Protein AF-A0AAW0NQ85-F1 (afdb_monomer_lite)

InterPro domains:
  IPR000830 Peripherin/rom-1 [PR00218] (19-41)
  IPR000830 Peripherin/rom-1 [PR00218] (60-79)
  IPR000830 Peripherin/rom-1 [PR00218] (102-122)
  IPR000830 Peripherin/rom-1 [PR00218] (156-184)
  IPR000830 Peripherin/rom-1 [PR00218] (196-222)
  IPR000830 Peripherin/rom-1 [PR00218] (265-286)
  IPR008952 Tetraspanin, EC2 domain superfamily [G3DSA:1.10.1450.10] (125-254)
  IPR008952 Tetraspanin, EC2 domain superfamily [SSF48652] (129-220)
  IPR018499 Tetraspanin/Peripherin [PF00335] (19-281)
  IPR018499 Tetraspanin/Peripherin [PTHR19282] (23-256)

Secondary structure (DSSP, 8-state):
--BT-EEE-HHHHHHHHHHHHHHHHHHHHHHHHHHHHHHHHHHHHHHTTTTS-HHHHHHHHHHHHHHHHHHHHHHHHHHHHHHHHTSHHHHHHHHHHHHHHHHHHHHHHHHHHHHHHHHHHHHHHHHHHHHHHHHHHHHHTT-TTT-HHHHHHHHHHHHHTT--SSSSGGGGGGS--S-GGG--TTSHHHHHHHHHSGGG----S---GGGB-TT-SS----S-TT-SSPPHHHHHHHHTT--SB--S-HHHHHHHHHHHHHHHHHHHHHHHHHHHHHHHHHHHHHHHHHHHHHHH--TTS-EEE-SBSS-HHHHHHHHHHHHHHHHHHHHGGG-TTGGGTTSS-----HHHHHHHHHHSHHHHHHHHHHHHHHHHHHHHHHHHHHHH------------------------

Structure (mmCIF, N/CA/C/O backbone):
data_AF-A0AAW0NQ85-F1
#
_entry.id   AF-A0AAW0NQ85-F1
#
loop_
_atom_site.group_PDB
_atom_site.id
_atom_site.type_symbol
_atom_site.label_atom_id
_atom_site.label_alt_id
_atom_site.label_comp_id
_atom_site.label_asym_id
_atom_site.label_entity_id
_atom_site.label_seq_id
_atom_site.pdbx_PDB_ins_code
_atom_site.Cartn_x
_atom_site.Cartn_y
_atom_site.Cartn_z
_atom_site.occupancy
_atom_site.B_iso_or_equiv
_atom_site.auth_seq_id
_atom_site.auth_comp_id
_atom_site.auth_asym_id
_atom_site.auth_atom_id
_atom_site.pdbx_PDB_model_num
ATOM 1 N N . MET A 1 1 ? -9.677 14.935 38.426 1.00 56.53 1 MET A N 1
ATOM 2 C CA . MET A 1 1 ? -11.048 15.016 37.858 1.00 56.53 1 MET A CA 1
ATOM 3 C C . MET A 1 1 ? -11.137 14.009 36.723 1.00 56.53 1 MET A C 1
ATOM 5 O O . MET A 1 1 ? -10.267 14.052 35.859 1.00 56.53 1 MET A O 1
ATOM 9 N N . ALA A 1 2 ? -12.127 13.112 36.733 1.00 67.06 2 ALA A N 1
ATOM 10 C CA . ALA A 1 2 ? -12.303 12.122 35.667 1.00 67.06 2 ALA A CA 1
ATOM 11 C C . ALA A 1 2 ? -12.693 12.806 34.346 1.00 67.06 2 ALA A C 1
ATOM 13 O O . ALA A 1 2 ? -13.510 13.731 34.338 1.00 67.06 2 ALA A O 1
ATOM 14 N N . VAL A 1 3 ? -12.100 12.372 33.231 1.00 76.25 3 VAL A N 1
ATOM 15 C CA . VAL A 1 3 ? -12.325 12.973 31.905 1.00 76.25 3 VAL A CA 1
ATOM 16 C C . VAL A 1 3 ? -13.392 12.187 31.148 1.00 76.25 3 VAL A C 1
ATOM 18 O O . VAL A 1 3 ? -13.325 10.959 31.054 1.00 76.25 3 VAL A O 1
ATOM 21 N N . GLY A 1 4 ? -14.361 12.911 30.579 1.00 76.62 4 GLY A N 1
ATOM 22 C CA . GLY A 1 4 ? -15.441 12.328 29.781 1.00 76.62 4 GLY A CA 1
ATOM 23 C C . GLY A 1 4 ? -16.462 11.552 30.615 1.00 76.62 4 GLY A C 1
ATOM 24 O O . GLY A 1 4 ? -16.903 10.496 30.176 1.00 76.62 4 GLY A O 1
ATOM 25 N N . ARG A 1 5 ? -16.793 12.039 31.818 1.00 83.38 5 ARG A N 1
ATOM 26 C CA . ARG A 1 5 ? -17.760 11.413 32.733 1.00 83.38 5 ARG A CA 1
ATOM 27 C C . ARG A 1 5 ? -19.176 11.458 32.150 1.00 83.38 5 ARG A C 1
ATOM 29 O O . ARG A 1 5 ? -19.651 12.524 31.770 1.00 83.38 5 ARG A O 1
ATOM 36 N N . LEU A 1 6 ? -19.843 10.311 32.120 1.00 88.06 6 LEU A N 1
ATOM 37 C CA . LEU A 1 6 ? -21.227 10.127 31.682 1.00 88.06 6 LEU A CA 1
ATOM 38 C C . LEU A 1 6 ? -21.948 9.240 32.701 1.00 88.06 6 LEU A C 1
ATOM 40 O O . LEU A 1 6 ? -21.346 8.321 33.249 1.00 88.06 6 LEU A O 1
ATOM 44 N N . VAL A 1 7 ? -23.226 9.500 32.961 1.00 87.75 7 VAL A N 1
ATOM 45 C CA . VAL A 1 7 ? -24.080 8.598 33.748 1.00 87.75 7 VAL A CA 1
ATOM 46 C C . VAL A 1 7 ? -24.882 7.771 32.757 1.00 87.75 7 VAL A C 1
ATOM 48 O O . VAL A 1 7 ? -25.531 8.337 31.881 1.00 87.75 7 VAL A O 1
ATOM 51 N N . LEU A 1 8 ? -24.792 6.446 32.853 1.00 86.56 8 LEU A N 1
ATOM 52 C CA . LEU A 1 8 ? -25.482 5.530 31.949 1.00 86.56 8 LEU A CA 1
ATOM 53 C C . LEU A 1 8 ? -26.594 4.801 32.696 1.00 86.56 8 LEU A C 1
ATOM 55 O O . LEU A 1 8 ? -26.342 4.202 33.746 1.00 86.56 8 LEU A O 1
ATOM 59 N N . THR A 1 9 ? -27.791 4.804 32.112 1.00 88.19 9 THR A N 1
ATOM 60 C CA . THR A 1 9 ? -28.914 3.986 32.581 1.00 88.19 9 THR A CA 1
ATOM 61 C C . THR A 1 9 ? -28.786 2.547 32.075 1.00 88.19 9 THR A C 1
ATOM 63 O O . THR A 1 9 ? -27.995 2.231 31.177 1.00 88.19 9 THR A O 1
ATOM 66 N N . ARG A 1 10 ? -29.609 1.631 32.601 1.00 85.25 10 ARG A N 1
ATOM 67 C CA . ARG A 1 10 ? -29.647 0.236 32.125 1.00 85.25 10 ARG A CA 1
ATOM 68 C C . ARG A 1 10 ? -29.970 0.125 30.630 1.00 85.25 10 ARG A C 1
ATOM 70 O O . ARG A 1 10 ? -29.348 -0.681 29.936 1.00 85.25 10 ARG A O 1
ATOM 77 N N . SER A 1 11 ? -30.923 0.911 30.130 1.00 87.31 11 SER A N 1
ATOM 78 C CA . SER A 1 11 ? -31.285 0.930 28.706 1.00 87.31 11 SER A CA 1
ATOM 79 C C . SER A 1 11 ? -30.149 1.450 27.830 1.00 87.31 11 SER A C 1
ATOM 81 O O . SER A 1 11 ? -29.924 0.901 26.747 1.00 87.31 11 SER A O 1
ATOM 83 N N . ASP A 1 12 ? -29.395 2.439 28.312 1.00 88.81 12 ASP A N 1
ATOM 84 C CA . ASP A 1 12 ? -28.277 3.021 27.566 1.00 88.81 12 ASP A CA 1
ATOM 85 C C . ASP A 1 12 ? -27.127 2.026 27.441 1.00 88.81 12 ASP A C 1
ATOM 87 O O . ASP A 1 12 ? -26.600 1.838 26.348 1.00 88.81 12 ASP A O 1
ATOM 91 N N . ARG A 1 13 ? -26.792 1.305 28.522 1.00 88.44 13 ARG A N 1
ATOM 92 C CA . ARG A 1 13 ? -25.758 0.252 28.507 1.00 88.44 13 ARG A CA 1
ATOM 93 C C . ARG A 1 13 ? -26.098 -0.870 27.526 1.00 88.44 13 ARG A C 1
ATOM 95 O O . ARG A 1 13 ? -25.243 -1.297 26.753 1.00 88.44 13 ARG A O 1
ATOM 102 N N . LEU A 1 14 ? -27.355 -1.321 27.515 1.00 88.75 14 LEU A N 1
ATOM 103 C CA . LEU A 1 14 ? -27.822 -2.356 26.584 1.00 88.75 14 LEU A CA 1
ATOM 104 C C . LEU A 1 14 ? -27.808 -1.874 25.128 1.00 88.75 14 LEU A C 1
ATOM 106 O O . LEU A 1 14 ? -27.481 -2.647 24.227 1.00 88.75 14 LEU A O 1
ATOM 110 N N . SER A 1 15 ? -28.168 -0.613 24.891 1.00 91.81 15 SER A N 1
ATOM 111 C CA . SER A 1 15 ? -28.138 -0.011 23.556 1.00 91.81 15 SER A CA 1
ATOM 112 C C . SER A 1 15 ? -26.701 0.169 23.069 1.00 91.81 15 SER A C 1
ATOM 114 O O . SER A 1 15 ? -26.383 -0.227 21.950 1.00 91.81 15 SER A O 1
ATOM 116 N N . LEU A 1 16 ? -25.811 0.659 23.937 1.00 91.50 16 LEU A N 1
ATOM 117 C CA . LEU A 1 16 ? -24.380 0.794 23.676 1.00 91.50 16 LEU A CA 1
ATOM 118 C C . LEU A 1 16 ? -23.743 -0.560 23.349 1.00 91.50 16 LEU A C 1
ATOM 120 O O . LEU A 1 16 ? -23.053 -0.671 22.342 1.00 91.50 16 LEU A O 1
ATOM 124 N N . ALA A 1 17 ? -24.020 -1.605 24.136 1.00 91.88 17 ALA A N 1
ATOM 125 C CA . ALA A 1 17 ? -23.512 -2.951 23.872 1.00 91.88 17 ALA A CA 1
ATOM 126 C C . ALA A 1 17 ? -23.960 -3.473 22.496 1.00 91.88 17 ALA A C 1
ATOM 128 O O . ALA A 1 17 ? -23.138 -3.981 21.737 1.00 91.88 17 ALA A O 1
ATOM 129 N N . ARG A 1 18 ? -25.238 -3.292 22.126 1.00 92.81 18 ARG A N 1
ATOM 130 C CA . ARG A 1 18 ? -25.747 -3.680 20.796 1.00 92.81 18 ARG A CA 1
ATOM 131 C C . ARG A 1 18 ? -25.065 -2.914 19.664 1.00 92.81 18 ARG A C 1
ATOM 133 O O . ARG A 1 18 ? -24.664 -3.530 18.680 1.00 92.81 18 ARG A O 1
ATOM 140 N N . VAL A 1 19 ? -24.906 -1.597 19.806 1.00 94.25 19 VAL A N 1
ATOM 141 C CA . VAL A 1 19 ? -24.200 -0.763 18.819 1.00 94.25 19 VAL A CA 1
ATOM 142 C C . VAL A 1 19 ? -22.742 -1.201 18.687 1.00 94.25 19 VAL A C 1
ATOM 144 O O . VAL A 1 19 ? -22.255 -1.359 17.571 1.00 94.25 19 VAL A O 1
ATOM 147 N N . LEU A 1 20 ? -22.058 -1.475 19.801 1.00 94.62 20 LEU A N 1
ATOM 148 C CA . LEU A 1 20 ? -20.672 -1.940 19.790 1.00 94.62 20 LEU A CA 1
ATOM 149 C C . LEU A 1 20 ? -20.519 -3.289 19.097 1.00 94.62 20 LEU A C 1
ATOM 151 O O . LEU A 1 20 ? -19.562 -3.465 18.351 1.00 94.62 20 LEU A O 1
ATOM 155 N N . VAL A 1 21 ? -21.454 -4.224 19.277 1.00 95.19 21 VAL A N 1
ATOM 156 C CA . VAL A 1 21 ? -21.436 -5.498 18.541 1.00 95.19 21 VAL A CA 1
ATOM 157 C C . VAL A 1 21 ? -21.499 -5.255 17.034 1.00 95.19 21 VAL A C 1
ATOM 159 O O . VAL A 1 21 ? -20.709 -5.839 16.296 1.00 95.19 21 VAL A O 1
ATOM 162 N N . VAL A 1 22 ? -22.389 -4.370 16.575 1.00 95.44 22 VAL A N 1
ATOM 163 C CA . VAL A 1 22 ? -22.488 -4.016 15.150 1.00 95.44 22 VAL A CA 1
ATOM 164 C C . VAL A 1 22 ? -21.194 -3.364 14.657 1.00 95.44 22 VAL A C 1
ATOM 166 O O . VAL A 1 22 ? -20.676 -3.767 13.619 1.00 95.44 22 VAL A O 1
ATOM 169 N N . LEU A 1 23 ? -20.636 -2.412 15.412 1.00 94.69 23 LEU A N 1
ATOM 170 C CA . LEU A 1 23 ? -19.379 -1.745 15.059 1.00 94.69 23 LEU A CA 1
ATOM 171 C C . LEU A 1 23 ? -18.205 -2.728 14.968 1.00 94.69 23 LEU A C 1
ATOM 173 O O . LEU A 1 23 ? -17.463 -2.676 13.994 1.00 94.69 23 LEU A O 1
ATOM 177 N N . ASN A 1 24 ? -18.081 -3.671 15.908 1.00 95.75 24 ASN A N 1
ATOM 178 C CA . ASN A 1 24 ? -17.055 -4.716 15.849 1.00 95.75 24 ASN A CA 1
ATOM 179 C C . ASN A 1 24 ? -17.209 -5.577 14.583 1.00 95.75 24 ASN A C 1
ATOM 181 O O . ASN A 1 24 ? -16.222 -5.861 13.915 1.00 95.75 24 ASN A O 1
ATOM 185 N N . TRP A 1 25 ? -18.429 -5.967 14.195 1.00 95.81 25 TRP A N 1
ATOM 186 C CA . TRP A 1 25 ? -18.641 -6.724 12.952 1.00 95.81 25 TRP A CA 1
ATOM 187 C C . TRP A 1 25 ? -18.271 -5.931 11.694 1.00 95.81 25 TRP A C 1
ATOM 189 O O . TRP A 1 25 ? -17.690 -6.497 10.766 1.00 95.81 25 TRP A O 1
ATOM 199 N N . VAL A 1 26 ? -18.561 -4.628 11.668 1.00 95.12 26 VAL A N 1
ATOM 200 C CA . VAL A 1 26 ? -18.112 -3.738 10.586 1.00 95.12 26 VAL A CA 1
ATOM 201 C C . VAL A 1 26 ? -16.581 -3.670 10.548 1.00 95.12 26 VAL A C 1
ATOM 203 O O . VAL A 1 26 ? -16.001 -3.812 9.472 1.00 95.12 26 VAL A O 1
ATOM 206 N N . SER A 1 27 ? -15.919 -3.549 11.702 1.00 94.88 27 SER A N 1
ATOM 207 C CA . SER A 1 27 ? -14.453 -3.584 11.803 1.00 94.88 27 SER A CA 1
ATOM 208 C C . SER A 1 27 ? -13.846 -4.925 11.372 1.00 94.88 27 SER A C 1
ATOM 210 O O . SER A 1 27 ? -12.786 -4.958 10.752 1.00 94.88 27 SER A O 1
ATOM 212 N N . VAL A 1 28 ? -14.516 -6.054 11.629 1.00 96.75 28 VAL A N 1
ATOM 213 C CA . VAL A 1 28 ? -14.085 -7.362 11.101 1.00 96.75 28 VAL A CA 1
ATOM 214 C C . VAL A 1 28 ? -14.130 -7.364 9.574 1.00 96.75 28 VAL A C 1
ATOM 216 O O . VAL A 1 28 ? -13.188 -7.831 8.936 1.00 96.75 28 VAL A O 1
ATOM 219 N N . ALA A 1 29 ? -15.193 -6.823 8.971 1.00 94.75 29 ALA A N 1
ATOM 220 C CA . ALA A 1 29 ? -15.307 -6.754 7.517 1.00 94.75 29 ALA A CA 1
ATOM 221 C C . ALA A 1 29 ? -14.197 -5.886 6.897 1.00 94.75 29 ALA A C 1
ATOM 223 O O . ALA A 1 29 ? -13.582 -6.291 5.909 1.00 94.75 29 ALA A O 1
ATOM 224 N N . THR A 1 30 ? -13.887 -4.729 7.489 1.00 93.06 30 THR A N 1
ATOM 225 C CA . THR A 1 30 ? -12.797 -3.864 7.005 1.00 93.06 30 THR A CA 1
ATOM 226 C C . THR A 1 30 ? -11.416 -4.493 7.224 1.00 93.06 30 THR A C 1
ATOM 228 O O . THR A 1 30 ? -10.568 -4.426 6.331 1.00 93.06 30 THR A O 1
ATOM 231 N N . GLY A 1 31 ? -11.199 -5.189 8.344 1.00 94.56 31 GLY A N 1
ATOM 232 C CA . GLY A 1 31 ? -9.989 -5.979 8.596 1.00 94.56 31 GLY A CA 1
ATOM 233 C C . GLY A 1 31 ? -9.789 -7.116 7.587 1.00 94.56 31 GLY A C 1
ATOM 234 O O . GLY A 1 31 ? -8.674 -7.325 7.105 1.00 94.56 31 GLY A O 1
ATOM 235 N N . ALA A 1 32 ? -10.864 -7.809 7.198 1.00 94.81 32 ALA A N 1
ATOM 236 C CA . ALA A 1 32 ? -10.815 -8.865 6.186 1.00 94.81 32 ALA A CA 1
ATOM 237 C C . ALA A 1 32 ? -10.436 -8.313 4.803 1.00 94.81 32 ALA A C 1
ATOM 239 O O . ALA A 1 32 ? -9.621 -8.915 4.103 1.00 94.81 32 ALA A O 1
ATOM 240 N N . VAL A 1 33 ? -10.955 -7.136 4.433 1.00 92.00 33 VAL A N 1
ATOM 241 C CA . VAL A 1 33 ? -10.556 -6.443 3.197 1.00 92.00 33 VAL A CA 1
ATOM 242 C C . VAL A 1 33 ? -9.061 -6.111 3.214 1.00 92.00 33 VAL A C 1
ATOM 244 O O . VAL A 1 33 ? -8.373 -6.406 2.237 1.00 92.00 33 VAL A O 1
ATOM 247 N N . LEU A 1 34 ? -8.528 -5.571 4.320 1.00 92.12 34 LEU A N 1
ATOM 248 C CA . LEU A 1 34 ? -7.087 -5.306 4.456 1.00 92.12 34 LEU A CA 1
ATOM 249 C C . LEU A 1 34 ? -6.247 -6.580 4.317 1.00 92.12 34 LEU A C 1
ATOM 251 O O . LEU A 1 34 ? -5.217 -6.563 3.643 1.00 92.12 34 LEU A O 1
ATOM 255 N N . LEU A 1 35 ? -6.700 -7.691 4.901 1.00 93.44 35 LEU A N 1
ATOM 256 C CA . LEU A 1 35 ? -6.029 -8.984 4.788 1.00 93.44 35 LEU A CA 1
ATOM 257 C C . LEU A 1 35 ? -5.994 -9.463 3.331 1.00 93.44 35 LEU A C 1
ATOM 259 O O . LEU A 1 35 ? -4.930 -9.836 2.838 1.00 93.44 35 LEU A O 1
ATOM 263 N N . CYS A 1 36 ? -7.122 -9.402 2.616 1.00 92.50 36 CYS A N 1
ATOM 264 C CA . CYS A 1 36 ? -7.191 -9.764 1.199 1.00 92.50 36 CYS A CA 1
ATOM 265 C C . CYS A 1 36 ? -6.271 -8.893 0.333 1.00 92.50 36 CYS A C 1
ATOM 267 O O . CYS A 1 36 ? -5.552 -9.422 -0.515 1.00 92.50 36 CYS A O 1
ATOM 269 N N . VAL A 1 37 ? -6.248 -7.576 0.570 1.00 90.56 37 VAL A N 1
ATOM 270 C CA . VAL A 1 37 ? -5.341 -6.649 -0.127 1.00 90.56 37 VAL A CA 1
ATOM 271 C C . VAL A 1 37 ? -3.881 -6.972 0.187 1.00 90.56 37 VAL A C 1
ATOM 273 O O . VAL A 1 37 ? -3.057 -6.997 -0.724 1.00 90.56 37 VAL A O 1
ATOM 276 N N . GLY A 1 38 ? -3.554 -7.279 1.445 1.00 91.31 38 GLY A N 1
ATOM 277 C CA . GLY A 1 38 ? -2.211 -7.692 1.853 1.00 91.31 38 GLY A CA 1
ATOM 278 C C . GLY A 1 38 ? -1.738 -8.952 1.127 1.00 91.31 38 GLY A C 1
ATOM 279 O O . GLY A 1 38 ? -0.628 -8.974 0.601 1.00 91.31 38 GLY A O 1
ATOM 280 N N . VAL A 1 39 ? -2.596 -9.973 1.022 1.00 91.56 39 VAL A N 1
ATOM 281 C CA . VAL A 1 39 ? -2.292 -11.216 0.288 1.00 91.56 39 VAL A CA 1
ATOM 282 C C . VAL A 1 39 ? -2.139 -10.960 -1.212 1.00 91.56 39 VAL A C 1
ATOM 284 O O . VAL A 1 39 ? -1.195 -11.461 -1.823 1.00 91.56 39 VAL A O 1
ATOM 287 N N . TYR A 1 40 ? -3.030 -10.161 -1.803 1.00 90.50 40 TYR A N 1
ATOM 288 C CA . TYR A 1 40 ? -2.944 -9.785 -3.214 1.00 90.50 40 TYR A CA 1
ATOM 289 C C . TYR A 1 40 ? -1.627 -9.063 -3.519 1.00 90.50 40 TYR A C 1
ATOM 291 O O . TYR A 1 40 ? -0.902 -9.457 -4.431 1.00 90.50 40 TYR A O 1
ATOM 299 N N . LEU A 1 41 ? -1.281 -8.050 -2.719 1.00 87.06 41 LEU A N 1
ATOM 300 C CA . LEU A 1 41 ? -0.040 -7.301 -2.890 1.00 87.06 41 LEU A CA 1
ATOM 301 C C . LEU A 1 41 ? 1.183 -8.172 -2.652 1.00 87.06 41 LEU A C 1
ATOM 303 O O . LEU A 1 41 ? 2.148 -8.039 -3.389 1.00 87.06 41 LEU A O 1
ATOM 307 N N . TRP A 1 42 ? 1.150 -9.084 -1.681 1.00 87.62 42 TRP A N 1
ATOM 308 C CA . TRP A 1 42 ? 2.241 -10.031 -1.467 1.00 87.62 42 TRP A CA 1
ATOM 309 C C . TRP A 1 42 ? 2.482 -10.913 -2.698 1.00 87.62 42 TRP A C 1
ATOM 311 O O . TRP A 1 42 ? 3.627 -11.089 -3.114 1.00 87.62 42 TRP A O 1
ATOM 321 N N . ALA A 1 43 ? 1.412 -11.428 -3.311 1.00 87.94 43 ALA A N 1
ATOM 322 C CA . ALA A 1 43 ? 1.504 -12.230 -4.526 1.00 87.94 43 ALA A CA 1
ATOM 323 C C . ALA A 1 43 ? 2.000 -11.411 -5.730 1.00 87.94 43 ALA A C 1
ATOM 325 O O . ALA A 1 43 ? 2.801 -11.914 -6.517 1.00 87.94 43 ALA A O 1
ATOM 326 N N . GLU A 1 44 ? 1.554 -10.160 -5.862 1.00 85.00 44 GLU A N 1
ATOM 327 C CA . GLU A 1 44 ? 1.937 -9.285 -6.970 1.00 85.00 44 GLU A CA 1
ATOM 328 C C . GLU A 1 44 ? 3.378 -8.785 -6.828 1.00 85.00 44 GLU A C 1
ATOM 330 O O . GLU A 1 44 ? 4.182 -8.964 -7.735 1.00 85.00 44 GLU A O 1
ATOM 335 N N . LEU A 1 45 ? 3.757 -8.242 -5.668 1.00 80.81 45 LEU A N 1
ATOM 336 C CA . LEU A 1 45 ? 5.104 -7.728 -5.404 1.00 80.81 45 LEU A CA 1
ATOM 337 C C . LEU A 1 45 ? 6.173 -8.813 -5.560 1.00 80.81 45 LEU A C 1
ATOM 339 O O . LEU A 1 45 ? 7.229 -8.532 -6.122 1.00 80.81 45 LEU A O 1
ATOM 343 N N . ARG A 1 46 ? 5.891 -10.066 -5.170 1.00 80.75 46 ARG A N 1
ATOM 344 C CA . ARG A 1 46 ? 6.809 -11.199 -5.400 1.00 80.75 46 ARG A CA 1
ATOM 345 C C . ARG A 1 46 ? 7.147 -11.423 -6.874 1.00 80.75 46 ARG A C 1
ATOM 347 O O . ARG A 1 46 ? 8.252 -11.861 -7.175 1.00 80.75 46 ARG A O 1
ATOM 354 N N . ARG A 1 47 ? 6.259 -11.075 -7.811 1.00 77.94 47 ARG A N 1
ATOM 355 C CA . ARG A 1 47 ? 6.561 -11.139 -9.256 1.00 77.94 47 ARG A CA 1
ATOM 356 C C . ARG A 1 47 ? 7.619 -10.107 -9.664 1.00 77.94 47 ARG A C 1
ATOM 358 O O . ARG A 1 47 ? 8.320 -10.284 -10.660 1.00 77.94 47 ARG A O 1
ATOM 365 N N . TRP A 1 48 ? 7.800 -9.061 -8.863 1.00 73.75 48 TRP A N 1
ATOM 366 C CA . TRP A 1 48 ? 8.640 -7.899 -9.143 1.00 73.75 48 TRP A CA 1
ATOM 367 C C . TRP A 1 48 ? 9.868 -7.774 -8.216 1.00 73.75 48 TRP A C 1
ATOM 369 O O . TRP A 1 48 ? 10.537 -6.745 -8.251 1.00 73.75 48 TRP A O 1
ATOM 379 N N . GLU A 1 49 ? 10.209 -8.820 -7.447 1.00 73.88 49 GLU A N 1
ATOM 380 C CA . GLU A 1 49 ? 11.319 -8.849 -6.466 1.00 73.88 49 GLU A CA 1
ATOM 381 C C . GLU A 1 49 ? 12.685 -8.327 -6.955 1.00 73.88 49 GLU A C 1
ATOM 383 O O . GLU A 1 49 ? 13.419 -7.751 -6.167 1.00 73.88 49 GLU A O 1
ATOM 388 N N . GLU A 1 50 ? 13.037 -8.450 -8.238 1.00 69.19 50 GLU A N 1
ATOM 389 C CA . GLU A 1 50 ? 14.325 -7.939 -8.752 1.00 69.19 50 GLU A CA 1
ATOM 390 C C . GLU A 1 50 ? 14.320 -6.428 -9.047 1.00 69.19 50 GLU A C 1
ATOM 392 O O . GLU A 1 50 ? 15.382 -5.811 -9.179 1.00 69.19 50 GLU A O 1
ATOM 397 N N . LEU A 1 51 ? 13.136 -5.831 -9.204 1.00 66.69 51 LEU A N 1
ATOM 398 C CA . LEU A 1 51 ? 12.961 -4.408 -9.515 1.00 66.69 51 LEU A CA 1
ATOM 399 C C . LEU A 1 51 ? 12.688 -3.563 -8.268 1.00 66.69 51 LEU A C 1
ATOM 401 O O . LEU A 1 51 ? 12.892 -2.348 -8.299 1.00 66.69 51 LEU A O 1
ATOM 405 N N . VAL A 1 52 ? 12.231 -4.193 -7.187 1.00 68.88 52 VAL A N 1
ATOM 406 C CA . VAL A 1 52 ? 11.852 -3.545 -5.929 1.00 68.88 52 VAL A CA 1
ATOM 407 C C . VAL A 1 52 ? 12.880 -3.900 -4.856 1.00 68.88 52 VAL A C 1
ATOM 409 O O . VAL A 1 52 ? 13.384 -5.015 -4.826 1.00 68.88 52 VAL A O 1
ATOM 412 N N . SER A 1 53 ? 13.225 -2.957 -3.977 1.00 69.12 53 SER A N 1
ATOM 413 C CA . SER A 1 53 ? 14.136 -3.240 -2.863 1.00 69.12 53 SER A CA 1
ATOM 414 C C . SER A 1 53 ? 13.540 -4.266 -1.894 1.00 69.12 53 SER A C 1
ATOM 416 O O . SER A 1 53 ? 12.333 -4.256 -1.635 1.00 69.12 53 SER A O 1
ATOM 418 N N . GLU A 1 54 ? 14.391 -5.120 -1.316 1.00 69.44 54 GLU A N 1
ATOM 419 C CA . GLU A 1 54 ? 13.966 -6.173 -0.380 1.00 69.44 54 GLU A CA 1
ATOM 420 C C . GLU A 1 54 ? 13.168 -5.609 0.807 1.00 69.44 54 GLU A C 1
ATOM 422 O O . GLU A 1 54 ? 12.144 -6.175 1.190 1.00 69.44 54 GLU A O 1
ATOM 427 N N . ASP A 1 55 ? 13.559 -4.441 1.323 1.00 70.12 55 ASP A N 1
ATOM 428 C CA . ASP A 1 55 ? 12.875 -3.788 2.445 1.00 70.12 55 ASP A CA 1
ATOM 429 C C . ASP A 1 55 ? 11.400 -3.479 2.138 1.00 70.12 55 ASP A C 1
ATOM 431 O O . ASP A 1 55 ? 10.517 -3.714 2.965 1.00 70.12 55 ASP A O 1
ATOM 435 N N . VAL A 1 56 ? 11.105 -2.976 0.934 1.00 69.69 56 VAL A N 1
ATOM 436 C CA . VAL A 1 56 ? 9.739 -2.605 0.525 1.00 69.69 56 VAL A CA 1
ATOM 437 C C . VAL A 1 56 ? 8.918 -3.848 0.183 1.00 69.69 56 VAL A C 1
ATOM 439 O O . VAL A 1 56 ? 7.725 -3.901 0.495 1.00 69.69 56 VAL A O 1
ATOM 442 N N . LEU A 1 57 ? 9.565 -4.857 -0.409 1.00 69.12 57 LEU A N 1
ATOM 443 C CA . LEU A 1 57 ? 8.955 -6.124 -0.806 1.00 69.12 57 LEU A CA 1
ATOM 444 C C . LEU A 1 57 ? 8.346 -6.873 0.386 1.00 69.12 57 LEU A C 1
ATOM 446 O O . LEU A 1 57 ? 7.263 -7.451 0.276 1.00 69.12 57 LEU A O 1
ATOM 450 N N . TRP A 1 58 ? 9.033 -6.841 1.528 1.00 72.44 58 TRP A N 1
ATOM 451 C CA . TRP A 1 58 ? 8.594 -7.529 2.736 1.00 72.44 58 TRP A CA 1
ATOM 452 C C . TRP A 1 58 ? 7.764 -6.639 3.655 1.00 72.44 58 TRP A C 1
ATOM 454 O O . TRP A 1 58 ? 6.734 -7.093 4.150 1.00 72.44 58 TRP A O 1
ATOM 464 N N . ALA A 1 59 ? 8.150 -5.378 3.869 1.00 81.81 59 ALA A N 1
ATOM 465 C CA . ALA A 1 59 ? 7.497 -4.545 4.877 1.00 81.81 59 ALA A CA 1
ATOM 466 C C . ALA A 1 59 ? 6.017 -4.273 4.564 1.00 81.81 59 ALA A C 1
ATOM 468 O O . ALA A 1 59 ? 5.165 -4.465 5.432 1.00 81.81 59 ALA A O 1
ATOM 469 N N . VAL A 1 60 ? 5.680 -3.857 3.337 1.00 83.19 60 VAL A N 1
ATOM 470 C CA . VAL A 1 60 ? 4.314 -3.395 3.018 1.00 83.19 60 VAL A CA 1
ATOM 471 C C . VAL A 1 60 ? 3.281 -4.531 3.093 1.00 83.19 60 VAL A C 1
ATOM 473 O O . VAL A 1 60 ? 2.302 -4.387 3.833 1.00 83.19 60 VAL A O 1
ATOM 476 N N . PRO A 1 61 ? 3.465 -5.682 2.413 1.00 87.06 61 PRO A N 1
ATOM 477 C CA . PRO A 1 61 ? 2.462 -6.746 2.432 1.00 87.06 61 PRO A CA 1
ATOM 478 C C . PRO A 1 61 ? 2.360 -7.447 3.788 1.00 87.06 61 PRO A C 1
ATOM 480 O O . PRO A 1 61 ? 1.260 -7.805 4.203 1.00 87.06 61 PRO A O 1
ATOM 483 N N . VAL A 1 62 ? 3.479 -7.606 4.506 1.00 88.62 62 VAL A N 1
ATOM 484 C CA . VAL A 1 62 ? 3.486 -8.232 5.839 1.00 88.62 62 VAL A CA 1
ATOM 485 C C . VAL A 1 62 ? 2.759 -7.358 6.855 1.00 88.62 62 VAL A C 1
ATOM 487 O O . VAL A 1 62 ? 1.959 -7.879 7.632 1.00 88.62 62 VAL A O 1
ATOM 490 N N . VAL A 1 63 ? 2.970 -6.037 6.828 1.00 90.06 63 VAL A N 1
ATOM 491 C CA . VAL A 1 63 ? 2.243 -5.109 7.705 1.00 90.06 63 VAL A CA 1
ATOM 492 C C . VAL A 1 63 ? 0.748 -5.148 7.401 1.00 90.06 63 VAL A C 1
ATOM 494 O O . VAL A 1 63 ? -0.042 -5.273 8.332 1.00 90.06 63 VAL A O 1
ATOM 497 N N . LEU A 1 64 ? 0.334 -5.115 6.132 1.00 90.94 64 LEU A N 1
ATOM 498 C CA . LEU A 1 64 ? -1.082 -5.205 5.744 1.00 90.94 64 LEU A CA 1
ATOM 499 C C . LEU A 1 64 ? -1.735 -6.519 6.183 1.00 90.94 64 LEU A C 1
ATOM 501 O O . LEU A 1 64 ? -2.794 -6.511 6.808 1.00 90.94 64 LEU A O 1
ATOM 505 N N . PHE A 1 65 ? -1.084 -7.645 5.898 1.00 92.06 65 PHE A N 1
ATOM 506 C CA . PHE A 1 65 ? -1.575 -8.963 6.283 1.00 92.06 65 PHE A CA 1
ATOM 507 C C . PHE A 1 65 ? -1.670 -9.107 7.810 1.00 92.06 65 PHE A C 1
ATOM 509 O O . PHE A 1 65 ? -2.711 -9.500 8.339 1.00 92.06 65 PHE A O 1
ATOM 516 N N . GLY A 1 66 ? -0.603 -8.742 8.527 1.00 92.88 66 GLY A N 1
ATOM 517 C CA . GLY A 1 66 ? -0.532 -8.847 9.983 1.00 92.88 66 GLY A CA 1
ATOM 518 C C . GLY A 1 66 ? -1.512 -7.920 10.701 1.00 92.88 66 GLY A C 1
ATOM 519 O O . GLY A 1 66 ? -2.169 -8.338 11.657 1.00 92.88 66 GLY A O 1
ATOM 520 N N . THR A 1 67 ? -1.665 -6.680 10.229 1.00 92.94 67 THR A N 1
ATOM 521 C CA . THR A 1 67 ? -2.641 -5.733 10.794 1.00 92.94 67 THR A CA 1
ATOM 522 C C . THR A 1 67 ? -4.074 -6.165 10.507 1.00 92.94 67 THR A C 1
ATOM 524 O O . THR A 1 67 ? -4.874 -6.192 11.439 1.00 92.94 67 THR A O 1
ATOM 527 N N . GLY A 1 68 ? -4.396 -6.590 9.280 1.00 95.19 68 GLY A N 1
ATOM 528 C CA . GLY A 1 68 ? -5.724 -7.104 8.932 1.00 95.19 68 GLY A CA 1
ATOM 529 C C . GLY A 1 68 ? -6.134 -8.303 9.793 1.00 95.19 68 GLY A C 1
ATOM 530 O O . GLY A 1 68 ? -7.239 -8.329 10.339 1.00 95.19 68 GLY A O 1
ATOM 531 N N . LEU A 1 69 ? -5.216 -9.254 10.005 1.00 96.31 69 LEU A N 1
ATOM 532 C CA . LEU A 1 69 ? -5.450 -10.402 10.885 1.00 96.31 69 LEU A CA 1
ATOM 533 C C . LEU A 1 69 ? -5.669 -9.972 12.342 1.00 96.31 69 LEU A C 1
ATOM 535 O O . LEU A 1 69 ? -6.611 -10.433 12.988 1.00 96.31 69 LEU A O 1
ATOM 539 N N . SER A 1 70 ? -4.831 -9.063 12.844 1.00 95.00 70 SER A N 1
ATOM 540 C CA . SER A 1 70 ? -4.923 -8.556 14.218 1.00 95.00 70 SER A CA 1
ATOM 541 C C . SER A 1 70 ? -6.251 -7.835 14.470 1.00 95.00 70 SER A C 1
ATOM 543 O O . SER A 1 70 ? -6.901 -8.096 15.480 1.00 95.00 70 SER A O 1
ATOM 545 N N . VAL A 1 71 ? -6.697 -6.995 13.528 1.00 95.94 71 VAL A N 1
ATOM 546 C CA . VAL A 1 71 ? -7.994 -6.296 13.580 1.00 95.94 71 VAL A CA 1
ATOM 547 C C . VAL A 1 71 ? -9.151 -7.295 13.597 1.00 95.94 71 VAL A C 1
ATOM 549 O O . VAL A 1 71 ? -10.056 -7.164 14.420 1.00 95.94 71 VAL A O 1
ATOM 552 N N . CYS A 1 72 ? -9.112 -8.338 12.761 1.00 96.62 72 CYS A N 1
ATOM 553 C CA . CYS A 1 72 ? -10.151 -9.371 12.763 1.00 96.62 72 CYS A CA 1
ATOM 554 C C . CYS A 1 72 ? -10.238 -10.089 14.116 1.00 96.62 72 CYS A C 1
ATOM 556 O O . CYS A 1 72 ? -11.324 -10.222 14.675 1.00 96.62 72 CYS A O 1
ATOM 558 N N . VAL A 1 73 ? -9.105 -10.535 14.667 1.00 96.38 73 VAL A N 1
ATOM 559 C CA . VAL A 1 73 ? -9.075 -11.247 15.955 1.00 96.38 73 VAL A CA 1
ATOM 560 C C . VAL A 1 73 ? -9.554 -10.345 17.094 1.00 96.38 73 VAL A C 1
ATOM 562 O O . VAL A 1 73 ? -10.389 -10.766 17.902 1.00 96.38 73 VAL A O 1
ATOM 565 N N . LEU A 1 74 ? -9.081 -9.096 17.143 1.00 95.25 74 LEU A N 1
ATOM 566 C CA . LEU A 1 74 ? -9.506 -8.138 18.160 1.00 95.25 74 LEU A CA 1
ATOM 567 C C . LEU A 1 74 ? -11.010 -7.888 18.108 1.00 95.25 74 LEU A C 1
ATOM 569 O O . LEU A 1 74 ? -11.677 -8.020 19.124 1.00 95.25 74 LEU A O 1
ATOM 573 N N . ASN A 1 75 ? -11.576 -7.608 16.939 1.00 95.69 75 ASN A N 1
ATOM 574 C CA . ASN A 1 75 ? -12.995 -7.271 16.860 1.00 95.69 75 ASN A CA 1
ATOM 575 C C . ASN A 1 75 ? -13.913 -8.489 17.008 1.00 95.69 75 ASN A C 1
ATOM 577 O O . ASN A 1 75 ? -15.014 -8.368 17.541 1.00 95.69 75 ASN A O 1
ATOM 581 N N . LEU A 1 76 ? -13.475 -9.691 16.621 1.00 95.81 76 LEU A N 1
ATOM 582 C CA . LEU A 1 76 ? -14.222 -10.918 16.924 1.00 95.81 76 LEU A CA 1
ATOM 583 C C . LEU A 1 76 ? -14.283 -11.170 18.435 1.00 95.81 76 LEU A C 1
ATOM 585 O O . LEU A 1 76 ? -15.338 -11.530 18.965 1.00 95.81 76 LEU A O 1
ATOM 589 N N . THR A 1 77 ? -13.168 -10.956 19.140 1.00 93.56 77 THR A N 1
ATOM 590 C CA . THR A 1 77 ? -13.130 -11.061 20.605 1.00 93.56 77 THR A CA 1
ATOM 591 C C . THR A 1 77 ? -13.919 -9.926 21.264 1.00 93.56 77 THR A C 1
ATOM 593 O O . THR A 1 77 ? -14.718 -10.194 22.158 1.00 93.56 77 THR A O 1
ATOM 596 N N . GLY A 1 78 ? -13.819 -8.696 20.757 1.00 93.00 78 GLY A N 1
ATOM 597 C CA . GLY A 1 78 ? -14.599 -7.532 21.179 1.00 93.00 78 GLY A CA 1
ATOM 598 C C . GLY A 1 78 ? -16.107 -7.713 21.025 1.00 93.00 78 GLY A C 1
ATOM 599 O O . GLY A 1 78 ? -16.857 -7.441 21.964 1.00 93.00 78 GLY A O 1
ATOM 600 N N . ALA A 1 79 ? -16.568 -8.255 19.894 1.00 93.81 79 ALA A N 1
ATOM 601 C CA . ALA A 1 79 ? -17.973 -8.590 19.673 1.00 93.81 79 ALA A CA 1
ATOM 602 C C . ALA A 1 79 ? -18.472 -9.622 20.694 1.00 93.81 79 ALA A C 1
ATOM 604 O O . ALA A 1 79 ? -19.550 -9.452 21.267 1.00 93.81 79 ALA A O 1
ATOM 605 N N . ARG A 1 80 ? -17.681 -10.672 20.966 1.00 92.69 80 ARG A N 1
ATOM 606 C CA . ARG A 1 80 ? -18.015 -11.683 21.985 1.00 92.69 80 ARG A CA 1
ATOM 607 C C . ARG A 1 80 ? -18.083 -11.082 23.383 1.00 92.69 80 ARG A C 1
ATOM 609 O O . ARG A 1 80 ? -19.053 -11.331 24.092 1.00 92.69 80 ARG A O 1
ATOM 616 N N . ILE A 1 81 ? -17.112 -10.245 23.739 1.00 90.81 81 ILE A N 1
ATOM 617 C CA . ILE A 1 81 ? -17.091 -9.525 25.012 1.00 90.81 81 ILE A CA 1
ATOM 618 C C . ILE A 1 81 ? -18.340 -8.646 25.141 1.00 90.81 81 ILE A C 1
ATOM 620 O O . ILE A 1 81 ? -19.032 -8.732 26.146 1.00 90.81 81 ILE A O 1
ATOM 624 N N . CYS A 1 82 ? -18.690 -7.848 24.128 1.00 90.06 82 CYS A N 1
ATOM 625 C CA . CYS A 1 82 ? -19.856 -6.959 24.192 1.00 90.06 82 CYS A CA 1
ATOM 626 C C . CYS A 1 82 ? -21.184 -7.726 24.331 1.00 90.06 82 CYS A C 1
ATOM 628 O O . CYS A 1 82 ? -22.066 -7.281 25.067 1.00 90.06 82 CYS A O 1
ATOM 630 N N . LEU A 1 83 ? -21.317 -8.887 23.678 1.00 88.75 83 LEU A N 1
ATOM 631 C CA . LEU A 1 83 ? -22.478 -9.773 23.832 1.00 88.75 83 LEU A CA 1
ATOM 632 C C . LEU A 1 83 ? -22.571 -10.359 25.247 1.00 88.75 83 LEU A C 1
ATOM 634 O O . LEU A 1 83 ? -23.648 -10.382 25.848 1.00 88.75 83 LEU A O 1
ATOM 638 N N . ASP A 1 84 ? -21.447 -10.811 25.799 1.00 87.19 84 ASP A N 1
ATOM 639 C CA . ASP A 1 84 ? -21.417 -11.419 27.125 1.00 87.19 84 ASP A CA 1
ATOM 640 C C . ASP A 1 84 ? -21.586 -10.384 28.242 1.00 87.19 84 ASP A C 1
ATOM 642 O O . ASP A 1 84 ? -22.305 -10.654 29.203 1.00 87.19 84 ASP A O 1
ATOM 646 N N . CYS A 1 85 ? -21.010 -9.188 28.092 1.00 81.31 85 CYS A N 1
ATOM 647 C CA . CYS A 1 85 ? -21.124 -8.068 29.032 1.00 81.31 85 CYS A CA 1
ATOM 648 C C . CYS A 1 85 ? -22.557 -7.541 29.183 1.00 81.31 85 CYS A C 1
ATOM 650 O O . CYS A 1 85 ? -22.846 -6.874 30.173 1.00 81.31 85 CYS A O 1
ATOM 652 N N . SER A 1 86 ? -23.462 -7.860 28.251 1.00 77.19 86 SER A N 1
ATOM 653 C CA . SER A 1 86 ? -24.892 -7.583 28.416 1.00 77.19 86 SER A CA 1
ATOM 654 C C . SER A 1 86 ? -25.497 -8.297 29.635 1.00 77.19 86 SER A C 1
ATOM 656 O O . SER A 1 86 ? -26.512 -7.832 30.150 1.00 77.19 86 SER A O 1
ATOM 658 N N . ASP A 1 87 ? -24.886 -9.394 30.102 1.00 78.88 87 ASP A N 1
ATOM 659 C CA . ASP A 1 87 ? -25.320 -10.134 31.288 1.00 78.88 87 ASP A CA 1
ATOM 660 C C . ASP A 1 87 ? -24.320 -9.975 32.438 1.00 78.88 87 ASP A C 1
ATOM 662 O O . ASP A 1 87 ? -23.154 -10.368 32.350 1.00 78.88 87 ASP A O 1
ATOM 666 N N . GLN A 1 88 ? -24.802 -9.477 33.576 1.00 74.06 88 GLN A N 1
ATOM 667 C CA . GLN A 1 88 ? -23.976 -9.170 34.748 1.00 74.06 88 GLN A CA 1
ATOM 668 C C . GLN A 1 88 ? -23.214 -10.398 35.287 1.00 74.06 88 GLN A C 1
ATOM 670 O O . GLN A 1 88 ? -22.027 -10.301 35.589 1.00 74.06 88 GLN A O 1
ATOM 675 N N . ASN A 1 89 ? -23.838 -11.584 35.314 1.00 76.12 89 ASN A N 1
ATOM 676 C CA . ASN A 1 89 ? -23.169 -12.826 35.735 1.00 76.12 89 ASN A CA 1
ATOM 677 C C . ASN A 1 89 ? -22.030 -13.244 34.792 1.00 76.12 89 ASN A C 1
ATOM 679 O O . ASN A 1 89 ? -21.054 -13.860 35.224 1.00 76.12 89 ASN A O 1
ATOM 683 N N . ARG A 1 90 ? -22.135 -12.932 33.495 1.00 80.69 90 ARG A N 1
ATOM 684 C CA . ARG A 1 90 ? -21.085 -13.247 32.518 1.00 80.69 90 ARG A CA 1
ATOM 685 C C . ARG A 1 90 ? -19.975 -12.201 32.539 1.00 80.69 90 ARG A C 1
ATOM 687 O O . ARG A 1 90 ? -18.815 -12.580 32.394 1.00 80.69 90 ARG A O 1
ATOM 694 N N . PHE A 1 91 ? -20.311 -10.937 32.805 1.00 80.50 91 PHE A N 1
ATOM 695 C CA . PHE A 1 91 ? -19.351 -9.841 32.950 1.00 80.50 91 PHE A CA 1
ATOM 696 C C . PHE A 1 91 ? -18.260 -10.141 33.988 1.00 80.50 91 PHE A C 1
ATOM 698 O O . PHE A 1 91 ? -17.083 -9.911 33.715 1.00 80.50 91 PHE A O 1
ATOM 705 N N . LEU A 1 92 ? -18.610 -10.730 35.141 1.00 79.62 92 LEU A N 1
ATOM 706 C CA . LEU A 1 92 ? -17.626 -11.066 36.183 1.00 79.62 92 LEU A CA 1
ATOM 707 C C . LEU A 1 92 ? -16.497 -11.977 35.673 1.00 79.62 92 LEU A C 1
ATOM 709 O O . LEU A 1 92 ? -15.355 -11.824 36.101 1.00 79.62 92 LEU A O 1
ATOM 713 N N . ARG A 1 93 ? -16.792 -12.887 34.734 1.00 83.94 93 ARG A N 1
ATOM 714 C CA . ARG A 1 93 ? -15.790 -13.781 34.127 1.00 83.94 93 ARG A CA 1
ATOM 715 C C . ARG A 1 93 ? -14.845 -13.033 33.189 1.00 83.94 93 ARG A C 1
ATOM 717 O O . ARG A 1 93 ? -13.656 -13.327 33.150 1.00 83.94 93 ARG A O 1
ATOM 724 N N . TRP A 1 94 ? -15.372 -12.052 32.461 1.00 83.06 94 TRP A N 1
ATOM 725 C CA . TRP A 1 94 ? -14.617 -11.260 31.491 1.00 83.06 94 TRP A CA 1
ATOM 726 C C . TRP A 1 94 ? -13.870 -10.077 32.108 1.00 83.06 94 TRP A C 1
ATOM 728 O O . TRP A 1 94 ? -12.946 -9.567 31.480 1.00 83.06 94 TRP A O 1
ATOM 738 N N . LYS A 1 95 ? -14.197 -9.675 33.343 1.00 82.69 95 LYS A N 1
ATOM 739 C CA . LYS A 1 95 ? -13.574 -8.537 34.041 1.00 82.69 95 LYS A CA 1
ATOM 740 C C . LYS A 1 95 ? -12.041 -8.571 34.002 1.00 82.69 95 LYS A C 1
ATOM 742 O O . LYS A 1 95 ? -11.419 -7.554 33.711 1.00 82.69 95 LYS A O 1
ATOM 747 N N . LEU A 1 96 ? -11.432 -9.737 34.242 1.00 82.25 96 LEU A N 1
ATOM 748 C CA . LEU A 1 96 ? -9.970 -9.886 34.239 1.00 82.25 96 LEU A CA 1
ATOM 749 C C . LEU A 1 96 ? -9.358 -9.767 32.830 1.00 82.25 96 LEU A C 1
ATOM 751 O O . LEU A 1 96 ? -8.224 -9.322 32.686 1.00 82.25 96 LEU A O 1
ATOM 755 N N . VAL A 1 97 ? -10.107 -10.140 31.791 1.00 86.38 97 VAL A N 1
ATOM 756 C CA . VAL A 1 97 ? -9.668 -10.107 30.385 1.00 86.38 97 VAL A CA 1
ATOM 757 C C . VAL A 1 97 ? -9.905 -8.730 29.750 1.00 86.38 97 VAL A C 1
ATOM 759 O O . VAL A 1 97 ? -9.211 -8.345 28.812 1.00 86.38 97 VAL A O 1
ATOM 762 N N . LEU A 1 98 ? -10.847 -7.948 30.279 1.00 85.69 98 LEU A N 1
ATOM 763 C CA . LEU A 1 98 ? -11.273 -6.678 29.695 1.00 85.69 98 LEU A CA 1
ATOM 764 C C . LEU A 1 98 ? -10.187 -5.592 29.758 1.00 85.69 98 LEU A C 1
ATOM 766 O O . LEU A 1 98 ? -9.958 -4.891 28.776 1.00 85.69 98 LEU A O 1
ATOM 770 N N . ALA A 1 99 ? -9.469 -5.491 30.880 1.00 84.50 99 ALA A N 1
ATOM 771 C CA . ALA A 1 99 ? -8.358 -4.550 31.029 1.00 84.50 99 ALA A CA 1
ATOM 772 C C . ALA A 1 99 ? -7.190 -4.812 30.048 1.00 84.50 99 ALA A C 1
ATOM 774 O O . ALA A 1 99 ? -6.811 -3.876 29.335 1.00 84.50 99 ALA A O 1
ATOM 775 N N . PRO A 1 100 ? -6.629 -6.039 29.935 1.00 88.19 100 PRO A N 1
ATOM 776 C CA . PRO A 1 100 ? -5.594 -6.314 28.939 1.00 88.19 100 PRO A CA 1
ATOM 777 C C . PRO A 1 100 ? -6.123 -6.197 27.505 1.00 88.19 100 PRO A C 1
ATOM 779 O O . PRO A 1 100 ? -5.397 -5.702 26.647 1.00 88.19 100 PRO A O 1
ATOM 782 N N . TYR A 1 101 ? -7.386 -6.557 27.242 1.00 91.62 101 TYR A N 1
ATOM 783 C CA . TYR A 1 101 ? -8.018 -6.353 25.934 1.00 91.62 101 TYR A CA 1
ATOM 784 C C . TYR A 1 101 ? -8.018 -4.875 25.516 1.00 91.62 101 TYR A C 1
ATOM 786 O O . TYR A 1 101 ? -7.565 -4.548 24.418 1.00 91.62 101 TYR A O 1
ATOM 794 N N . VAL A 1 102 ? -8.466 -3.965 26.390 1.00 90.69 102 VAL A N 1
ATOM 795 C CA . VAL A 1 102 ? -8.468 -2.520 26.104 1.00 90.69 102 VAL A CA 1
ATOM 796 C C . VAL A 1 102 ? -7.042 -1.995 25.916 1.00 90.69 102 VAL A C 1
ATOM 798 O O . VAL A 1 102 ? -6.801 -1.213 24.999 1.00 90.69 102 VAL A O 1
ATOM 801 N N . GLY A 1 103 ? -6.085 -2.455 26.730 1.00 89.88 103 GLY A N 1
ATOM 802 C CA . GLY A 1 103 ? -4.674 -2.086 26.594 1.00 89.88 103 GLY A CA 1
ATOM 803 C C . GLY A 1 103 ? -4.079 -2.491 25.241 1.00 89.88 103 GLY A C 1
ATOM 804 O O . GLY A 1 103 ? -3.510 -1.654 24.542 1.00 89.88 103 GLY A O 1
ATOM 805 N N . VAL A 1 104 ? -4.258 -3.752 24.836 1.00 92.94 104 VAL A N 1
ATOM 806 C CA . VAL A 1 104 ? -3.789 -4.264 23.536 1.00 92.94 104 VAL A CA 1
ATOM 807 C C . VAL A 1 104 ? -4.491 -3.556 22.376 1.00 92.94 104 VAL A C 1
ATOM 809 O O . VAL A 1 104 ? -3.833 -3.166 21.413 1.00 92.94 104 VAL A O 1
ATOM 812 N N . SER A 1 105 ? -5.801 -3.325 22.477 1.00 93.00 105 SER A N 1
ATOM 813 C CA . SER A 1 105 ? -6.569 -2.631 21.435 1.00 93.00 105 SER A CA 1
ATOM 814 C C . SER A 1 105 ? -6.111 -1.181 21.256 1.00 93.00 105 SER A C 1
ATOM 816 O O . SER A 1 105 ? -5.979 -0.707 20.129 1.00 93.00 105 SER A O 1
ATOM 818 N N . LEU A 1 106 ? -5.784 -0.480 22.347 1.00 92.38 106 LEU A N 1
ATOM 819 C CA . LEU A 1 106 ? -5.227 0.873 22.290 1.00 92.38 106 LEU A CA 1
ATOM 820 C C . LEU A 1 106 ? -3.840 0.894 21.629 1.00 92.38 106 LEU A C 1
ATOM 822 O O . LEU A 1 106 ? -3.572 1.763 20.798 1.00 92.38 106 LEU A O 1
ATOM 826 N N . LEU A 1 107 ? -2.971 -0.069 21.962 1.00 93.56 107 LEU A N 1
ATOM 827 C CA . LEU A 1 107 ? -1.654 -0.208 21.330 1.00 93.56 107 LEU A CA 1
ATOM 828 C C . LEU A 1 107 ? -1.777 -0.469 19.826 1.00 93.56 107 LEU A C 1
ATOM 830 O O . LEU A 1 107 ? -1.092 0.177 19.033 1.00 93.56 107 LEU A O 1
ATOM 834 N N . LEU A 1 108 ? -2.679 -1.365 19.422 1.00 93.56 108 LEU A N 1
ATOM 835 C CA . LEU A 1 108 ? -2.928 -1.651 18.009 1.00 93.56 108 LEU A CA 1
ATOM 836 C C . LEU A 1 108 ? -3.543 -0.448 17.281 1.00 93.56 108 LEU A C 1
ATOM 838 O O . LEU A 1 108 ? -3.125 -0.143 16.167 1.00 93.56 108 LEU A O 1
ATOM 842 N N . THR A 1 109 ? -4.426 0.312 17.933 1.00 94.38 109 THR A N 1
ATOM 843 C CA . THR A 1 109 ? -4.961 1.575 17.393 1.00 94.38 109 THR A CA 1
ATOM 844 C C . THR A 1 109 ? -3.847 2.604 17.164 1.00 94.38 109 THR A C 1
ATOM 846 O O . THR A 1 109 ? -3.789 3.236 16.110 1.00 94.38 109 THR A O 1
ATOM 849 N N . ALA A 1 110 ? -2.908 2.755 18.104 1.00 93.50 110 ALA A N 1
ATOM 850 C CA . ALA A 1 110 ? -1.743 3.622 17.912 1.00 93.50 110 ALA A CA 1
ATOM 851 C C . ALA A 1 110 ? -0.835 3.127 16.768 1.00 93.50 110 ALA A C 1
ATOM 853 O O . ALA A 1 110 ? -0.358 3.928 15.962 1.00 93.50 110 ALA A O 1
ATOM 854 N N . GLY A 1 111 ? -0.648 1.809 16.656 1.00 93.62 111 GLY A N 1
ATOM 855 C CA . GLY A 1 111 ? 0.087 1.176 15.560 1.00 93.62 111 GLY A CA 1
ATOM 856 C C . GLY A 1 111 ? -0.546 1.416 14.185 1.00 93.62 111 GLY A C 1
ATOM 857 O O . GLY A 1 111 ? 0.173 1.709 13.234 1.00 93.62 111 GLY A O 1
ATOM 858 N N . LEU A 1 112 ? -1.879 1.369 14.077 1.00 94.12 112 LEU A N 1
ATOM 859 C CA . LEU A 1 112 ? -2.609 1.673 12.838 1.00 94.12 112 LEU A CA 1
ATOM 860 C C . LEU A 1 112 ? -2.403 3.124 12.391 1.00 94.12 112 LEU A C 1
ATOM 862 O O . LEU A 1 112 ? -2.189 3.375 11.206 1.00 94.12 112 LEU A O 1
ATOM 866 N N . LEU A 1 113 ? -2.405 4.072 13.333 1.00 93.75 113 LEU A N 1
ATOM 867 C CA . LEU A 1 113 ? -2.118 5.475 13.028 1.00 93.75 113 LEU A CA 1
ATOM 868 C C . LEU A 1 113 ? -0.684 5.652 12.512 1.00 93.75 113 LEU A C 1
ATOM 870 O O . LEU A 1 113 ? -0.460 6.357 11.527 1.00 93.75 113 LEU A O 1
ATOM 874 N N . LEU A 1 114 ? 0.282 4.981 13.148 1.00 92.94 114 LEU A N 1
ATOM 875 C CA . LEU A 1 114 ? 1.670 4.986 12.694 1.00 92.94 114 LEU A CA 1
ATOM 876 C C . LEU A 1 114 ? 1.798 4.372 11.293 1.00 92.94 114 LEU A C 1
ATOM 878 O O . LEU A 1 114 ? 2.459 4.954 10.437 1.00 92.94 114 LEU A O 1
ATOM 882 N N . ALA A 1 115 ? 1.134 3.246 11.028 1.00 91.25 115 ALA A N 1
ATOM 883 C CA . ALA A 1 115 ? 1.131 2.601 9.716 1.00 91.25 115 ALA A CA 1
ATOM 884 C C . ALA A 1 115 ? 0.532 3.508 8.627 1.00 91.25 115 ALA A C 1
ATOM 886 O O . ALA A 1 115 ? 1.116 3.639 7.549 1.00 91.25 115 ALA A O 1
ATOM 887 N N . ALA A 1 116 ? -0.579 4.193 8.919 1.00 91.81 116 ALA A N 1
ATOM 888 C CA . ALA A 1 116 ? -1.182 5.167 8.013 1.00 91.81 116 ALA A CA 1
ATOM 889 C C . ALA A 1 116 ? -0.217 6.322 7.699 1.00 91.81 116 ALA A C 1
ATOM 891 O O . ALA A 1 116 ? -0.039 6.677 6.531 1.00 91.81 116 ALA A O 1
ATOM 892 N N . ALA A 1 117 ? 0.449 6.867 8.724 1.00 90.69 117 ALA A N 1
ATOM 893 C CA . ALA A 1 117 ? 1.429 7.940 8.570 1.00 90.69 117 ALA A CA 1
ATOM 894 C C . ALA A 1 117 ? 2.651 7.490 7.752 1.00 90.69 117 ALA A C 1
ATOM 896 O O . ALA A 1 117 ? 3.093 8.207 6.855 1.00 90.69 117 ALA A O 1
ATOM 897 N N . LEU A 1 118 ? 3.165 6.282 8.005 1.00 88.88 118 LEU A N 1
ATOM 898 C CA . LEU A 1 118 ? 4.269 5.698 7.242 1.00 88.88 118 LEU A CA 1
ATOM 899 C C . LEU A 1 118 ? 3.897 5.485 5.770 1.00 88.88 118 LEU A C 1
ATOM 901 O O . LEU A 1 118 ? 4.707 5.801 4.901 1.00 88.88 118 LEU A O 1
ATOM 905 N N . CYS A 1 119 ? 2.676 5.028 5.471 1.00 87.56 119 CYS A N 1
ATOM 906 C CA . CYS A 1 119 ? 2.200 4.889 4.089 1.00 87.56 119 CYS A CA 1
ATOM 907 C C . CYS A 1 119 ? 2.150 6.240 3.359 1.00 87.56 119 CYS A C 1
ATOM 909 O O . CYS A 1 119 ? 2.566 6.330 2.204 1.00 87.56 119 CYS A O 1
ATOM 911 N N . LEU A 1 120 ? 1.697 7.304 4.033 1.00 87.25 120 LEU A N 1
ATOM 912 C CA . LEU A 1 120 ? 1.709 8.660 3.472 1.00 87.25 120 LEU A CA 1
ATOM 913 C C . LEU A 1 120 ? 3.139 9.153 3.223 1.00 87.25 120 LEU A C 1
ATOM 915 O O . LEU A 1 120 ? 3.440 9.652 2.139 1.00 87.25 120 LEU A O 1
ATOM 919 N N . CYS A 1 121 ? 4.037 8.964 4.193 1.00 87.88 121 CYS A N 1
ATOM 920 C CA . CYS A 1 121 ? 5.453 9.308 4.056 1.00 87.88 121 CYS A CA 1
ATOM 921 C C . CYS A 1 121 ? 6.129 8.550 2.905 1.00 87.88 121 CYS A C 1
ATOM 923 O O . CYS A 1 121 ? 6.924 9.140 2.172 1.00 87.88 121 CYS A O 1
ATOM 925 N N . LEU A 1 122 ? 5.800 7.267 2.719 1.00 84.38 122 LEU A N 1
ATOM 926 C CA . LEU A 1 122 ? 6.295 6.461 1.605 1.00 84.38 122 LEU A CA 1
ATOM 927 C C . LEU A 1 122 ? 5.809 7.015 0.264 1.00 84.38 122 LEU A C 1
ATOM 929 O O . LEU A 1 122 ? 6.606 7.134 -0.664 1.00 84.38 122 LEU A O 1
ATOM 933 N N . GLY A 1 123 ? 4.541 7.430 0.182 1.00 84.88 123 GLY A N 1
ATOM 934 C CA . GLY A 1 123 ? 4.004 8.112 -0.993 1.00 84.88 123 GLY A CA 1
ATOM 935 C C . GLY A 1 123 ? 4.842 9.331 -1.379 1.00 84.88 123 GLY A C 1
ATOM 936 O O . GLY A 1 123 ? 5.218 9.476 -2.539 1.00 84.88 123 GLY A O 1
ATOM 937 N N . LEU A 1 124 ? 5.200 10.185 -0.413 1.00 86.25 124 LEU A N 1
ATOM 938 C CA . LEU A 1 124 ? 6.000 11.395 -0.666 1.00 86.25 124 LEU A CA 1
ATOM 939 C C . LEU A 1 124 ? 7.413 11.098 -1.195 1.00 86.25 124 LEU A C 1
ATOM 941 O O . LEU A 1 124 ? 8.025 11.950 -1.836 1.00 86.25 124 LEU A O 1
ATOM 945 N N . ARG A 1 125 ? 7.951 9.908 -0.911 1.00 86.50 125 ARG A N 1
ATOM 946 C CA . ARG A 1 125 ? 9.282 9.461 -1.356 1.00 86.50 125 ARG A CA 1
ATOM 947 C C . ARG A 1 125 ? 9.236 8.567 -2.596 1.00 86.50 125 ARG A C 1
ATOM 949 O O . ARG A 1 125 ? 10.294 8.197 -3.104 1.00 86.50 125 ARG A O 1
ATOM 956 N N . LEU A 1 126 ? 8.039 8.230 -3.078 1.00 86.31 126 LEU A N 1
ATOM 957 C CA . LEU A 1 126 ? 7.830 7.249 -4.138 1.00 86.31 126 LEU A CA 1
ATOM 958 C C . LEU A 1 126 ? 8.570 7.626 -5.424 1.00 86.31 126 LEU A C 1
ATOM 960 O O . LEU A 1 126 ? 9.238 6.776 -6.001 1.00 86.31 126 LEU A O 1
ATOM 964 N N . ASP A 1 127 ? 8.496 8.889 -5.845 1.00 87.38 127 ASP A N 1
ATOM 965 C CA . ASP A 1 127 ? 9.099 9.340 -7.105 1.00 87.38 127 ASP A CA 1
ATOM 966 C C . ASP A 1 127 ? 10.624 9.142 -7.119 1.00 87.38 127 ASP A C 1
ATOM 968 O O . ASP A 1 127 ? 11.177 8.560 -8.052 1.00 87.38 127 ASP A O 1
ATOM 972 N N . SER A 1 128 ? 11.301 9.509 -6.025 1.00 87.12 128 SER A N 1
ATOM 973 C CA . SER A 1 128 ? 12.750 9.319 -5.884 1.00 87.12 128 SER A CA 1
ATOM 974 C C . SER A 1 128 ? 13.143 7.840 -5.817 1.00 87.12 128 SER A C 1
ATOM 976 O O . SER A 1 128 ? 14.166 7.446 -6.379 1.00 87.12 128 SER A O 1
ATOM 978 N N . ALA A 1 129 ? 12.337 7.010 -5.145 1.00 84.62 129 ALA A N 1
ATOM 979 C CA . ALA A 1 129 ? 12.570 5.569 -5.065 1.00 84.62 129 ALA A CA 1
ATOM 980 C C . ALA A 1 129 ? 12.406 4.894 -6.437 1.00 84.62 129 ALA A C 1
ATOM 982 O O . ALA A 1 129 ? 13.256 4.098 -6.844 1.00 84.62 129 ALA A O 1
ATOM 983 N N . VAL A 1 130 ? 11.355 5.262 -7.177 1.00 87.19 130 VAL A N 1
ATOM 984 C CA . VAL A 1 130 ? 11.100 4.795 -8.545 1.00 87.19 130 VAL A CA 1
ATOM 985 C C . VAL A 1 130 ? 12.220 5.235 -9.482 1.00 87.19 130 VAL A C 1
ATOM 987 O O . VAL A 1 130 ? 12.728 4.422 -10.252 1.00 87.19 130 VAL A O 1
ATOM 990 N N . GLU A 1 131 ? 12.649 6.493 -9.398 1.00 90.12 131 GLU A N 1
ATOM 991 C CA . GLU A 1 131 ? 13.743 7.016 -10.211 1.00 90.12 131 GLU A CA 1
ATOM 992 C C . GLU A 1 131 ? 15.043 6.225 -10.007 1.00 90.12 131 GLU A C 1
ATOM 994 O O . GLU A 1 131 ? 15.682 5.814 -10.984 1.00 90.12 131 GLU A O 1
ATOM 999 N N . ALA A 1 132 ? 15.428 5.988 -8.751 1.00 88.56 132 ALA A N 1
ATOM 1000 C CA . ALA A 1 132 ? 16.636 5.243 -8.414 1.00 88.56 132 ALA A CA 1
ATOM 1001 C C . ALA A 1 132 ? 16.547 3.773 -8.860 1.00 88.56 132 ALA A C 1
ATOM 1003 O O . ALA A 1 132 ? 17.479 3.261 -9.491 1.00 88.56 132 ALA A O 1
ATOM 1004 N N . GLY A 1 133 ? 15.414 3.115 -8.588 1.00 87.25 133 GLY A N 1
ATOM 1005 C CA . GLY A 1 133 ? 15.164 1.724 -8.971 1.00 87.25 133 GLY A CA 1
ATOM 1006 C C . GLY A 1 133 ? 15.206 1.525 -10.484 1.00 87.25 133 GLY A C 1
ATOM 1007 O O . GLY A 1 133 ? 15.952 0.679 -10.979 1.00 87.25 133 GLY A O 1
ATOM 1008 N N . LEU A 1 134 ? 14.493 2.368 -11.235 1.00 91.00 134 LEU A N 1
ATOM 1009 C CA . LEU A 1 134 ? 14.419 2.289 -12.692 1.00 91.00 134 LEU A CA 1
ATOM 1010 C C . LEU A 1 134 ? 15.764 2.606 -13.358 1.00 91.00 134 LEU A C 1
ATOM 1012 O O . LEU A 1 134 ? 16.189 1.889 -14.263 1.00 91.00 134 LEU A O 1
ATOM 1016 N N . SER A 1 135 ? 16.485 3.617 -12.863 1.00 92.50 135 SER A N 1
ATOM 1017 C CA . SER A 1 135 ? 17.835 3.938 -13.350 1.00 92.50 135 SER A CA 1
ATOM 1018 C C . SER A 1 135 ? 18.810 2.775 -13.140 1.00 92.50 135 SER A C 1
ATOM 1020 O O . SER A 1 135 ? 19.628 2.477 -14.011 1.00 92.50 135 SER A O 1
ATOM 1022 N N . SER A 1 136 ? 18.725 2.102 -11.989 1.00 90.81 136 SER A N 1
ATOM 1023 C CA . SER A 1 136 ? 19.536 0.920 -11.679 1.00 90.81 136 SER A CA 1
ATOM 1024 C C . SER A 1 136 ? 19.154 -0.287 -12.542 1.00 90.81 136 SER A C 1
ATOM 1026 O O . SER A 1 136 ? 20.033 -0.991 -13.045 1.00 90.81 136 SER A O 1
ATOM 1028 N N . ALA A 1 137 ? 17.856 -0.510 -12.760 1.00 90.75 137 ALA A N 1
ATOM 1029 C CA . ALA A 1 137 ? 17.344 -1.588 -13.601 1.00 90.75 137 ALA A CA 1
ATOM 1030 C C . ALA A 1 137 ? 17.780 -1.432 -15.064 1.00 90.75 137 ALA A C 1
ATOM 1032 O O . ALA A 1 137 ? 18.284 -2.384 -15.655 1.00 90.75 137 ALA A O 1
ATOM 1033 N N . MET A 1 138 ? 17.679 -0.221 -15.627 1.00 93.12 138 MET A N 1
ATOM 1034 C CA . MET A 1 138 ? 18.119 0.057 -17.000 1.00 93.12 138 MET A CA 1
ATOM 1035 C C . MET A 1 138 ? 19.614 -0.226 -17.196 1.00 93.12 138 MET A C 1
ATOM 1037 O O . MET A 1 138 ? 19.999 -0.789 -18.217 1.00 93.12 138 MET A O 1
ATOM 1041 N N . ARG A 1 139 ? 20.470 0.110 -16.218 1.00 91.56 139 ARG A N 1
ATOM 1042 C CA . ARG A 1 139 ? 21.921 -0.164 -16.293 1.00 91.56 139 ARG A CA 1
ATOM 1043 C C . ARG A 1 139 ? 22.248 -1.655 -16.271 1.00 91.56 139 ARG A C 1
ATOM 1045 O O . ARG A 1 139 ? 23.150 -2.079 -16.984 1.00 91.56 139 ARG A O 1
ATOM 1052 N N . ARG A 1 140 ? 21.511 -2.432 -15.473 1.00 91.19 140 ARG A N 1
ATOM 1053 C CA . ARG A 1 140 ? 21.668 -3.893 -15.346 1.00 91.19 140 ARG A CA 1
ATOM 1054 C C . ARG A 1 140 ? 20.942 -4.679 -16.439 1.00 91.19 140 ARG A C 1
ATOM 1056 O O . ARG A 1 140 ? 21.089 -5.891 -16.524 1.00 91.19 140 ARG A O 1
ATOM 1063 N N . TYR A 1 141 ? 20.195 -4.005 -17.310 1.00 91.62 141 TYR A N 1
ATOM 1064 C CA . TYR A 1 141 ? 19.450 -4.638 -18.397 1.00 91.62 141 TYR A CA 1
ATOM 1065 C C . TYR A 1 141 ? 20.340 -5.455 -19.349 1.00 91.62 141 TYR A C 1
ATOM 1067 O O . TYR A 1 141 ? 19.926 -6.508 -19.838 1.00 91.62 141 TYR A O 1
ATOM 1075 N N . LYS A 1 142 ? 21.582 -5.003 -19.585 1.00 90.88 142 LYS A N 1
ATOM 1076 C CA . LYS A 1 142 ? 22.548 -5.727 -20.425 1.00 90.88 142 LYS A CA 1
ATOM 1077 C C . LYS A 1 142 ? 23.003 -7.056 -19.812 1.00 90.88 142 LYS A C 1
ATOM 1079 O O . LYS A 1 142 ? 23.343 -7.979 -20.549 1.00 90.88 142 LYS A O 1
ATOM 1084 N N . ASP A 1 143 ? 22.931 -7.201 -18.490 1.00 88.44 143 ASP A N 1
ATOM 1085 C CA . ASP A 1 143 ? 23.401 -8.375 -17.743 1.00 88.44 143 ASP A CA 1
ATOM 1086 C C . ASP A 1 143 ? 22.351 -9.503 -17.738 1.00 88.44 143 ASP A C 1
ATOM 1088 O O . ASP A 1 143 ? 22.181 -10.244 -16.771 1.00 88.44 143 ASP A O 1
ATOM 1092 N N . SER A 1 144 ? 21.637 -9.642 -18.856 1.00 78.31 144 SER A N 1
ATOM 1093 C CA . SER A 1 144 ? 20.569 -10.626 -19.068 1.00 78.31 144 SER A CA 1
ATOM 1094 C C . SER A 1 144 ? 21.013 -12.087 -18.920 1.00 78.31 144 SER A C 1
ATOM 1096 O O . SER A 1 144 ? 20.158 -12.941 -18.722 1.00 78.31 144 SER A O 1
ATOM 1098 N N . ASP A 1 145 ? 22.316 -12.379 -18.998 1.00 76.62 145 ASP A N 1
ATOM 1099 C CA . ASP A 1 145 ? 22.852 -13.727 -18.740 1.00 76.62 145 ASP A CA 1
ATOM 1100 C C . ASP A 1 145 ? 22.917 -14.052 -17.246 1.00 76.62 145 ASP A C 1
ATOM 1102 O O . ASP A 1 145 ? 22.743 -15.200 -16.852 1.00 76.62 145 ASP A O 1
ATOM 1106 N N . LEU A 1 146 ? 23.177 -13.039 -16.416 1.00 77.94 146 LEU A N 1
ATOM 1107 C CA . LEU A 1 146 ? 23.276 -13.178 -14.965 1.00 77.94 146 LEU A CA 1
ATOM 1108 C C . LEU A 1 146 ? 21.891 -13.115 -14.319 1.00 77.94 146 LEU A C 1
ATOM 1110 O O . LEU A 1 146 ? 21.631 -13.839 -13.367 1.00 77.94 146 LEU A O 1
ATOM 1114 N N . ASN A 1 147 ? 21.005 -12.265 -14.849 1.00 73.38 147 ASN A N 1
ATOM 1115 C CA . ASN A 1 147 ? 19.659 -12.051 -14.320 1.00 73.38 147 ASN A CA 1
ATOM 1116 C C . ASN A 1 147 ? 18.627 -11.968 -15.463 1.00 73.38 147 ASN A C 1
ATOM 1118 O O . ASN A 1 147 ? 18.174 -10.871 -15.810 1.00 73.38 147 ASN A O 1
ATOM 1122 N N . PRO A 1 148 ? 18.224 -13.105 -16.067 1.00 79.94 148 PRO A N 1
ATOM 1123 C CA . PRO A 1 148 ? 17.237 -13.117 -17.153 1.00 79.94 148 PRO A CA 1
ATOM 1124 C C . PRO A 1 148 ? 15.857 -12.597 -16.710 1.00 79.94 148 PRO A C 1
ATOM 1126 O O . PRO A 1 148 ? 15.098 -12.059 -17.527 1.00 79.94 148 PRO A O 1
ATOM 1129 N N . GLY A 1 149 ? 15.548 -12.700 -15.412 1.00 85.62 149 GLY A N 1
ATOM 1130 C CA . GLY A 1 149 ? 14.336 -12.142 -14.816 1.00 85.62 149 GLY A CA 1
ATOM 1131 C C . GLY A 1 149 ? 14.227 -10.628 -15.010 1.00 85.62 149 GLY A C 1
ATOM 1132 O O . GLY A 1 149 ? 13.165 -10.143 -15.398 1.00 85.62 149 GLY A O 1
ATOM 1133 N N . LEU A 1 150 ? 15.325 -9.881 -14.842 1.00 88.31 150 LEU A N 1
ATOM 1134 C CA . LEU A 1 150 ? 15.272 -8.419 -14.743 1.00 88.31 150 LEU A CA 1
ATOM 1135 C C . LEU A 1 150 ? 14.865 -7.812 -16.079 1.00 88.31 150 LEU A C 1
ATOM 1137 O O . LEU A 1 150 ? 13.994 -6.944 -16.139 1.00 88.31 150 LEU A O 1
ATOM 1141 N N . LYS A 1 151 ? 15.483 -8.307 -17.156 1.00 90.56 151 LYS A N 1
ATOM 1142 C CA . LYS A 1 151 ? 15.153 -7.917 -18.525 1.00 90.56 151 LYS A CA 1
ATOM 1143 C C . LYS A 1 151 ? 13.680 -8.187 -18.819 1.00 90.56 151 LYS A C 1
ATOM 1145 O O . LYS A 1 151 ? 12.978 -7.283 -19.256 1.00 90.56 151 LYS A O 1
ATOM 1150 N N . THR A 1 152 ? 13.214 -9.401 -18.525 1.00 90.12 152 THR A N 1
ATOM 1151 C CA . THR A 1 152 ? 11.828 -9.816 -18.784 1.00 90.12 152 THR A CA 1
ATOM 1152 C C . THR A 1 152 ? 10.831 -8.925 -18.048 1.00 90.12 152 THR A C 1
ATOM 1154 O O . THR A 1 152 ? 9.862 -8.455 -18.636 1.00 90.12 152 THR A O 1
ATOM 1157 N N . ARG A 1 153 ? 11.086 -8.638 -16.770 1.00 90.06 153 ARG A N 1
ATOM 1158 C CA . ARG A 1 153 ? 10.228 -7.765 -15.968 1.00 90.06 153 ARG A CA 1
ATOM 1159 C C . ARG A 1 153 ? 10.243 -6.327 -16.482 1.00 90.06 153 ARG A C 1
ATOM 1161 O O . ARG A 1 153 ? 9.182 -5.728 -16.611 1.00 90.06 153 ARG A O 1
ATOM 1168 N N . LEU A 1 154 ? 11.410 -5.766 -16.802 1.00 92.25 154 LEU A N 1
ATOM 1169 C CA . LEU A 1 154 ? 11.478 -4.398 -17.323 1.00 92.25 154 LEU A CA 1
ATOM 1170 C C . LEU A 1 154 ? 10.776 -4.274 -18.686 1.00 92.25 154 LEU A C 1
ATOM 1172 O O . LEU A 1 154 ? 10.076 -3.289 -18.916 1.00 92.25 154 LEU A O 1
ATOM 1176 N N . ASP A 1 155 ? 10.903 -5.290 -19.546 1.00 93.56 155 ASP A N 1
ATOM 1177 C CA . ASP A 1 155 ? 10.195 -5.364 -20.829 1.00 93.56 155 ASP A CA 1
ATOM 1178 C C . ASP A 1 155 ? 8.671 -5.408 -20.610 1.00 93.56 155 ASP A C 1
ATOM 1180 O O . ASP A 1 155 ? 7.935 -4.619 -21.203 1.00 93.56 155 ASP A O 1
ATOM 1184 N N . LEU A 1 156 ? 8.192 -6.274 -19.707 1.00 92.44 156 LEU A N 1
ATOM 1185 C CA . LEU A 1 156 ? 6.772 -6.365 -19.347 1.00 92.44 156 LEU A CA 1
ATOM 1186 C C . LEU A 1 156 ? 6.240 -5.070 -18.730 1.00 92.44 156 LEU A C 1
ATOM 1188 O O . LEU A 1 156 ? 5.123 -4.670 -19.040 1.00 92.44 156 LEU A O 1
ATOM 1192 N N . LEU A 1 157 ? 7.030 -4.399 -17.892 1.00 92.44 157 LEU A N 1
ATOM 1193 C CA . LEU A 1 157 ? 6.669 -3.117 -17.295 1.00 92.44 157 LEU A CA 1
ATOM 1194 C C . LEU A 1 157 ? 6.452 -2.051 -18.374 1.00 92.44 157 LEU A C 1
ATOM 1196 O O . LEU A 1 157 ? 5.443 -1.351 -18.338 1.00 92.44 157 LEU A O 1
ATOM 1200 N N . GLN A 1 158 ? 7.362 -1.953 -19.346 1.00 95.06 158 GLN A N 1
ATOM 1201 C CA . GLN A 1 158 ? 7.258 -1.000 -20.456 1.00 95.06 158 GLN A CA 1
ATOM 1202 C C . GLN A 1 158 ? 6.037 -1.260 -21.339 1.00 95.06 158 GLN A C 1
ATOM 1204 O O . GLN A 1 158 ? 5.310 -0.325 -21.676 1.00 95.06 158 GLN A O 1
ATOM 1209 N N . ILE A 1 159 ? 5.767 -2.531 -21.645 1.00 94.06 159 ILE A N 1
ATOM 1210 C CA . ILE A 1 159 ? 4.612 -2.938 -22.451 1.00 94.06 159 ILE A CA 1
ATOM 1211 C C . ILE A 1 159 ? 3.302 -2.685 -21.692 1.00 94.06 159 ILE A C 1
ATOM 1213 O O . ILE A 1 159 ? 2.377 -2.096 -22.244 1.00 94.06 159 ILE A O 1
ATOM 1217 N N . HIS A 1 160 ? 3.216 -3.105 -20.426 1.00 92.94 160 HIS A N 1
ATOM 1218 C CA . HIS A 1 160 ? 1.980 -3.043 -19.643 1.00 92.94 160 HIS A CA 1
ATOM 1219 C C . HIS A 1 160 ? 1.605 -1.616 -19.230 1.00 92.94 160 HIS A C 1
ATOM 1221 O O . HIS A 1 160 ? 0.426 -1.274 -19.202 1.00 92.94 160 HIS A O 1
ATOM 1227 N N . LEU A 1 161 ? 2.599 -0.776 -18.925 1.00 92.75 161 LEU A N 1
ATOM 1228 C CA . LEU A 1 161 ? 2.381 0.624 -18.552 1.00 92.75 161 LEU A CA 1
ATOM 1229 C C . LEU A 1 161 ? 2.481 1.591 -19.734 1.00 92.75 161 LEU A C 1
ATOM 1231 O O . LEU A 1 161 ? 2.394 2.805 -19.524 1.00 92.75 161 LEU A O 1
ATOM 1235 N N . SER A 1 162 ? 2.654 1.074 -20.954 1.00 94.44 162 SER A N 1
ATOM 1236 C CA . SER A 1 162 ? 2.739 1.874 -22.178 1.00 94.44 162 SER A CA 1
ATOM 1237 C C . SER A 1 162 ? 3.759 3.012 -22.053 1.00 94.44 162 SER A C 1
ATOM 1239 O O . SER A 1 162 ? 3.455 4.187 -22.288 1.00 94.44 162 SER A O 1
ATOM 1241 N N . CYS A 1 163 ? 4.964 2.670 -21.595 1.00 95.19 163 CYS A N 1
ATOM 1242 C CA . CYS A 1 163 ? 6.019 3.621 -21.267 1.00 95.19 163 CYS A CA 1
ATOM 1243 C C . CYS A 1 163 ? 7.380 3.176 -21.817 1.00 95.19 163 CYS A C 1
ATOM 1245 O O . CYS A 1 163 ? 7.614 1.993 -22.054 1.00 95.19 163 CYS A O 1
ATOM 1247 N N . CYS A 1 164 ? 8.304 4.119 -22.011 1.00 94.94 164 CYS A N 1
ATOM 1248 C CA . CYS A 1 164 ? 9.659 3.819 -22.470 1.00 94.94 164 CYS A CA 1
ATOM 1249 C C . CYS A 1 164 ? 10.710 4.681 -21.767 1.00 94.94 164 CYS A C 1
ATOM 1251 O O . CYS A 1 164 ? 10.564 5.895 -21.627 1.00 94.94 164 CYS A O 1
ATOM 1253 N N . GLY A 1 165 ? 11.805 4.031 -21.367 1.00 94.75 165 GLY A N 1
ATOM 1254 C CA . GLY A 1 165 ? 12.905 4.670 -20.649 1.00 94.75 165 GLY A CA 1
ATOM 1255 C C . GLY A 1 165 ? 12.505 5.134 -19.248 1.00 94.75 165 GLY A C 1
ATOM 1256 O O . GLY A 1 165 ? 11.493 4.693 -18.695 1.00 94.75 165 GLY A O 1
ATOM 1257 N N . LYS A 1 166 ? 13.319 6.009 -18.654 1.00 94.69 166 LYS A N 1
ATOM 1258 C CA . LYS A 1 166 ? 13.080 6.523 -17.303 1.00 94.69 166 LYS A CA 1
ATOM 1259 C C . LYS A 1 166 ? 12.049 7.646 -17.341 1.00 94.69 166 LYS A C 1
ATOM 1261 O O . LYS A 1 166 ? 10.960 7.514 -16.789 1.00 94.69 166 LYS A O 1
ATOM 1266 N N . ASP A 1 167 ? 12.392 8.704 -18.054 1.00 94.62 167 ASP A N 1
ATOM 1267 C CA . ASP A 1 167 ? 11.567 9.867 -18.364 1.00 94.62 167 ASP A CA 1
ATOM 1268 C C . ASP A 1 167 ? 11.123 9.860 -19.824 1.00 94.62 167 ASP A C 1
ATOM 1270 O O . ASP A 1 167 ? 10.030 10.320 -20.145 1.00 94.62 167 ASP A O 1
ATOM 1274 N N . GLN A 1 168 ? 11.966 9.320 -20.702 1.00 92.81 168 GLN A N 1
ATOM 1275 C CA . GLN A 1 168 ? 11.739 9.305 -22.138 1.00 92.81 168 GLN A CA 1
ATOM 1276 C C . GLN A 1 168 ? 12.577 8.216 -22.819 1.00 92.81 168 GLN A C 1
ATOM 1278 O O . GLN A 1 168 ? 13.567 7.721 -22.275 1.00 92.81 168 GLN A O 1
ATOM 1283 N N . TYR A 1 169 ? 12.232 7.872 -24.059 1.00 91.88 169 TYR A N 1
ATOM 1284 C CA . TYR A 1 169 ? 12.914 6.806 -24.797 1.00 91.88 169 TYR A CA 1
ATOM 1285 C C . TYR A 1 169 ? 14.412 7.069 -25.024 1.00 91.88 169 TYR A C 1
ATOM 1287 O O . TYR A 1 169 ? 15.197 6.124 -25.079 1.00 91.88 169 TYR A O 1
ATOM 1295 N N . GLN A 1 170 ? 14.838 8.337 -25.101 1.00 92.19 170 GLN A N 1
ATOM 1296 C CA . GLN A 1 170 ? 16.249 8.694 -25.292 1.00 92.19 170 GLN A CA 1
ATOM 1297 C C . GLN A 1 170 ? 17.132 8.333 -24.089 1.00 92.19 170 GLN A C 1
ATOM 1299 O O . GLN A 1 170 ? 18.358 8.354 -24.210 1.00 92.19 170 GLN A O 1
ATOM 1304 N N . ASP A 1 171 ? 16.554 7.990 -22.935 1.00 94.50 171 ASP A N 1
ATOM 1305 C CA . ASP A 1 171 ? 17.330 7.529 -21.781 1.00 94.50 171 ASP A CA 1
ATOM 1306 C C . ASP A 1 171 ? 18.102 6.242 -22.094 1.00 94.50 171 ASP A C 1
ATOM 1308 O O . ASP A 1 171 ? 19.206 6.041 -21.585 1.00 94.50 171 ASP A O 1
ATOM 1312 N N . TRP A 1 172 ? 17.584 5.415 -23.007 1.00 95.06 172 TRP A N 1
ATOM 1313 C CA . TRP A 1 172 ? 18.283 4.235 -23.511 1.00 95.06 172 TRP A CA 1
ATOM 1314 C C . TRP A 1 172 ? 19.569 4.572 -24.270 1.00 95.06 172 TRP A C 1
ATOM 1316 O O . TRP A 1 172 ? 20.501 3.775 -24.259 1.00 95.06 172 TRP A O 1
ATOM 1326 N N . PHE A 1 173 ? 19.689 5.769 -24.850 1.00 93.25 173 PHE A N 1
ATOM 1327 C CA . PHE A 1 173 ? 20.896 6.168 -25.588 1.00 93.25 173 PHE A CA 1
ATOM 1328 C C . PHE A 1 173 ? 22.081 6.435 -24.660 1.00 93.25 173 PHE A C 1
ATOM 1330 O O . PHE A 1 173 ? 23.231 6.457 -25.091 1.00 93.25 173 PHE A O 1
ATOM 1337 N N . ARG A 1 174 ? 21.801 6.655 -23.372 1.00 92.25 174 ARG A N 1
ATOM 1338 C CA . ARG A 1 174 ? 22.796 6.969 -22.342 1.00 92.25 174 ARG A CA 1
ATOM 1339 C C . ARG A 1 174 ? 23.239 5.737 -21.559 1.00 92.25 174 ARG A C 1
ATOM 1341 O O . ARG A 1 174 ? 24.065 5.857 -20.658 1.00 92.25 174 ARG A O 1
ATOM 1348 N N . VAL A 1 175 ? 22.687 4.567 -21.876 1.00 93.00 175 VAL A N 1
ATOM 1349 C CA . VAL A 1 175 ? 22.955 3.316 -21.171 1.00 93.00 175 VAL A CA 1
ATOM 1350 C C . VAL A 1 175 ? 23.399 2.263 -22.178 1.00 93.00 175 VAL A C 1
ATOM 1352 O O . VAL A 1 175 ? 22.746 2.048 -23.195 1.00 93.00 175 VAL A O 1
ATOM 1355 N N . GLN A 1 176 ? 24.497 1.564 -21.890 1.00 92.69 176 GLN A N 1
ATOM 1356 C CA . GLN A 1 176 ? 24.850 0.362 -22.643 1.00 92.69 176 GLN A CA 1
ATOM 1357 C C . GLN A 1 176 ? 23.886 -0.752 -22.230 1.00 92.69 176 GLN A C 1
ATOM 1359 O O . GLN A 1 176 ? 24.124 -1.452 -21.253 1.00 92.69 176 GLN A O 1
ATOM 1364 N N . TRP A 1 177 ? 22.779 -0.885 -22.951 1.00 92.56 177 TRP A N 1
ATOM 1365 C CA . TRP A 1 177 ? 21.762 -1.898 -22.674 1.00 92.56 177 TRP A CA 1
ATOM 1366 C C . TRP A 1 177 ? 21.923 -3.155 -23.543 1.00 92.56 177 TRP A C 1
ATOM 1368 O O . TRP A 1 177 ? 21.374 -4.201 -23.206 1.00 92.56 177 TRP A O 1
ATOM 1378 N N . VAL A 1 178 ? 22.707 -3.081 -24.628 1.00 91.44 178 VAL A N 1
ATOM 1379 C CA . VAL A 1 178 ? 23.056 -4.236 -25.468 1.00 91.44 178 VAL A CA 1
ATOM 1380 C C . VAL A 1 178 ? 24.139 -5.071 -24.767 1.00 91.44 178 VAL A C 1
ATOM 1382 O O . VAL A 1 178 ? 25.214 -4.536 -24.474 1.00 91.44 178 VAL A O 1
ATOM 1385 N N . PRO A 1 179 ? 23.889 -6.367 -24.504 1.00 90.06 179 PRO A N 1
ATOM 1386 C CA . PRO A 1 179 ? 24.870 -7.253 -23.881 1.00 90.06 179 PRO A CA 1
ATOM 1387 C C . PRO A 1 179 ? 26.161 -7.394 -24.693 1.00 90.06 179 PRO A C 1
ATOM 1389 O O . PRO A 1 179 ? 26.120 -7.516 -25.917 1.00 90.06 179 PRO A O 1
ATOM 1392 N N . ASP A 1 180 ? 27.306 -7.471 -24.005 1.00 88.44 180 ASP A N 1
ATOM 1393 C CA . ASP A 1 180 ? 28.630 -7.581 -24.636 1.00 88.44 180 ASP A CA 1
ATOM 1394 C C . ASP A 1 180 ? 28.762 -8.813 -25.553 1.00 88.44 180 ASP A C 1
ATOM 1396 O O . ASP A 1 180 ? 29.461 -8.751 -26.559 1.00 88.44 180 ASP A O 1
ATOM 1400 N N . ARG A 1 181 ? 28.032 -9.905 -25.278 1.00 87.69 181 ARG A N 1
ATOM 1401 C CA . ARG A 1 181 ? 28.018 -11.115 -26.124 1.00 87.69 181 ARG A CA 1
ATOM 1402 C C . ARG A 1 181 ? 27.473 -10.890 -27.537 1.00 87.69 181 ARG A C 1
ATOM 1404 O O . ARG A 1 181 ? 27.827 -11.628 -28.449 1.00 87.69 181 ARG A O 1
ATOM 1411 N N . TYR A 1 182 ? 26.618 -9.885 -27.725 1.00 87.75 182 TYR A N 1
ATOM 1412 C CA . TYR A 1 182 ? 26.089 -9.520 -29.043 1.00 87.75 182 TYR A CA 1
ATOM 1413 C C . TYR A 1 182 ? 26.973 -8.490 -29.757 1.00 87.75 182 TYR A C 1
ATOM 1415 O O . TYR A 1 182 ? 26.713 -8.139 -30.909 1.00 87.75 182 TYR A O 1
ATOM 1423 N N . LEU A 1 183 ? 28.022 -8.005 -29.088 1.00 89.88 183 LEU A N 1
ATOM 1424 C CA . LEU A 1 183 ? 28.960 -7.032 -29.622 1.00 89.88 183 LEU A CA 1
ATOM 1425 C C . LEU A 1 183 ? 30.214 -7.742 -30.121 1.00 89.88 183 LEU A C 1
ATOM 1427 O O . LEU A 1 183 ? 31.134 -8.056 -29.369 1.00 89.88 183 LEU A O 1
ATOM 1431 N N . ASP A 1 184 ? 30.274 -7.942 -31.432 1.00 91.25 184 ASP A N 1
ATOM 1432 C CA . ASP A 1 184 ? 31.478 -8.441 -32.081 1.00 91.25 184 ASP A CA 1
ATOM 1433 C C . ASP A 1 184 ? 32.555 -7.346 -32.117 1.00 91.25 184 ASP A C 1
ATOM 1435 O O . ASP A 1 184 ? 32.564 -6.468 -32.986 1.00 91.25 184 ASP A O 1
ATOM 1439 N N . ARG A 1 185 ? 33.478 -7.406 -31.151 1.00 88.50 185 ARG A N 1
ATOM 1440 C CA . ARG A 1 185 ? 34.592 -6.459 -31.019 1.00 88.50 185 ARG A CA 1
ATOM 1441 C C . ARG A 1 185 ? 35.618 -6.576 -32.144 1.00 88.50 185 ARG A C 1
ATOM 1443 O O . ARG A 1 185 ? 36.510 -5.740 -32.188 1.00 88.50 185 ARG A O 1
ATOM 1450 N N . THR A 1 186 ? 35.531 -7.553 -33.047 1.00 90.00 186 THR A N 1
ATOM 1451 C CA . THR A 1 186 ? 36.416 -7.619 -34.225 1.00 90.00 186 THR A CA 1
ATOM 1452 C C . THR A 1 186 ? 35.975 -6.664 -35.335 1.00 90.00 186 THR A C 1
ATOM 1454 O O . THR A 1 186 ? 36.789 -6.244 -36.155 1.00 90.00 186 THR A O 1
ATOM 1457 N N . LYS A 1 187 ? 34.700 -6.253 -35.338 1.00 92.75 187 LYS A N 1
ATOM 1458 C CA . LYS A 1 187 ? 34.151 -5.350 -36.352 1.00 92.75 187 LYS A CA 1
ATOM 1459 C C . LYS A 1 187 ? 34.575 -3.907 -36.093 1.00 92.75 187 LYS A C 1
ATOM 1461 O O . LYS A 1 187 ? 34.302 -3.358 -35.024 1.00 92.75 187 LYS A O 1
ATOM 1466 N N . ALA A 1 188 ? 35.138 -3.264 -37.120 1.00 90.06 188 ALA A N 1
ATOM 1467 C CA . ALA A 1 188 ? 35.571 -1.865 -37.073 1.00 90.06 188 ALA A CA 1
ATOM 1468 C C . ALA A 1 188 ? 34.461 -0.931 -36.558 1.00 90.06 188 ALA A C 1
ATOM 1470 O O . ALA A 1 188 ? 34.668 -0.215 -35.590 1.00 90.06 188 ALA A O 1
ATOM 1471 N N . GLY A 1 189 ? 33.232 -1.053 -37.077 1.00 87.25 189 GLY A N 1
ATOM 1472 C CA . GLY A 1 189 ? 32.114 -0.199 -36.651 1.00 87.25 189 GLY A CA 1
ATOM 1473 C C . GLY A 1 189 ? 31.701 -0.341 -35.176 1.00 87.25 189 GLY A C 1
ATOM 1474 O O . GLY A 1 189 ? 31.141 0.598 -34.610 1.00 87.25 189 GLY A O 1
ATOM 1475 N N . VAL A 1 190 ? 31.978 -1.483 -34.534 1.00 89.31 190 VAL A N 1
ATOM 1476 C CA . VAL A 1 190 ? 31.746 -1.678 -33.091 1.00 89.31 190 VAL A CA 1
ATOM 1477 C C . VAL A 1 190 ? 32.889 -1.060 -32.292 1.00 89.31 190 VAL A C 1
ATOM 1479 O O . VAL A 1 190 ? 32.634 -0.334 -31.331 1.00 89.31 190 VAL A O 1
ATOM 1482 N N . GLN A 1 191 ? 34.136 -1.296 -32.710 1.00 89.81 191 GLN A N 1
ATOM 1483 C CA . GLN A 1 191 ? 35.313 -0.700 -32.074 1.00 89.81 191 GLN A CA 1
ATOM 1484 C C . GLN A 1 191 ? 35.291 0.827 -32.144 1.00 89.81 191 GLN A C 1
ATOM 1486 O O . GLN A 1 191 ? 35.515 1.482 -31.129 1.00 89.81 191 GLN A O 1
ATOM 1491 N N . ASP A 1 192 ? 34.981 1.386 -33.312 1.00 89.69 192 ASP A N 1
ATOM 1492 C CA . ASP A 1 192 ? 34.911 2.829 -33.534 1.00 89.69 192 ASP A CA 1
ATOM 1493 C C . ASP A 1 192 ? 33.883 3.465 -32.603 1.00 89.69 192 ASP A C 1
ATOM 1495 O O . ASP A 1 192 ? 34.161 4.480 -31.970 1.00 89.69 192 ASP A O 1
ATOM 1499 N N . ARG A 1 193 ? 32.729 2.808 -32.428 1.00 88.31 193 ARG A N 1
ATOM 1500 C CA . ARG A 1 193 ? 31.670 3.271 -31.527 1.00 88.31 193 ARG A CA 1
ATOM 1501 C C . ARG A 1 193 ? 32.076 3.216 -30.060 1.00 88.31 193 ARG A C 1
ATOM 1503 O O . ARG A 1 193 ? 31.812 4.150 -29.314 1.00 88.31 193 ARG A O 1
ATOM 1510 N N . ILE A 1 194 ? 32.723 2.132 -29.638 1.00 89.19 194 ILE A N 1
ATOM 1511 C CA . ILE A 1 194 ? 33.248 1.994 -28.272 1.00 89.19 194 ILE A CA 1
ATOM 1512 C C . ILE A 1 194 ? 34.296 3.078 -27.989 1.00 89.19 194 ILE A C 1
ATOM 1514 O O . ILE A 1 194 ? 34.278 3.674 -26.916 1.00 89.19 194 ILE A O 1
ATOM 1518 N N . ARG A 1 195 ? 35.181 3.363 -28.953 1.00 88.75 195 ARG A N 1
ATOM 1519 C CA . ARG A 1 195 ? 36.230 4.388 -28.828 1.00 88.75 195 ARG A CA 1
ATOM 1520 C C . ARG A 1 195 ? 35.679 5.811 -28.831 1.00 88.75 195 ARG A C 1
ATOM 1522 O O . ARG A 1 195 ? 36.223 6.658 -28.133 1.00 88.75 195 ARG A O 1
ATOM 1529 N N . SER A 1 196 ? 34.633 6.083 -29.611 1.00 87.31 196 SER A N 1
ATOM 1530 C CA . SER A 1 196 ? 34.032 7.419 -29.700 1.00 87.31 196 SER A CA 1
ATOM 1531 C C . SER A 1 196 ? 33.159 7.771 -28.495 1.00 87.31 196 SER A C 1
ATOM 1533 O O . SER A 1 196 ? 32.887 8.945 -28.256 1.00 87.31 196 SER A O 1
ATOM 1535 N N . ASN A 1 197 ? 32.675 6.768 -27.764 1.00 88.69 197 ASN A N 1
ATOM 1536 C CA . ASN A 1 197 ? 31.760 6.955 -26.647 1.00 88.69 197 ASN A CA 1
ATOM 1537 C C . ASN A 1 197 ? 32.487 7.164 -25.316 1.00 88.69 197 ASN A C 1
ATOM 1539 O O . ASN A 1 197 ? 33.584 6.663 -25.065 1.00 88.69 197 ASN A O 1
ATOM 1543 N N . VAL A 1 198 ? 31.818 7.881 -24.415 1.00 84.19 198 VAL A N 1
ATOM 1544 C CA . VAL A 1 198 ? 32.332 8.158 -23.073 1.00 84.19 198 VAL A CA 1
ATOM 1545 C C . VAL A 1 198 ? 32.462 6.856 -22.278 1.00 84.19 198 VAL A C 1
ATOM 1547 O O . VAL A 1 198 ? 31.546 6.035 -22.249 1.00 84.19 198 VAL A O 1
ATOM 1550 N N . GLY A 1 199 ? 33.608 6.676 -21.617 1.00 81.06 199 GLY A N 1
ATOM 1551 C CA . GLY A 1 199 ? 33.847 5.545 -20.717 1.00 81.06 199 GLY A CA 1
ATOM 1552 C C . GLY A 1 199 ? 34.022 4.191 -21.411 1.00 81.06 199 GLY A C 1
ATOM 1553 O O . GLY A 1 199 ? 33.899 3.168 -20.745 1.00 81.06 199 GLY A O 1
ATOM 1554 N N . GLY A 1 200 ? 34.279 4.161 -22.726 1.00 84.31 200 GLY A N 1
ATOM 1555 C CA . GLY A 1 200 ? 34.472 2.908 -23.467 1.00 84.31 200 GLY A CA 1
ATOM 1556 C C . GLY A 1 200 ? 33.213 2.036 -23.540 1.00 84.31 200 GLY A C 1
ATOM 1557 O O . GLY A 1 200 ? 33.306 0.823 -23.720 1.00 84.31 200 GLY A O 1
ATOM 1558 N N . ALA A 1 201 ? 32.034 2.634 -23.363 1.00 88.00 201 ALA A N 1
ATOM 1559 C CA . ALA A 1 201 ? 30.758 1.938 -23.420 1.00 88.00 201 ALA A CA 1
ATOM 1560 C C . ALA A 1 201 ? 30.206 1.898 -24.854 1.00 88.00 201 ALA A C 1
ATOM 1562 O O . ALA A 1 201 ? 30.344 2.848 -25.627 1.00 88.00 201 ALA A O 1
ATOM 1563 N N . TYR A 1 202 ? 29.507 0.820 -25.212 1.00 90.88 202 TYR A N 1
ATOM 1564 C CA . TYR A 1 202 ? 28.754 0.771 -26.466 1.00 90.88 202 TYR A CA 1
ATOM 1565 C C . TYR A 1 202 ? 27.402 1.486 -26.303 1.00 90.88 202 TYR A C 1
ATOM 1567 O O . TYR A 1 202 ? 26.394 0.874 -25.955 1.00 90.88 202 TYR A O 1
ATOM 1575 N N . LEU A 1 203 ? 27.388 2.801 -26.526 1.00 92.19 203 LEU A N 1
ATOM 1576 C CA . LEU A 1 203 ? 26.172 3.612 -26.605 1.00 92.19 203 LEU A CA 1
ATOM 1577 C C . LEU A 1 203 ? 25.702 3.714 -28.060 1.00 92.19 203 LEU A C 1
ATOM 1579 O O . LEU A 1 203 ? 26.511 3.826 -28.987 1.00 92.19 203 LEU A O 1
ATOM 1583 N N . SER A 1 204 ? 24.389 3.667 -28.264 1.00 90.25 204 SER A N 1
ATOM 1584 C CA . SER A 1 204 ? 23.767 3.754 -29.587 1.00 90.25 204 SER A CA 1
ATOM 1585 C C . SER A 1 204 ? 22.418 4.463 -29.507 1.00 90.25 204 SER A C 1
ATOM 1587 O O . SER A 1 204 ? 21.791 4.493 -28.451 1.00 90.25 204 SER A O 1
ATOM 1589 N N . ASP A 1 205 ? 21.958 5.016 -30.626 1.00 89.69 205 ASP A N 1
ATOM 1590 C CA . ASP A 1 205 ? 20.643 5.642 -30.765 1.00 89.69 205 ASP A CA 1
ATOM 1591 C C . ASP A 1 205 ? 19.551 4.593 -31.017 1.00 89.69 205 ASP A C 1
ATOM 1593 O O . ASP A 1 205 ? 18.830 4.617 -32.019 1.00 89.69 205 ASP A O 1
ATOM 1597 N N . SER A 1 206 ? 19.477 3.629 -30.098 1.00 91.44 206 SER A N 1
ATOM 1598 C CA . SER A 1 206 ? 18.561 2.499 -30.157 1.00 91.44 206 SER A CA 1
ATOM 1599 C C . SER A 1 206 ? 17.810 2.271 -28.848 1.00 91.44 206 SER A C 1
ATOM 1601 O O . SER A 1 206 ? 18.265 2.661 -27.769 1.00 91.44 206 SER A O 1
ATOM 1603 N N . VAL A 1 207 ? 16.647 1.634 -28.963 1.00 94.19 207 VAL A N 1
ATOM 1604 C CA . VAL A 1 207 ? 15.743 1.293 -27.856 1.00 94.19 207 VAL A CA 1
ATOM 1605 C C . VAL A 1 207 ? 15.390 -0.198 -27.902 1.00 94.19 207 VAL A C 1
ATOM 1607 O O . VAL A 1 207 ? 15.394 -0.791 -28.985 1.00 94.19 207 VAL A O 1
ATOM 1610 N N . PRO A 1 208 ? 15.072 -0.827 -26.758 1.00 94.38 208 PRO A N 1
ATOM 1611 C CA . PRO A 1 208 ? 14.588 -2.201 -26.738 1.00 94.38 208 PRO A CA 1
ATOM 1612 C C . PRO A 1 208 ? 13.196 -2.319 -27.369 1.00 94.38 208 PRO A C 1
ATOM 1614 O O . PRO A 1 208 ? 12.431 -1.356 -27.437 1.00 94.38 208 PRO A O 1
ATOM 1617 N N . PHE A 1 209 ? 12.844 -3.534 -27.793 1.00 92.75 209 PHE A N 1
ATOM 1618 C CA . PHE A 1 209 ? 11.577 -3.798 -28.482 1.00 92.75 209 PHE A CA 1
ATOM 1619 C C . PHE A 1 209 ? 10.332 -3.484 -27.642 1.00 92.75 209 PHE A C 1
ATOM 1621 O O . PHE A 1 209 ? 9.292 -3.135 -28.193 1.00 92.75 209 PHE A O 1
ATOM 1628 N N . SER A 1 210 ? 10.443 -3.575 -26.317 1.00 94.56 210 SER A N 1
ATOM 1629 C CA . SER A 1 210 ? 9.385 -3.269 -25.351 1.00 94.56 210 SER A CA 1
ATOM 1630 C C . SER A 1 210 ? 8.924 -1.809 -25.387 1.00 94.56 210 SER A C 1
ATOM 1632 O O . SER A 1 210 ? 7.839 -1.498 -24.902 1.00 94.56 210 SER A O 1
ATOM 1634 N N . CYS A 1 211 ? 9.716 -0.913 -25.985 1.00 94.44 211 CYS A N 1
ATOM 1635 C CA . CYS A 1 211 ? 9.362 0.491 -26.170 1.00 94.44 211 CYS A CA 1
ATOM 1636 C C . CYS A 1 211 ? 8.405 0.757 -27.342 1.00 94.44 211 CYS A C 1
ATOM 1638 O O . CYS A 1 211 ? 7.964 1.896 -27.500 1.00 94.44 211 CYS A O 1
ATOM 1640 N N . CYS A 1 212 ? 8.114 -0.245 -28.173 1.00 92.56 212 CYS A N 1
ATOM 1641 C CA . CYS A 1 212 ? 7.242 -0.092 -29.331 1.00 92.56 212 CYS A CA 1
ATOM 1642 C C . CYS A 1 212 ? 5.761 -0.072 -28.937 1.00 92.56 212 CYS A C 1
ATOM 1644 O O . CYS A 1 212 ? 5.306 -0.919 -28.168 1.00 92.56 212 CYS A O 1
ATOM 1646 N N . ASP A 1 213 ? 5.014 0.867 -29.519 1.00 91.31 213 ASP A N 1
ATOM 1647 C CA . ASP A 1 213 ? 3.566 0.986 -29.360 1.00 91.31 213 ASP A CA 1
ATOM 1648 C C . ASP A 1 213 ? 2.843 0.100 -30.395 1.00 91.31 213 ASP A C 1
ATOM 1650 O O . ASP A 1 213 ? 2.886 0.405 -31.592 1.00 91.31 213 ASP A O 1
ATOM 1654 N N . PRO A 1 214 ? 2.161 -0.986 -29.977 1.00 87.81 214 PRO A N 1
ATOM 1655 C CA . PRO A 1 214 ? 1.448 -1.874 -30.891 1.00 87.81 214 PRO A CA 1
ATOM 1656 C C . PRO A 1 214 ? 0.190 -1.236 -31.495 1.00 87.81 214 PRO A C 1
ATOM 1658 O O . PRO A 1 214 ? -0.327 -1.752 -32.483 1.00 87.81 214 PRO A O 1
ATOM 1661 N N . ALA A 1 215 ? -0.324 -0.146 -30.914 1.00 85.69 215 ALA A N 1
ATOM 1662 C CA . ALA A 1 215 ? -1.462 0.591 -31.455 1.00 85.69 215 ALA A CA 1
ATOM 1663 C C . ALA A 1 215 ? -1.045 1.587 -32.548 1.00 85.69 215 ALA A C 1
ATOM 1665 O O . ALA A 1 215 ? -1.908 2.161 -33.220 1.00 85.69 215 ALA A O 1
ATOM 1666 N N . SER A 1 216 ? 0.260 1.806 -32.739 1.00 83.38 216 SER A N 1
ATOM 1667 C CA . SER A 1 216 ? 0.740 2.712 -33.769 1.00 83.38 216 SER A CA 1
ATOM 1668 C C . SER A 1 216 ? 0.499 2.128 -35.167 1.00 83.38 216 SER A C 1
ATOM 1670 O O . SER A 1 216 ? 0.885 0.990 -35.433 1.00 83.38 216 SER A O 1
ATOM 1672 N N . PRO A 1 217 ? -0.082 2.901 -36.103 1.00 80.56 217 PRO A N 1
ATOM 1673 C CA . PRO A 1 217 ? -0.221 2.477 -37.496 1.00 80.56 217 PRO A CA 1
ATOM 1674 C C . PRO A 1 217 ? 1.117 2.489 -38.256 1.00 80.56 217 PRO A C 1
ATOM 1676 O O . PRO A 1 217 ? 1.176 2.034 -39.398 1.00 80.56 217 PRO A O 1
ATOM 1679 N N . TRP A 1 218 ? 2.181 3.025 -37.648 1.00 76.38 218 TRP A N 1
ATOM 1680 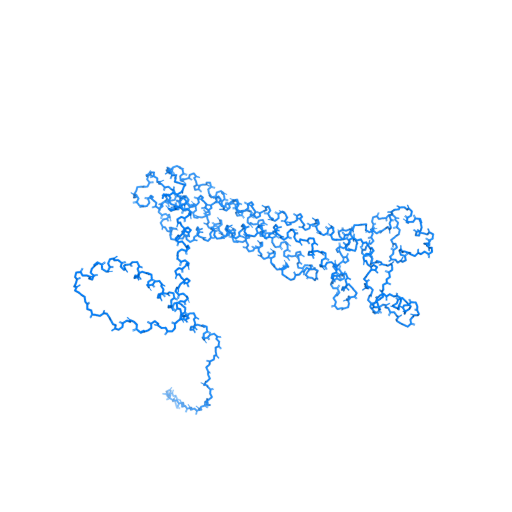C CA . TRP A 1 218 ? 3.504 3.147 -38.249 1.00 76.38 218 TRP A CA 1
ATOM 1681 C C . TRP A 1 218 ? 4.452 2.048 -37.744 1.00 76.38 218 TRP A C 1
ATOM 1683 O O . TRP A 1 218 ? 4.380 1.666 -36.575 1.00 76.38 218 TRP A O 1
ATOM 1693 N N . PRO A 1 219 ? 5.386 1.559 -38.583 1.00 80.50 219 PRO A N 1
ATOM 1694 C CA . PRO A 1 219 ? 6.450 0.668 -38.126 1.00 80.50 219 PRO A CA 1
ATOM 1695 C C . PRO A 1 219 ? 7.256 1.316 -36.996 1.00 80.50 219 PRO A C 1
ATOM 1697 O O . PRO A 1 219 ? 7.581 2.497 -37.084 1.00 80.50 219 PRO A O 1
ATOM 1700 N N . CYS A 1 220 ? 7.618 0.540 -35.971 1.00 85.94 220 CYS A N 1
ATOM 1701 C CA . CYS A 1 220 ? 8.440 1.002 -34.852 1.00 85.94 220 CYS A CA 1
ATOM 1702 C C . CYS A 1 220 ? 9.944 0.853 -35.170 1.00 85.94 220 CYS A C 1
ATOM 1704 O O . CYS A 1 220 ? 10.477 -0.261 -35.079 1.00 85.94 220 CYS A O 1
ATOM 1706 N N . PRO A 1 221 ? 10.667 1.928 -35.542 1.00 84.44 221 PRO A N 1
ATOM 1707 C CA . PRO A 1 221 ? 12.116 1.875 -35.674 1.00 84.44 221 PRO A CA 1
ATOM 1708 C C . PRO A 1 221 ? 12.772 1.735 -34.295 1.00 84.44 221 PRO A C 1
ATOM 1710 O O . PRO A 1 221 ? 12.519 2.516 -33.385 1.00 84.44 221 PRO A O 1
ATOM 1713 N N . GLN A 1 222 ? 13.655 0.750 -34.142 1.00 88.69 222 GLN A N 1
ATOM 1714 C CA . GLN A 1 222 ? 14.380 0.517 -32.883 1.00 88.69 222 GLN A CA 1
ATOM 1715 C C . GLN A 1 222 ? 15.808 1.058 -32.899 1.00 88.69 222 GLN A C 1
AT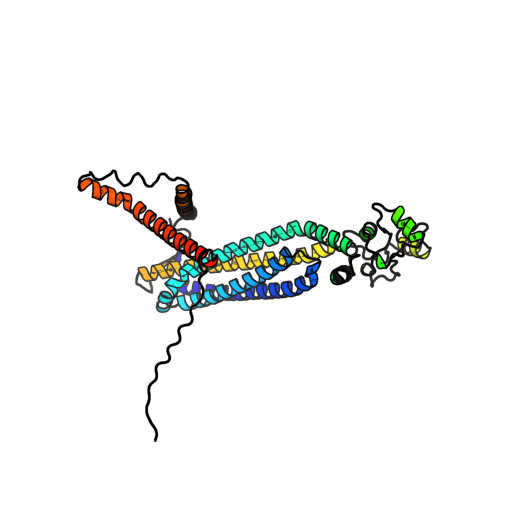OM 1717 O O . GLN A 1 222 ? 16.441 1.134 -31.853 1.00 88.69 222 GLN A O 1
ATOM 1722 N N . THR A 1 223 ? 16.342 1.407 -34.069 1.00 87.31 223 THR A N 1
ATOM 1723 C CA . THR A 1 223 ? 17.741 1.813 -34.266 1.00 87.31 223 THR A CA 1
ATOM 1724 C C . THR A 1 223 ? 17.816 3.016 -35.198 1.00 87.31 223 THR A C 1
ATOM 1726 O O . THR A 1 223 ? 16.893 3.249 -35.979 1.00 87.31 223 THR A O 1
ATOM 1729 N N . GLY A 1 224 ? 18.908 3.784 -35.128 1.00 82.56 224 GLY A N 1
ATOM 1730 C CA . GLY A 1 224 ? 19.111 4.925 -36.022 1.00 82.56 224 GLY A CA 1
ATOM 1731 C C . GLY A 1 224 ? 18.129 6.069 -35.768 1.00 82.56 224 GLY A C 1
ATOM 1732 O O . GLY A 1 224 ? 17.841 6.842 -36.680 1.00 82.56 224 GLY A O 1
ATOM 1733 N N . LEU A 1 225 ? 17.598 6.174 -34.544 1.00 82.75 225 LEU A N 1
ATOM 1734 C CA . LEU A 1 225 ? 16.548 7.128 -34.173 1.00 82.75 225 LEU A CA 1
ATOM 1735 C C . LEU A 1 225 ? 16.984 8.595 -34.274 1.00 82.75 225 LEU A C 1
ATOM 1737 O O . LEU A 1 225 ? 16.145 9.494 -34.277 1.00 82.75 225 LEU A O 1
ATOM 1741 N N . THR A 1 226 ? 18.291 8.847 -34.332 1.00 78.31 226 THR A N 1
ATOM 1742 C CA . THR A 1 226 ? 18.870 10.191 -34.460 1.00 78.31 226 THR A CA 1
ATOM 1743 C C . THR A 1 226 ? 19.726 10.354 -35.715 1.00 78.31 226 THR A C 1
ATOM 1745 O O . THR A 1 226 ? 20.336 11.411 -35.903 1.00 78.31 226 THR A O 1
ATOM 1748 N N . ALA A 1 227 ? 19.779 9.332 -36.577 1.00 69.19 227 ALA A N 1
ATOM 1749 C CA . ALA A 1 227 ? 20.623 9.321 -37.763 1.00 69.19 227 ALA A CA 1
ATOM 1750 C C . ALA A 1 227 ? 20.290 10.492 -38.704 1.00 69.19 227 ALA A C 1
ATOM 1752 O O . ALA A 1 227 ? 19.128 10.766 -39.008 1.00 69.19 227 ALA A O 1
ATOM 1753 N N . ARG A 1 228 ? 21.334 11.189 -39.173 1.00 62.47 228 ARG A N 1
ATOM 1754 C CA . ARG A 1 228 ? 21.239 12.263 -40.170 1.00 62.47 228 ARG A CA 1
ATOM 1755 C C . ARG A 1 228 ? 22.117 11.929 -41.387 1.00 62.47 228 ARG A C 1
ATOM 1757 O O . ARG A 1 228 ? 23.292 11.632 -41.181 1.00 62.47 228 ARG A O 1
ATOM 1764 N N . PRO A 1 229 ? 21.601 12.037 -42.627 1.00 61.69 229 PRO A N 1
ATOM 1765 C CA . PRO A 1 229 ? 20.199 12.283 -42.962 1.00 61.69 229 PRO A CA 1
ATOM 1766 C C . PRO A 1 229 ? 19.324 11.103 -42.524 1.00 61.69 229 PRO A C 1
ATOM 1768 O O . PRO A 1 229 ? 19.734 9.947 -42.624 1.00 61.69 229 PRO A O 1
ATOM 1771 N N . ALA A 1 230 ? 18.130 11.405 -42.014 1.00 62.41 230 ALA A N 1
ATOM 1772 C CA . ALA A 1 230 ? 17.166 10.362 -41.711 1.00 62.41 230 ALA A CA 1
ATOM 1773 C C . ALA A 1 230 ? 16.799 9.668 -43.038 1.00 62.41 230 ALA A C 1
ATOM 1775 O O . ALA A 1 230 ? 16.520 10.370 -44.014 1.00 62.41 230 ALA A O 1
ATOM 1776 N N . PRO A 1 231 ? 16.820 8.326 -43.131 1.00 64.88 231 PRO A N 1
ATOM 1777 C CA . PRO A 1 231 ? 16.283 7.632 -44.297 1.00 64.88 231 PRO A CA 1
ATOM 1778 C C . PRO A 1 231 ? 14.844 8.101 -44.565 1.00 64.88 231 PRO A C 1
ATOM 1780 O O . PRO A 1 231 ? 14.121 8.403 -43.618 1.00 64.88 231 PRO A O 1
ATOM 1783 N N . HIS A 1 232 ? 14.427 8.161 -45.837 1.00 63.28 232 HIS A N 1
ATOM 1784 C CA . HIS A 1 232 ? 13.158 8.780 -46.278 1.00 63.28 232 HIS A CA 1
ATOM 1785 C C . HIS A 1 232 ? 11.936 8.350 -45.439 1.00 63.28 232 HIS A C 1
ATOM 1787 O O . HIS A 1 232 ? 11.080 9.155 -45.078 1.00 63.28 232 HIS A O 1
ATOM 1793 N N . PHE A 1 233 ? 11.914 7.078 -45.043 1.00 65.50 233 PHE A N 1
ATOM 1794 C CA . PHE A 1 233 ? 10.910 6.512 -44.148 1.00 65.50 233 PHE A CA 1
ATOM 1795 C C . PHE A 1 233 ? 10.903 7.152 -42.741 1.00 65.50 233 PHE A C 1
ATOM 1797 O O . PHE A 1 233 ? 9.851 7.536 -42.238 1.00 65.50 233 PHE A O 1
ATOM 1804 N N . LEU A 1 234 ? 12.069 7.336 -42.110 1.00 63.47 234 LEU A N 1
ATOM 1805 C CA . LEU A 1 234 ? 12.172 8.006 -40.807 1.00 63.47 234 LEU A CA 1
ATOM 1806 C C . LEU A 1 234 ? 11.822 9.493 -40.898 1.00 63.47 234 LEU A C 1
ATOM 1808 O O . LEU A 1 234 ? 11.261 10.027 -39.946 1.00 63.47 234 LEU A O 1
ATOM 1812 N N . SER A 1 235 ? 12.094 10.163 -42.023 1.00 61.09 235 SER A N 1
ATOM 1813 C CA . SER A 1 235 ? 11.677 11.561 -42.198 1.00 61.09 235 SER A CA 1
ATOM 1814 C C . SER A 1 235 ? 10.157 11.725 -42.295 1.00 61.09 235 SER A C 1
ATOM 1816 O O . SER A 1 235 ? 9.626 12.681 -41.731 1.00 61.09 235 SER A O 1
ATOM 1818 N N . GLU A 1 236 ? 9.445 10.788 -42.931 1.00 60.28 236 GLU A N 1
ATOM 1819 C CA . GLU A 1 236 ? 7.973 10.780 -42.969 1.00 60.28 236 GLU A CA 1
ATOM 1820 C C . GLU A 1 236 ? 7.373 10.482 -41.584 1.00 60.28 236 GLU A C 1
ATOM 1822 O O . GLU A 1 236 ? 6.484 11.199 -41.122 1.00 60.28 236 GLU A O 1
ATOM 1827 N N . VAL A 1 237 ? 7.919 9.493 -40.869 1.00 61.28 237 VAL A N 1
ATOM 1828 C CA . VAL A 1 237 ? 7.488 9.124 -39.506 1.00 61.28 237 VAL A CA 1
ATOM 1829 C C . VAL A 1 237 ? 7.797 10.226 -38.481 1.00 61.28 237 VAL A C 1
ATOM 1831 O O . VAL A 1 237 ? 7.003 10.505 -37.585 1.00 61.28 237 VAL A O 1
ATOM 1834 N N . GLN A 1 238 ? 8.934 10.910 -38.605 1.00 60.94 238 GLN A N 1
ATOM 1835 C CA . GLN A 1 238 ? 9.286 12.013 -37.709 1.00 60.94 238 GLN A CA 1
ATOM 1836 C C . GLN A 1 238 ? 8.449 13.271 -37.991 1.00 60.94 238 GLN A C 1
ATOM 1838 O O . GLN A 1 238 ? 8.147 14.028 -37.066 1.00 60.94 238 GLN A O 1
ATOM 1843 N N . SER A 1 239 ? 8.014 13.463 -39.242 1.00 56.22 239 SER A N 1
ATOM 1844 C CA . SER A 1 239 ? 7.060 14.507 -39.638 1.00 56.22 239 SER A CA 1
ATOM 1845 C C . SER A 1 239 ? 5.658 14.267 -39.056 1.00 56.22 239 SER A C 1
ATOM 1847 O O . SER A 1 239 ? 4.986 15.214 -38.647 1.00 56.22 239 SER A O 1
ATOM 1849 N N . SER A 1 240 ? 5.242 13.002 -38.908 1.00 56.03 240 SER A N 1
ATOM 1850 C CA . SER A 1 240 ? 3.924 12.613 -38.380 1.00 56.03 240 SER A CA 1
ATOM 1851 C C . SER A 1 240 ? 3.802 12.659 -36.844 1.00 56.03 240 SER A C 1
ATOM 1853 O O . SER A 1 240 ? 2.776 12.257 -36.291 1.00 56.03 240 SER A O 1
ATOM 1855 N N . ARG A 1 241 ? 4.818 13.179 -36.130 1.00 57.19 241 ARG A N 1
ATOM 1856 C CA . ARG A 1 241 ? 4.852 13.352 -34.658 1.00 57.19 241 ARG A CA 1
ATOM 1857 C C . ARG A 1 241 ? 4.697 12.068 -33.821 1.00 57.19 241 ARG A C 1
ATOM 1859 O O . ARG A 1 241 ? 4.644 12.175 -32.598 1.00 57.19 241 ARG A O 1
ATOM 1866 N N . SER A 1 242 ? 4.673 10.875 -34.422 1.00 62.25 242 SER A N 1
ATOM 1867 C CA . SER A 1 242 ? 4.524 9.601 -33.700 1.00 62.25 242 SER A CA 1
ATOM 1868 C C . SER A 1 242 ? 5.559 8.574 -34.169 1.00 62.25 242 SER A C 1
ATOM 1870 O O . SER A 1 242 ? 5.390 7.911 -35.183 1.00 62.25 242 SER A O 1
ATOM 1872 N N . LEU A 1 243 ? 6.650 8.421 -33.409 1.00 72.19 243 LEU A N 1
ATOM 1873 C CA . LEU A 1 243 ? 7.770 7.519 -33.732 1.00 72.19 243 LEU A CA 1
ATOM 1874 C C . LEU A 1 243 ? 7.431 6.011 -33.618 1.00 72.19 243 LEU A C 1
ATOM 1876 O O . LEU A 1 243 ? 8.341 5.191 -33.590 1.00 72.19 243 LEU A O 1
ATOM 1880 N N . GLY A 1 244 ? 6.154 5.635 -33.481 1.00 83.75 244 GLY A N 1
ATOM 1881 C CA . GLY A 1 244 ? 5.736 4.264 -33.148 1.00 83.75 244 GLY A CA 1
ATOM 1882 C C . GLY A 1 244 ? 6.248 3.759 -31.790 1.00 83.75 244 GLY A C 1
ATOM 1883 O O . GLY A 1 244 ? 6.227 2.560 -31.525 1.00 83.75 244 GLY A O 1
ATOM 1884 N N . LEU A 1 245 ? 6.735 4.666 -30.937 1.00 89.25 245 LEU A N 1
ATOM 1885 C CA . LEU A 1 245 ? 7.300 4.397 -29.615 1.00 89.25 245 LEU A CA 1
ATOM 1886 C C . LEU A 1 245 ? 6.403 4.980 -28.525 1.00 89.25 245 LEU A C 1
ATOM 1888 O O . LEU A 1 245 ? 5.764 6.017 -28.725 1.00 89.25 245 LEU A O 1
ATOM 1892 N N . TRP A 1 246 ? 6.445 4.387 -27.333 1.00 91.06 246 TRP A N 1
ATOM 1893 C CA . TRP A 1 246 ? 5.814 4.976 -26.156 1.00 91.06 246 TRP A CA 1
ATOM 1894 C C . TRP A 1 246 ? 6.432 6.341 -25.828 1.00 91.06 246 TRP A C 1
ATOM 1896 O O . TRP A 1 246 ? 7.619 6.453 -25.523 1.00 91.06 246 TRP A O 1
ATOM 1906 N N . GLY A 1 247 ? 5.609 7.392 -25.865 1.00 84.50 247 GLY A N 1
ATOM 1907 C CA . GLY A 1 247 ? 6.048 8.765 -25.587 1.00 84.50 247 GLY A CA 1
ATOM 1908 C C . GLY A 1 247 ? 6.168 9.112 -24.099 1.00 84.50 247 GLY A C 1
ATOM 1909 O O . GLY A 1 247 ? 6.727 10.151 -23.762 1.00 84.50 247 GLY A O 1
ATOM 1910 N N . ARG A 1 248 ? 5.635 8.271 -23.205 1.00 91.81 248 ARG A N 1
ATOM 1911 C CA . ARG A 1 248 ? 5.602 8.506 -21.755 1.00 91.81 248 ARG A CA 1
ATOM 1912 C C . ARG A 1 248 ? 6.757 7.787 -21.053 1.00 91.81 248 ARG A C 1
ATOM 1914 O O . ARG A 1 248 ? 7.019 6.621 -21.335 1.00 91.81 248 ARG A O 1
ATOM 1921 N N . GLY A 1 249 ? 7.399 8.453 -20.096 1.00 94.38 249 GLY A N 1
ATOM 1922 C CA . GLY A 1 249 ? 8.426 7.852 -19.241 1.00 94.38 249 GLY A CA 1
ATOM 1923 C C . GLY A 1 249 ? 7.856 6.882 -18.211 1.00 94.38 249 GLY A C 1
ATOM 1924 O O . GLY A 1 249 ? 6.774 7.104 -17.655 1.00 94.38 249 GLY A O 1
ATOM 1925 N N . CYS A 1 250 ? 8.592 5.811 -17.913 1.00 94.75 250 CYS A N 1
ATOM 1926 C CA . CYS A 1 250 ? 8.125 4.821 -16.946 1.00 94.75 250 CYS A CA 1
ATOM 1927 C C . CYS A 1 250 ? 8.143 5.320 -15.499 1.00 94.75 250 CYS A C 1
ATOM 1929 O O . CYS A 1 250 ? 7.340 4.831 -14.711 1.00 94.75 250 CYS A O 1
ATOM 1931 N N . ARG A 1 251 ? 8.959 6.324 -15.141 1.00 93.56 251 ARG A N 1
ATOM 1932 C CA . ARG A 1 251 ? 8.905 6.965 -13.814 1.00 93.56 251 ARG A CA 1
ATOM 1933 C C . ARG A 1 251 ? 7.519 7.539 -13.539 1.00 93.56 251 ARG A C 1
ATOM 1935 O O . ARG A 1 251 ? 6.906 7.230 -12.522 1.00 93.56 251 ARG A O 1
ATOM 1942 N N . GLU A 1 252 ? 6.998 8.316 -14.484 1.00 93.19 252 GLU A N 1
ATOM 1943 C CA . GLU A 1 252 ? 5.694 8.964 -14.352 1.00 93.19 252 GLU A CA 1
ATOM 1944 C C . GLU A 1 252 ? 4.541 7.946 -14.379 1.00 93.19 252 GLU A C 1
ATOM 1946 O O . GLU A 1 252 ? 3.564 8.091 -13.643 1.00 93.19 252 GLU A O 1
ATOM 1951 N N . ALA A 1 253 ? 4.634 6.919 -15.233 1.00 92.50 253 ALA A N 1
ATOM 1952 C CA . ALA A 1 253 ? 3.615 5.875 -15.341 1.00 92.50 253 ALA A CA 1
ATOM 1953 C C . ALA A 1 253 ? 3.552 5.000 -14.076 1.00 92.50 253 ALA A C 1
ATOM 1955 O O . ALA A 1 253 ? 2.476 4.809 -13.504 1.00 92.50 253 ALA A O 1
ATOM 1956 N N . LEU A 1 254 ? 4.710 4.529 -13.603 1.00 90.38 254 LEU A N 1
ATOM 1957 C CA . LEU A 1 254 ? 4.834 3.692 -12.411 1.00 90.38 254 LEU A CA 1
ATOM 1958 C C . LEU A 1 254 ? 4.487 4.474 -11.139 1.00 90.38 254 LEU A C 1
ATOM 1960 O O . LEU A 1 254 ? 3.750 3.977 -10.287 1.00 90.38 254 LEU A O 1
ATOM 1964 N N . GLY A 1 255 ? 4.961 5.721 -11.041 1.00 88.88 255 GLY A N 1
ATOM 1965 C CA . GLY A 1 255 ? 4.658 6.623 -9.934 1.00 88.88 255 GLY A CA 1
ATOM 1966 C C . GLY A 1 255 ? 3.159 6.870 -9.790 1.00 88.88 255 GLY A C 1
ATOM 1967 O O . GLY A 1 255 ? 2.624 6.724 -8.694 1.00 88.88 255 GLY A O 1
ATOM 1968 N N . ARG A 1 256 ? 2.443 7.151 -10.889 1.00 88.81 256 ARG A N 1
ATOM 1969 C CA . ARG A 1 256 ? 0.980 7.322 -10.853 1.00 88.81 256 ARG A CA 1
ATOM 1970 C C . ARG A 1 256 ? 0.241 6.056 -10.434 1.00 88.81 256 ARG A C 1
ATOM 1972 O O . ARG A 1 256 ? -0.680 6.147 -9.628 1.00 88.81 256 ARG A O 1
ATOM 1979 N N . HIS A 1 257 ? 0.652 4.895 -10.943 1.00 87.06 257 HIS A N 1
ATOM 1980 C CA . HIS A 1 257 ? 0.030 3.621 -10.590 1.00 87.06 257 HIS A CA 1
ATOM 1981 C C . HIS A 1 257 ? 0.146 3.325 -9.083 1.00 87.06 257 HIS A C 1
ATOM 1983 O O . HIS A 1 257 ? -0.862 3.091 -8.415 1.00 87.06 257 HIS A O 1
ATOM 1989 N N . TYR A 1 258 ? 1.355 3.408 -8.520 1.00 84.81 258 TYR A N 1
ATOM 1990 C CA . TYR A 1 258 ? 1.577 3.113 -7.101 1.00 84.81 258 TYR A CA 1
ATOM 1991 C C . TYR A 1 258 ? 1.103 4.216 -6.155 1.00 84.81 258 TYR A C 1
ATOM 1993 O O . TYR A 1 258 ? 0.683 3.910 -5.040 1.00 84.81 258 TYR A O 1
ATOM 2001 N N . TRP A 1 259 ? 1.108 5.483 -6.578 1.00 86.81 259 TRP A N 1
ATOM 2002 C CA . TRP A 1 259 ? 0.573 6.580 -5.772 1.00 86.81 259 TRP A CA 1
ATOM 2003 C C . TRP A 1 259 ? -0.910 6.367 -5.449 1.00 86.81 259 TRP A C 1
ATOM 2005 O O . TRP A 1 259 ? -1.306 6.467 -4.287 1.00 86.81 259 TRP A O 1
ATOM 2015 N N . SER A 1 260 ? -1.719 5.987 -6.443 1.00 86.12 260 SER A N 1
ATOM 2016 C CA . SER A 1 260 ? -3.135 5.668 -6.229 1.00 86.12 260 SER A CA 1
ATOM 2017 C C . SER A 1 260 ? -3.334 4.489 -5.270 1.00 86.12 260 SER A C 1
ATOM 2019 O O . SER A 1 260 ? -4.216 4.540 -4.414 1.00 86.12 260 SER A O 1
ATOM 2021 N N . ILE A 1 261 ? -2.491 3.454 -5.360 1.00 86.62 261 ILE A N 1
ATOM 2022 C CA . ILE A 1 261 ? -2.543 2.289 -4.462 1.00 86.62 261 ILE A CA 1
ATOM 2023 C C . ILE A 1 261 ? -2.193 2.691 -3.020 1.00 86.62 261 ILE A C 1
ATOM 2025 O O . ILE A 1 261 ? -2.930 2.355 -2.094 1.00 86.62 261 ILE A O 1
ATOM 2029 N N . LEU A 1 262 ? -1.109 3.446 -2.815 1.00 87.38 262 LEU A N 1
ATOM 2030 C CA . LEU A 1 262 ? -0.687 3.904 -1.486 1.00 87.38 262 LEU A CA 1
ATOM 2031 C C . LEU A 1 262 ? -1.721 4.833 -0.837 1.00 87.38 262 LEU A C 1
ATOM 2033 O O . LEU A 1 262 ? -1.968 4.727 0.365 1.00 87.38 262 LEU A O 1
ATOM 2037 N N . GLN A 1 263 ? -2.360 5.709 -1.618 1.00 87.00 263 GLN A N 1
ATOM 2038 C CA . GLN A 1 263 ? -3.449 6.556 -1.127 1.00 87.00 263 GLN A CA 1
ATOM 2039 C C . GLN A 1 263 ? -4.668 5.737 -0.694 1.00 87.00 263 GLN A C 1
ATOM 2041 O O . GLN A 1 263 ? -5.212 5.990 0.381 1.00 87.00 263 GLN A O 1
ATOM 2046 N N . LEU A 1 264 ? -5.071 4.740 -1.489 1.00 88.75 264 LEU A N 1
ATOM 2047 C CA . LEU A 1 264 ? -6.174 3.845 -1.140 1.00 88.75 264 LEU A CA 1
ATOM 2048 C C . LEU A 1 264 ? -5.881 3.091 0.164 1.00 88.75 264 LEU A C 1
ATOM 2050 O O . LEU A 1 264 ? -6.710 3.092 1.068 1.00 88.75 264 LEU A O 1
ATOM 2054 N N . ILE A 1 265 ? -4.679 2.520 0.291 1.00 89.94 265 ILE A N 1
ATOM 2055 C CA . ILE A 1 265 ? -4.232 1.816 1.501 1.00 89.94 265 ILE A CA 1
ATOM 2056 C C . ILE A 1 265 ? -4.241 2.748 2.717 1.00 89.94 265 ILE A C 1
ATOM 2058 O O . ILE A 1 265 ? -4.745 2.378 3.777 1.00 89.94 265 ILE A O 1
ATOM 2062 N N . SER A 1 266 ? -3.715 3.968 2.575 1.00 90.81 266 SER A N 1
ATOM 2063 C CA . SER A 1 266 ? -3.700 4.952 3.660 1.00 90.81 266 SER A CA 1
ATOM 2064 C C . SER A 1 266 ? -5.115 5.337 4.102 1.00 90.81 266 SER A C 1
ATOM 2066 O O . SER A 1 266 ? -5.402 5.344 5.299 1.00 90.81 266 SER A O 1
ATOM 2068 N N . PHE A 1 267 ? -6.029 5.576 3.156 1.00 91.31 267 PHE A N 1
ATOM 2069 C CA . PHE A 1 267 ? -7.432 5.851 3.465 1.00 91.31 267 PHE A CA 1
ATOM 2070 C C . PHE A 1 267 ? -8.104 4.666 4.173 1.00 91.31 267 PHE A C 1
ATOM 2072 O O . PHE A 1 267 ? -8.818 4.864 5.157 1.00 91.31 267 PHE A O 1
ATOM 2079 N N . SER A 1 268 ? -7.829 3.433 3.736 1.00 90.56 268 SER A N 1
ATOM 2080 C CA . SER A 1 268 ? -8.308 2.226 4.415 1.00 90.56 268 SER A CA 1
ATOM 2081 C C . SER A 1 268 ? -7.784 2.125 5.852 1.00 90.56 268 SER A C 1
ATOM 2083 O O . SER A 1 268 ? -8.582 1.898 6.758 1.00 90.56 268 SER A O 1
ATOM 2085 N N . PHE A 1 269 ? -6.489 2.363 6.100 1.00 93.94 269 PHE A N 1
ATOM 2086 C CA . PHE A 1 269 ? -5.938 2.384 7.462 1.00 93.94 269 PHE A CA 1
ATOM 2087 C C . PHE A 1 269 ? -6.566 3.473 8.336 1.00 93.94 269 PHE A C 1
ATOM 2089 O O . PHE A 1 269 ? -6.901 3.203 9.486 1.00 93.94 269 PHE A O 1
ATOM 2096 N N . MET A 1 270 ? -6.770 4.680 7.801 1.00 93.06 270 MET A N 1
ATOM 2097 C CA . MET A 1 270 ? -7.420 5.777 8.528 1.00 93.06 270 MET A CA 1
ATOM 2098 C C . MET A 1 270 ? -8.881 5.465 8.863 1.00 93.06 270 MET A C 1
ATOM 2100 O O . MET A 1 270 ? -9.343 5.783 9.959 1.00 93.06 270 MET A O 1
ATOM 2104 N N . SER A 1 271 ? -9.603 4.819 7.944 1.00 92.69 271 SER A N 1
ATOM 2105 C CA . SER A 1 271 ? -10.971 4.366 8.186 1.00 92.69 271 SER A CA 1
ATOM 2106 C C . SER A 1 271 ? -11.019 3.313 9.294 1.00 92.69 271 SER A C 1
ATOM 2108 O O . SER A 1 271 ? -11.793 3.472 10.237 1.00 92.69 271 SER A O 1
ATOM 2110 N N . VAL A 1 272 ? -10.160 2.289 9.235 1.00 93.94 272 VAL A N 1
ATOM 2111 C CA . VAL A 1 272 ? -10.067 1.262 10.286 1.00 93.94 272 VAL A CA 1
ATOM 2112 C C . VAL A 1 272 ? -9.675 1.887 11.620 1.00 93.94 272 VAL A C 1
ATOM 2114 O O . VAL A 1 272 ? -10.337 1.634 12.616 1.00 93.94 272 VAL A O 1
ATOM 2117 N N . TRP A 1 273 ? -8.679 2.775 11.643 1.00 95.81 273 TRP A N 1
ATOM 2118 C CA . TRP A 1 273 ? -8.279 3.505 12.847 1.00 95.81 273 TRP A CA 1
ATOM 2119 C C . TRP A 1 273 ? -9.448 4.257 13.496 1.00 95.81 273 TRP A C 1
ATOM 2121 O O . TRP A 1 273 ? -9.615 4.193 14.713 1.00 95.81 273 TRP A O 1
ATOM 2131 N N . ALA A 1 274 ? -10.280 4.935 12.700 1.00 94.88 274 ALA A N 1
ATOM 2132 C CA . ALA A 1 274 ? -11.444 5.646 13.217 1.00 94.88 274 ALA A CA 1
ATOM 2133 C C . ALA A 1 274 ? -12.473 4.683 13.835 1.00 94.88 274 ALA A C 1
ATOM 2135 O O . ALA A 1 274 ? -12.973 4.948 14.929 1.00 94.88 274 ALA A O 1
ATOM 2136 N N . PHE A 1 275 ? -12.759 3.554 13.178 1.00 93.50 275 PHE A N 1
ATOM 2137 C CA . PHE A 1 275 ? -13.662 2.537 13.723 1.00 93.50 275 PHE A CA 1
ATOM 2138 C C . PHE A 1 275 ? -13.104 1.883 14.994 1.00 93.50 275 PHE A C 1
ATOM 2140 O O . PHE A 1 275 ? -13.832 1.781 15.980 1.00 93.50 275 PHE A O 1
ATOM 2147 N N . GLU A 1 276 ? -11.820 1.519 15.019 1.00 94.56 276 GLU A N 1
ATOM 2148 C CA . GLU A 1 276 ? -11.155 0.978 16.212 1.00 94.56 276 GLU A CA 1
ATOM 2149 C C . GLU A 1 276 ? -11.202 1.966 17.375 1.00 94.56 276 GLU A C 1
ATOM 2151 O O . GLU A 1 276 ? -11.530 1.591 18.498 1.00 94.56 276 GLU A O 1
ATOM 2156 N N . LEU A 1 277 ? -10.951 3.251 17.116 1.00 94.44 277 LEU A N 1
ATOM 2157 C CA . LEU A 1 277 ? -11.026 4.279 18.147 1.00 94.44 277 LEU A CA 1
ATOM 2158 C C . LEU A 1 277 ? -12.442 4.381 18.737 1.00 94.44 277 LEU A C 1
ATOM 2160 O O . LEU A 1 277 ? -12.591 4.483 19.956 1.00 94.44 277 LEU A O 1
ATOM 2164 N N . LEU A 1 278 ? -13.483 4.307 17.901 1.00 94.19 278 LEU A N 1
ATOM 2165 C CA . LEU A 1 278 ? -14.880 4.286 18.351 1.00 94.19 278 LEU A CA 1
ATOM 2166 C C . LEU A 1 278 ? -15.203 3.030 19.172 1.00 94.19 278 LEU A C 1
ATOM 2168 O O . LEU A 1 278 ? -15.823 3.126 20.233 1.00 94.19 278 LEU A O 1
ATOM 2172 N N . VAL A 1 279 ? -14.755 1.855 18.724 1.00 94.38 279 VAL A N 1
ATOM 2173 C CA . VAL A 1 279 ? -14.957 0.590 19.443 1.00 94.38 279 VAL A CA 1
ATOM 2174 C C . VAL A 1 279 ? -14.232 0.605 20.788 1.00 94.38 279 VAL A C 1
ATOM 2176 O O . VAL A 1 279 ? -14.851 0.324 21.812 1.00 94.38 279 VAL A O 1
ATOM 2179 N N . VAL A 1 280 ? -12.952 0.980 20.828 1.00 93.81 280 VAL A N 1
ATOM 2180 C CA . VAL A 1 280 ? -12.141 1.006 22.057 1.00 93.81 280 VAL A CA 1
ATOM 2181 C C . VAL A 1 280 ? -12.703 1.998 23.069 1.00 93.81 280 VAL A C 1
ATOM 2183 O O . VAL A 1 280 ? -12.825 1.666 24.249 1.00 93.81 280 VAL A O 1
ATOM 2186 N N . THR A 1 281 ? -13.087 3.197 22.628 1.00 92.12 281 THR A N 1
ATOM 2187 C CA . THR A 1 281 ? -13.702 4.194 23.518 1.00 92.12 281 THR A CA 1
ATOM 2188 C C . THR A 1 281 ? -15.042 3.707 24.062 1.00 92.12 281 THR A C 1
ATOM 2190 O O . THR A 1 281 ? -15.271 3.790 25.268 1.00 92.12 281 THR A O 1
ATOM 2193 N N . GLY A 1 282 ? -15.900 3.123 23.224 1.00 92.44 282 GLY A N 1
ATOM 2194 C CA . GLY A 1 282 ? -17.178 2.575 23.671 1.00 92.44 282 GLY A CA 1
ATOM 2195 C C . GLY A 1 282 ? -17.037 1.369 24.606 1.00 92.44 282 GLY A C 1
ATOM 2196 O O . GLY A 1 282 ? -17.722 1.309 25.627 1.00 92.44 282 GLY A O 1
ATOM 2197 N N . VAL A 1 283 ? -16.108 0.447 24.331 1.00 91.88 283 VAL A N 1
ATOM 2198 C CA . VAL A 1 283 ? -15.792 -0.671 25.239 1.00 91.88 283 VAL A CA 1
ATOM 2199 C C . VAL A 1 283 ? -15.247 -0.146 26.564 1.00 91.88 283 VAL A C 1
ATOM 2201 O O . VAL A 1 283 ? -15.615 -0.667 27.615 1.00 91.88 283 VAL A O 1
ATOM 2204 N N . ARG A 1 284 ? -14.431 0.915 26.552 1.00 92.06 284 ARG A N 1
ATOM 2205 C CA . ARG A 1 284 ? -13.929 1.540 27.781 1.00 92.06 284 ARG A CA 1
ATOM 2206 C C . ARG A 1 284 ? -15.054 2.150 28.619 1.00 92.06 284 ARG A C 1
ATOM 2208 O O . ARG A 1 284 ? -15.057 1.975 29.837 1.00 92.06 284 ARG A O 1
ATOM 2215 N N . TYR A 1 285 ? -16.012 2.818 27.982 1.00 90.06 285 TYR A N 1
ATOM 2216 C CA . TYR A 1 285 ? -17.216 3.308 28.655 1.00 90.06 285 TYR A CA 1
ATOM 2217 C C . TYR A 1 285 ? -18.040 2.170 29.257 1.00 90.06 285 TYR A C 1
ATOM 2219 O O . TYR A 1 285 ? -18.445 2.243 30.418 1.00 90.06 285 TYR A O 1
ATOM 2227 N N . LEU A 1 286 ? -18.248 1.093 28.496 1.00 89.00 286 LEU A N 1
ATOM 2228 C CA . LEU A 1 286 ? -18.980 -0.071 28.981 1.00 89.00 286 LEU A CA 1
ATOM 2229 C C . LEU A 1 286 ? -18.254 -0.723 30.169 1.00 89.00 286 LEU A C 1
ATOM 2231 O O . LEU A 1 286 ? -18.889 -0.999 31.184 1.00 89.00 286 LEU A O 1
ATOM 2235 N N . GLN A 1 287 ? -16.931 -0.888 30.084 1.00 89.69 287 GLN A N 1
ATOM 2236 C CA . GLN A 1 287 ? -16.093 -1.428 31.153 1.00 89.69 287 GLN A CA 1
ATOM 2237 C C . GLN A 1 287 ? -16.258 -0.644 32.456 1.00 89.69 287 GLN A C 1
ATOM 2239 O O . GLN A 1 287 ? -16.617 -1.234 33.472 1.00 89.69 287 GLN A O 1
ATOM 2244 N N . THR A 1 288 ? -16.005 0.668 32.432 1.00 88.94 288 THR A N 1
ATOM 2245 C CA . THR A 1 288 ? -16.032 1.484 33.655 1.00 88.94 288 THR A CA 1
ATOM 2246 C C . THR A 1 288 ? -17.433 1.542 34.259 1.00 88.94 288 THR A C 1
ATOM 2248 O O . THR A 1 288 ? -17.581 1.415 35.472 1.00 88.94 288 THR A O 1
ATOM 2251 N N . SER A 1 289 ? -18.473 1.609 33.420 1.00 87.56 289 SER A N 1
ATOM 2252 C CA . SER A 1 289 ? -19.866 1.561 33.884 1.00 87.56 289 SER A CA 1
ATOM 2253 C C . SER A 1 289 ? -20.204 0.262 34.625 1.00 87.56 289 SER A C 1
ATOM 2255 O O . SER A 1 289 ? -20.788 0.287 35.708 1.00 87.56 289 SER A O 1
ATOM 2257 N N . MET A 1 290 ? -19.786 -0.882 34.078 1.00 84.88 290 MET A N 1
ATOM 2258 C CA . MET A 1 290 ? -20.071 -2.197 34.648 1.00 84.88 290 MET A CA 1
ATOM 2259 C C . MET A 1 290 ? -19.233 -2.471 35.901 1.00 84.88 290 MET A C 1
ATOM 2261 O O . MET A 1 290 ? -19.721 -3.096 36.841 1.00 84.88 290 MET A O 1
ATOM 2265 N N . GLU A 1 291 ? -17.994 -1.977 35.959 1.00 86.06 291 GLU A N 1
ATOM 2266 C CA . GLU A 1 291 ? -17.164 -2.036 37.167 1.00 86.06 291 GLU A CA 1
ATOM 2267 C C . GLU A 1 291 ? -17.813 -1.267 38.327 1.00 86.06 291 GLU A C 1
ATOM 2269 O O . GLU A 1 291 ? -17.891 -1.801 39.434 1.00 86.06 291 GLU A O 1
ATOM 2274 N N . ASN A 1 292 ? -18.366 -0.080 38.063 1.00 85.44 292 ASN A N 1
ATOM 2275 C CA . ASN A 1 292 ? -19.075 0.708 39.072 1.00 85.44 292 ASN A CA 1
ATOM 2276 C C . ASN A 1 292 ? -20.385 0.056 39.531 1.00 85.44 292 ASN A C 1
ATOM 2278 O O . ASN A 1 292 ? -20.686 0.089 40.721 1.00 85.44 292 ASN A O 1
ATOM 2282 N N . LEU A 1 293 ? -21.133 -0.602 38.637 1.00 85.06 293 LEU A N 1
ATOM 2283 C CA . LEU A 1 293 ? -22.312 -1.389 39.029 1.00 85.06 293 LEU A CA 1
ATOM 2284 C C . LEU A 1 293 ? -21.970 -2.521 39.996 1.00 85.06 293 LEU A C 1
ATOM 2286 O O . LEU A 1 293 ? -22.703 -2.770 40.950 1.00 85.06 293 LEU A O 1
ATOM 2290 N N . VAL A 1 294 ? -20.857 -3.220 39.754 1.00 83.19 294 VAL A N 1
ATOM 2291 C CA . VAL A 1 294 ? -20.402 -4.297 40.644 1.00 83.19 294 VAL A CA 1
ATOM 2292 C C . VAL A 1 294 ? -20.021 -3.746 42.021 1.00 83.19 294 VAL A C 1
ATOM 2294 O O . VAL A 1 294 ? -20.246 -4.428 43.016 1.00 83.19 294 VAL A O 1
ATOM 2297 N N . LEU A 1 295 ? -19.492 -2.519 42.094 1.00 82.94 295 LEU A N 1
ATOM 2298 C CA . LEU A 1 295 ? -19.198 -1.842 43.362 1.00 82.94 295 LEU A CA 1
ATOM 2299 C C . LEU A 1 295 ? -20.466 -1.377 44.098 1.00 82.94 295 LEU A C 1
ATOM 2301 O O . LEU A 1 295 ? -20.512 -1.457 45.322 1.00 82.94 295 LEU A O 1
ATOM 2305 N N . LEU A 1 296 ? -21.487 -0.916 43.368 1.00 82.00 296 LEU A N 1
ATOM 2306 C CA . LEU A 1 296 ? -22.773 -0.472 43.922 1.00 82.00 296 LEU A CA 1
ATOM 2307 C C . LEU A 1 296 ? -23.650 -1.634 44.417 1.00 82.00 296 LEU A C 1
ATOM 2309 O O . LEU A 1 296 ? -24.488 -1.437 45.292 1.00 82.00 296 LEU A O 1
ATOM 2313 N N . GLY A 1 297 ? -23.475 -2.841 43.870 1.00 77.00 297 GLY A N 1
ATOM 2314 C CA . GLY A 1 297 ? -24.202 -4.043 44.292 1.00 77.00 297 GLY A CA 1
ATOM 2315 C C . GLY A 1 297 ? -25.668 -4.118 43.835 1.00 77.00 297 GLY A C 1
ATOM 2316 O O . GLY A 1 297 ? -26.311 -5.139 44.070 1.00 77.00 297 GLY A O 1
ATOM 2317 N N . ASP A 1 298 ? -26.184 -3.092 43.146 1.00 77.31 298 ASP A N 1
ATOM 2318 C CA . ASP A 1 298 ? -27.543 -3.049 42.588 1.00 77.31 298 ASP A CA 1
ATOM 2319 C C . ASP A 1 298 ? -27.529 -3.107 41.037 1.00 77.31 298 ASP A C 1
ATOM 2321 O O . ASP A 1 298 ? -27.070 -2.152 40.395 1.00 77.31 298 ASP A O 1
ATOM 2325 N N . PRO A 1 299 ? -28.065 -4.183 40.413 1.00 68.94 299 PRO A N 1
ATOM 2326 C CA . PRO A 1 299 ? -28.158 -4.362 38.955 1.00 68.94 299 PRO A CA 1
ATOM 2327 C C . PRO A 1 299 ? -28.920 -3.271 38.196 1.00 68.94 299 PRO A C 1
ATOM 2329 O O . PRO A 1 299 ? -28.730 -3.102 36.986 1.00 68.94 299 PRO A O 1
ATOM 2332 N N . LEU A 1 300 ? -29.862 -2.607 38.869 1.00 72.75 300 LEU A N 1
ATOM 2333 C CA . LEU A 1 300 ? -30.795 -1.667 38.248 1.00 72.75 300 LEU A CA 1
ATOM 2334 C C . LEU A 1 300 ? -30.346 -0.216 38.388 1.00 72.75 300 LEU A C 1
ATOM 2336 O O . LEU A 1 300 ? -30.917 0.647 37.725 1.00 72.75 300 LEU A O 1
ATOM 2340 N N . SER A 1 301 ? -29.323 0.036 39.202 1.00 78.31 301 SER A N 1
ATOM 2341 C CA . SER A 1 301 ? -28.837 1.383 39.465 1.00 78.31 301 SER A CA 1
ATOM 2342 C C . SER A 1 301 ? -28.207 2.047 38.232 1.00 78.31 301 SER A C 1
ATOM 2344 O O . SER A 1 301 ? -27.699 1.407 37.293 1.00 78.31 301 SER A O 1
ATOM 2346 N N . ASP A 1 302 ? -28.259 3.374 38.238 1.00 84.81 302 ASP A N 1
ATOM 2347 C CA . ASP A 1 302 ? -27.506 4.198 37.307 1.00 84.81 302 ASP A CA 1
ATOM 2348 C C . ASP A 1 302 ? -26.031 4.177 37.708 1.00 84.81 302 ASP A C 1
ATOM 2350 O O . ASP A 1 302 ? -25.684 4.216 38.889 1.00 84.81 302 ASP A O 1
ATOM 2354 N N . SER A 1 303 ? -25.149 4.089 36.714 1.00 84.00 303 SER A N 1
ATOM 2355 C CA . SER A 1 303 ? -23.714 3.927 36.947 1.00 84.00 303 SER A CA 1
ATOM 2356 C C . SER A 1 303 ? -22.929 4.979 36.196 1.00 84.00 303 SER A C 1
ATOM 2358 O O . SER A 1 303 ? -23.184 5.234 35.015 1.00 84.00 303 SER A O 1
ATOM 2360 N N . GLU A 1 304 ? -21.915 5.524 36.845 1.00 85.81 304 GLU A N 1
ATOM 2361 C CA . GLU A 1 304 ? -20.996 6.439 36.188 1.00 85.81 304 GLU A CA 1
ATOM 2362 C C . GLU A 1 304 ? -20.039 5.686 35.265 1.00 85.81 304 GLU A C 1
ATOM 2364 O O . GLU A 1 304 ? -19.629 4.563 35.545 1.00 85.81 304 GLU A O 1
ATOM 2369 N N . ALA A 1 305 ? -19.677 6.312 34.157 1.00 85.56 305 ALA A N 1
ATOM 2370 C CA . ALA A 1 305 ? -18.736 5.809 33.177 1.00 85.56 305 ALA A CA 1
ATOM 2371 C C . ALA A 1 305 ? -17.762 6.929 32.813 1.00 85.56 305 ALA A C 1
ATOM 2373 O O . ALA A 1 305 ? -18.150 8.094 32.705 1.00 85.56 305 ALA A O 1
ATOM 2374 N N . TRP A 1 306 ? -16.494 6.596 32.613 1.00 85.69 306 TRP A N 1
ATOM 2375 C CA . TRP A 1 306 ? -15.467 7.562 32.226 1.00 85.69 306 TRP A CA 1
ATOM 2376 C C . TRP A 1 306 ? -14.407 6.909 31.345 1.00 85.69 306 TRP A C 1
ATOM 2378 O O . TRP A 1 306 ? -14.194 5.696 31.384 1.00 85.69 306 TRP A O 1
ATOM 2388 N N . ILE A 1 307 ? -13.715 7.728 30.550 1.00 80.88 307 ILE A N 1
ATOM 2389 C CA . ILE A 1 307 ? -12.624 7.257 29.686 1.00 80.88 307 ILE A CA 1
ATOM 2390 C C . ILE A 1 307 ? -11.348 7.106 30.515 1.00 80.88 307 ILE A C 1
ATOM 2392 O O . ILE A 1 307 ? -10.724 6.040 30.529 1.00 80.88 307 ILE A O 1
ATOM 2396 N N . LEU A 1 308 ? -10.982 8.167 31.240 1.00 75.38 308 LEU A N 1
ATOM 2397 C CA . LEU A 1 308 ? -9.802 8.221 32.098 1.00 75.38 308 LEU A CA 1
ATOM 2398 C C . LEU A 1 308 ? -10.192 8.625 33.517 1.00 75.38 308 LEU A C 1
ATOM 2400 O O . LEU A 1 308 ? -10.939 9.583 33.719 1.00 75.38 308 LEU A O 1
ATOM 2404 N N . GLU A 1 309 ? -9.647 7.894 34.484 1.00 67.69 309 GLU A N 1
ATOM 2405 C CA . GLU A 1 309 ? -9.836 8.146 35.915 1.00 67.69 309 GLU A CA 1
ATOM 2406 C C . GLU A 1 309 ? -9.158 9.461 36.345 1.00 67.69 309 GLU A C 1
ATOM 2408 O O . GLU A 1 309 ? -9.748 10.266 37.064 1.00 67.69 309 GLU A O 1
ATOM 2413 N N . ASN A 1 310 ? -7.971 9.734 35.785 1.00 68.12 310 ASN A N 1
ATOM 2414 C CA . ASN A 1 310 ? -7.201 10.969 35.964 1.00 68.12 310 ASN A CA 1
ATOM 2415 C C . ASN A 1 310 ? -7.018 11.709 34.628 1.00 68.12 310 ASN A C 1
ATOM 2417 O O . ASN A 1 310 ? -7.088 11.102 33.558 1.00 68.12 310 ASN A O 1
ATOM 2421 N N . GLY A 1 311 ? -6.763 13.022 34.655 1.00 62.12 311 GLY A N 1
ATOM 2422 C CA . GLY A 1 311 ? -6.585 13.802 33.422 1.00 62.12 311 GLY A CA 1
ATOM 2423 C C . GLY A 1 311 ? -5.417 13.297 32.561 1.00 62.12 311 GLY A C 1
ATOM 2424 O O . GLY A 1 311 ? -4.425 12.814 33.099 1.00 62.12 311 GLY A O 1
ATOM 2425 N N . LEU A 1 312 ? -5.478 13.457 31.228 1.00 57.84 312 LEU A N 1
ATOM 2426 C CA . LEU A 1 312 ? -4.400 13.035 30.305 1.00 57.84 312 LEU A CA 1
ATOM 2427 C C . LEU A 1 312 ? -3.014 13.547 30.740 1.00 57.84 312 LEU A C 1
ATOM 2429 O O . LEU A 1 312 ? -2.044 12.793 30.727 1.00 57.84 312 LEU A O 1
ATOM 2433 N N . CYS A 1 313 ? -2.925 14.803 31.192 1.00 56.09 313 CYS A N 1
ATOM 2434 C CA . CYS A 1 313 ? -1.690 15.381 31.728 1.00 56.09 313 CYS A CA 1
ATOM 2435 C C . CYS A 1 313 ? -1.233 14.739 33.044 1.00 56.09 313 CYS A C 1
ATOM 2437 O O . CYS A 1 313 ? -0.031 14.620 33.273 1.00 56.09 313 CYS A O 1
ATOM 2439 N N . GLU A 1 314 ? -2.155 14.340 33.917 1.00 62.28 314 GLU A N 1
ATOM 2440 C CA . GLU A 1 314 ? -1.827 13.700 35.195 1.00 62.28 314 GLU A CA 1
ATOM 2441 C C . GLU A 1 314 ? -1.349 12.265 34.975 1.00 62.28 314 GLU A C 1
ATOM 2443 O O . GLU A 1 314 ? -0.311 11.885 35.517 1.00 62.28 314 GLU A O 1
ATOM 2448 N N . THR A 1 315 ? -2.018 11.517 34.095 1.00 61.84 315 THR A N 1
ATOM 2449 C CA . THR A 1 315 ? -1.618 10.166 33.678 1.00 61.84 315 THR A CA 1
ATOM 2450 C C . THR A 1 315 ? -0.278 10.178 32.941 1.00 61.84 315 THR A C 1
ATOM 2452 O O . THR A 1 315 ? 0.608 9.387 33.262 1.00 61.84 315 THR A O 1
ATOM 2455 N N . ALA A 1 316 ? -0.058 11.120 32.015 1.00 60.47 316 ALA A N 1
ATOM 2456 C CA . ALA A 1 316 ? 1.229 11.274 31.337 1.00 60.47 316 ALA A CA 1
ATOM 2457 C C . ALA A 1 316 ? 2.352 11.638 32.321 1.00 60.47 316 ALA A C 1
ATOM 2459 O O . ALA A 1 316 ? 3.433 11.058 32.264 1.00 60.47 316 ALA A O 1
ATOM 2460 N N . ARG A 1 317 ? 2.097 12.548 33.272 1.00 67.50 317 ARG A N 1
ATOM 2461 C CA . ARG A 1 317 ? 3.063 12.940 34.314 1.00 67.50 317 ARG A CA 1
ATOM 2462 C C . ARG A 1 317 ? 3.337 11.812 35.313 1.00 67.50 317 ARG A C 1
ATOM 2464 O O . ARG A 1 317 ? 4.422 11.766 35.887 1.00 67.50 317 ARG A O 1
ATOM 2471 N N . HIS A 1 318 ? 2.370 10.934 35.554 1.00 66.38 318 HIS A N 1
ATOM 2472 C CA . HIS A 1 318 ? 2.555 9.719 36.343 1.00 66.38 318 HIS A CA 1
ATOM 2473 C C . HIS A 1 318 ? 3.444 8.718 35.592 1.00 66.38 318 HIS A C 1
ATOM 2475 O O . HIS A 1 318 ? 4.486 8.324 36.107 1.00 66.38 318 HIS A O 1
ATOM 2481 N N . ASN A 1 319 ? 3.121 8.407 34.335 1.00 70.12 319 ASN A N 1
ATOM 2482 C CA . ASN A 1 319 ? 3.892 7.466 33.516 1.00 70.12 319 ASN A CA 1
ATOM 2483 C C . ASN A 1 319 ? 5.323 7.960 33.243 1.00 70.12 319 ASN A C 1
ATOM 2485 O O . ASN A 1 319 ? 6.270 7.186 33.348 1.00 70.12 319 ASN A O 1
ATOM 2489 N N . LEU A 1 320 ? 5.514 9.260 32.987 1.00 71.44 320 LEU A N 1
ATOM 2490 C CA . LEU A 1 320 ? 6.841 9.879 32.867 1.00 71.44 320 LEU A CA 1
ATOM 2491 C C . LEU A 1 320 ? 7.646 9.799 34.169 1.00 71.44 320 LEU A C 1
ATOM 2493 O O . LEU A 1 320 ? 8.858 9.611 34.113 1.00 71.44 320 LEU A O 1
ATOM 2497 N N . ARG A 1 321 ? 7.001 9.925 35.338 1.00 72.44 321 ARG A N 1
ATOM 2498 C CA . ARG A 1 321 ? 7.670 9.742 36.637 1.00 72.44 321 ARG A CA 1
ATOM 2499 C C . ARG A 1 321 ? 8.118 8.298 36.833 1.00 72.44 321 ARG A C 1
ATOM 2501 O O . ARG A 1 321 ? 9.264 8.089 37.208 1.00 72.44 321 ARG A O 1
ATOM 2508 N N . VAL A 1 322 ? 7.274 7.328 36.491 1.00 71.88 322 VAL A N 1
ATOM 2509 C CA . VAL A 1 322 ? 7.624 5.900 36.548 1.00 71.88 322 VAL A CA 1
ATOM 2510 C C . VAL A 1 322 ? 8.799 5.584 35.617 1.00 71.88 322 VAL A C 1
ATOM 2512 O O . VAL A 1 322 ? 9.780 4.994 36.056 1.00 71.88 322 VAL A O 1
ATOM 2515 N N . ILE A 1 323 ? 8.767 6.046 34.362 1.00 71.19 323 ILE A N 1
ATOM 2516 C CA . ILE A 1 323 ? 9.863 5.835 33.39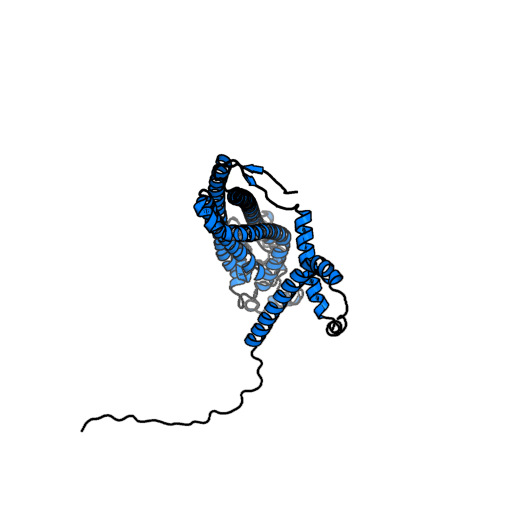7 1.00 71.19 323 ILE A CA 1
ATOM 2517 C C . ILE A 1 323 ? 11.158 6.512 33.870 1.00 71.19 323 ILE A C 1
ATOM 2519 O O . ILE A 1 323 ? 12.234 5.925 33.781 1.00 71.19 323 ILE A O 1
ATOM 2523 N N . LYS A 1 324 ? 11.071 7.728 34.421 1.00 72.06 324 LYS A N 1
ATOM 2524 C CA . LYS A 1 324 ? 12.231 8.450 34.962 1.00 72.06 324 LYS A CA 1
ATOM 2525 C C . LYS A 1 324 ? 12.817 7.762 36.201 1.00 72.06 324 LYS A C 1
ATOM 2527 O O . LYS A 1 324 ? 14.035 7.744 36.351 1.00 72.06 324 LYS A O 1
ATOM 2532 N N . ASN A 1 325 ? 11.977 7.180 37.056 1.00 73.12 325 ASN A N 1
ATOM 2533 C CA . ASN A 1 325 ? 12.414 6.422 38.230 1.00 73.12 325 ASN A CA 1
ATOM 2534 C C . ASN A 1 325 ? 13.056 5.084 37.824 1.00 73.12 325 ASN A C 1
ATOM 2536 O O . ASN A 1 325 ? 14.101 4.727 38.359 1.00 73.12 325 ASN A O 1
ATOM 2540 N N . LEU A 1 326 ? 12.516 4.402 36.808 1.00 67.19 326 LEU A N 1
ATOM 2541 C CA . LEU A 1 326 ? 13.128 3.200 36.227 1.00 67.19 326 LEU A CA 1
ATOM 2542 C C . LEU A 1 326 ? 14.474 3.505 35.549 1.00 67.19 326 LEU A C 1
ATOM 2544 O O . LEU A 1 326 ? 15.436 2.765 35.732 1.00 67.19 326 LEU A O 1
ATOM 2548 N N . SER A 1 327 ? 14.574 4.626 34.829 1.00 67.06 327 SER A N 1
ATOM 2549 C CA . SER A 1 327 ? 15.835 5.097 34.243 1.00 67.06 327 SER A CA 1
ATOM 2550 C C . SER A 1 327 ? 16.868 5.490 35.304 1.00 67.06 327 SER A C 1
ATOM 2552 O O . SER A 1 327 ? 18.057 5.311 35.066 1.00 67.0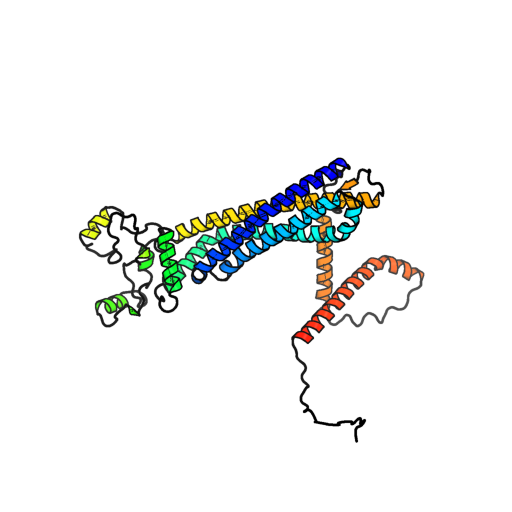6 327 SER A O 1
ATOM 2554 N N . LYS A 1 328 ? 16.440 6.004 36.467 1.00 67.69 328 LYS A N 1
ATOM 2555 C CA . LYS A 1 328 ? 17.323 6.266 37.616 1.00 67.69 328 LYS A CA 1
ATOM 2556 C C . LYS A 1 328 ? 17.850 4.977 38.246 1.00 67.69 328 LYS A C 1
ATOM 2558 O O . LYS A 1 328 ? 19.052 4.890 38.451 1.00 67.69 328 LYS A O 1
ATOM 2563 N N . CYS A 1 329 ? 16.994 3.967 38.455 1.00 59.00 329 CYS A N 1
ATOM 2564 C CA . CYS A 1 329 ? 17.444 2.645 38.918 1.00 59.00 329 CYS A CA 1
ATOM 2565 C C . CYS A 1 329 ? 18.480 2.014 37.960 1.00 59.00 329 CYS A C 1
ATOM 2567 O O . CYS A 1 329 ? 19.281 1.209 38.407 1.00 59.00 329 CYS A O 1
ATOM 2569 N N . TYR A 1 330 ? 18.474 2.369 36.667 1.00 53.22 330 TYR A N 1
ATOM 2570 C CA . TYR A 1 330 ? 19.453 1.887 35.684 1.00 53.22 330 TYR A CA 1
ATOM 2571 C C . TYR A 1 330 ? 20.774 2.681 35.680 1.00 53.22 330 TYR A C 1
ATOM 2573 O O . TYR A 1 330 ? 21.816 2.120 35.373 1.00 53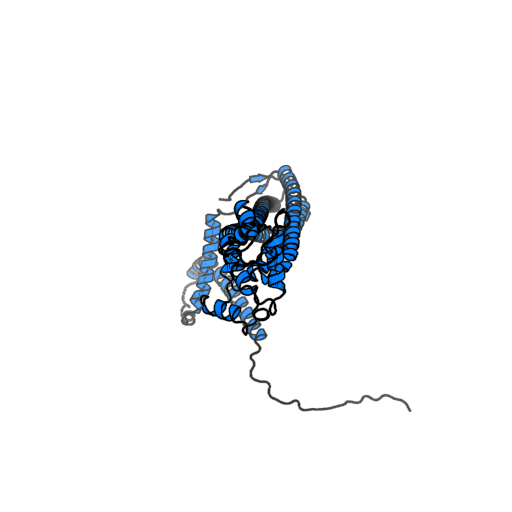.22 330 TYR A O 1
ATOM 2581 N N . HIS A 1 331 ? 20.753 3.982 35.993 1.00 53.16 331 HIS A N 1
ATOM 2582 C CA . HIS A 1 331 ? 21.963 4.823 36.008 1.00 53.16 331 HIS A CA 1
ATOM 2583 C C . HIS A 1 331 ? 22.792 4.686 37.292 1.00 53.16 331 HIS A C 1
ATOM 2585 O O . HIS A 1 331 ? 24.001 4.882 37.245 1.00 53.16 331 HIS A O 1
ATOM 2591 N N . ASP A 1 332 ? 22.174 4.315 38.415 1.00 51.88 332 ASP A N 1
ATOM 2592 C CA . ASP A 1 332 ? 22.903 4.050 39.665 1.00 51.88 332 ASP A CA 1
ATOM 2593 C C . ASP A 1 332 ? 23.720 2.732 39.625 1.00 51.88 332 ASP A C 1
ATOM 2595 O O . ASP A 1 332 ? 24.499 2.474 40.540 1.00 51.88 332 ASP A O 1
ATOM 2599 N N . ASP A 1 333 ? 23.589 1.909 38.572 1.00 46.81 333 ASP A N 1
ATOM 2600 C CA . ASP A 1 333 ? 24.395 0.690 38.368 1.00 46.81 333 ASP A CA 1
ATOM 2601 C C . ASP A 1 333 ? 25.826 0.979 37.838 1.00 46.81 333 ASP A C 1
ATOM 2603 O O . ASP A 1 333 ? 26.669 0.080 37.876 1.00 46.81 333 ASP A O 1
ATOM 2607 N N . ASP A 1 334 ? 26.136 2.210 37.399 1.00 44.66 334 ASP A N 1
ATOM 2608 C CA . ASP A 1 334 ? 27.472 2.603 36.899 1.00 44.66 334 ASP A CA 1
ATOM 2609 C C . ASP A 1 334 ? 28.386 3.247 37.974 1.00 44.66 334 ASP A C 1
ATOM 2611 O O . ASP A 1 334 ? 29.532 3.596 37.679 1.00 44.66 334 ASP A O 1
ATOM 2615 N N . ASP A 1 335 ? 27.935 3.376 39.231 1.00 40.97 335 ASP A N 1
ATOM 2616 C CA . ASP A 1 335 ? 28.724 3.971 40.324 1.00 40.97 335 ASP A CA 1
ATOM 2617 C C . ASP A 1 335 ? 29.060 2.924 41.421 1.00 40.97 335 ASP A C 1
ATOM 2619 O O . ASP A 1 335 ? 28.175 2.459 42.147 1.00 40.97 335 ASP A O 1
ATOM 2623 N N . PRO A 1 336 ? 30.333 2.507 41.599 1.00 43.06 336 PRO A N 1
ATOM 2624 C CA . PRO A 1 336 ? 30.710 1.381 42.465 1.00 43.06 336 PRO A CA 1
ATOM 2625 C C . PRO A 1 336 ? 30.644 1.671 43.982 1.00 43.06 336 PRO A C 1
ATOM 2627 O O . PRO A 1 336 ? 31.241 0.947 44.781 1.00 43.06 336 PRO A O 1
ATOM 2630 N N . THR A 1 337 ? 29.928 2.706 44.430 1.00 44.81 337 THR A N 1
ATOM 2631 C CA . THR A 1 337 ? 30.040 3.243 45.800 1.00 44.81 337 THR A CA 1
ATOM 2632 C C . THR A 1 337 ? 28.816 3.047 46.708 1.00 44.81 337 THR A C 1
ATOM 2634 O O . THR A 1 337 ? 28.772 3.603 47.807 1.00 44.81 337 THR A O 1
ATOM 2637 N N . TRP A 1 338 ? 27.842 2.194 46.359 1.00 38.25 338 TRP A N 1
ATOM 2638 C CA . TRP A 1 338 ? 26.644 2.012 47.206 1.00 38.25 338 TRP A CA 1
ATOM 2639 C C . TRP A 1 338 ? 26.781 0.997 48.364 1.00 38.25 338 TRP A C 1
ATOM 2641 O O . TRP A 1 338 ? 25.971 0.987 49.292 1.00 38.25 338 TRP A O 1
ATOM 2651 N N . THR A 1 339 ? 27.819 0.154 48.399 1.00 36.56 339 THR A N 1
ATOM 2652 C CA . THR A 1 339 ? 27.920 -0.909 49.427 1.00 36.56 339 THR A CA 1
ATOM 2653 C C . THR A 1 339 ? 28.421 -0.441 50.803 1.00 36.56 339 THR A C 1
ATOM 2655 O O . THR A 1 339 ? 28.406 -1.224 51.757 1.00 36.56 339 THR A O 1
ATOM 2658 N N . ALA A 1 340 ? 28.798 0.831 50.975 1.00 38.84 340 ALA A N 1
ATOM 2659 C CA . ALA A 1 340 ? 29.407 1.308 52.221 1.00 38.84 340 ALA A CA 1
ATOM 2660 C C . ALA A 1 340 ? 28.427 1.890 53.264 1.00 38.84 340 ALA A C 1
ATOM 2662 O O . ALA A 1 340 ? 28.761 1.925 54.449 1.00 38.84 340 ALA A O 1
ATOM 2663 N N . ASN A 1 341 ? 27.213 2.320 52.894 1.00 40.56 341 ASN A N 1
ATOM 2664 C CA . ASN A 1 341 ? 26.433 3.205 53.781 1.00 40.56 341 ASN A CA 1
ATOM 2665 C C . ASN A 1 341 ? 25.355 2.524 54.653 1.00 40.56 341 ASN A C 1
ATOM 2667 O O . ASN A 1 341 ? 24.689 3.188 55.446 1.00 40.56 341 ASN A O 1
ATOM 2671 N N . GLN A 1 342 ? 25.185 1.198 54.578 1.00 40.34 342 GLN A N 1
ATOM 2672 C CA . GLN A 1 342 ? 24.182 0.499 55.403 1.00 40.34 342 GLN A CA 1
ATOM 2673 C C . GLN A 1 342 ? 24.674 0.060 56.791 1.00 40.34 342 GLN A C 1
ATOM 2675 O O . GLN A 1 342 ? 23.868 -0.337 57.632 1.00 40.34 342 GLN A O 1
ATOM 2680 N N . ARG A 1 343 ? 25.975 0.163 57.093 1.00 33.84 343 ARG A N 1
ATOM 2681 C CA . ARG A 1 343 ? 26.519 -0.313 58.380 1.00 33.84 343 ARG A CA 1
ATOM 2682 C C . ARG A 1 343 ? 26.528 0.728 59.511 1.00 33.84 343 ARG A C 1
ATOM 2684 O O . ARG A 1 343 ? 26.917 0.395 60.624 1.00 33.84 343 ARG A O 1
ATOM 2691 N N . GLY A 1 344 ? 26.046 1.950 59.267 1.00 39.00 344 GLY A N 1
ATOM 2692 C CA . GLY A 1 344 ? 26.245 3.091 60.171 1.00 39.00 344 GLY A CA 1
ATOM 2693 C C . GLY A 1 344 ? 24.997 3.790 60.714 1.00 39.00 344 GLY A C 1
ATOM 2694 O O . GLY A 1 344 ? 25.086 4.975 61.008 1.00 39.00 344 GLY A O 1
ATOM 2695 N N . ARG A 1 345 ? 23.821 3.153 60.834 1.00 43.56 345 ARG A N 1
ATOM 2696 C CA . ARG A 1 345 ? 22.651 3.802 61.478 1.00 43.56 345 ARG A CA 1
ATOM 2697 C C . ARG A 1 345 ? 21.813 2.843 62.327 1.00 43.56 345 ARG A C 1
ATOM 2699 O O . ARG A 1 345 ? 20.687 2.499 61.979 1.00 43.56 345 ARG A O 1
ATOM 2706 N N . ARG A 1 346 ? 22.331 2.453 63.496 1.00 39.22 346 ARG A N 1
ATOM 2707 C CA . ARG A 1 346 ? 21.512 1.928 64.605 1.00 39.22 346 ARG A CA 1
ATOM 2708 C C . ARG A 1 346 ? 21.659 2.841 65.821 1.00 39.22 346 ARG A C 1
ATOM 2710 O O . ARG A 1 346 ? 22.615 2.727 66.571 1.00 39.22 346 ARG A O 1
ATOM 2717 N N . GLY A 1 347 ? 20.692 3.739 65.993 1.00 38.94 347 GLY A N 1
ATOM 2718 C CA . GLY A 1 347 ? 20.555 4.586 67.177 1.00 38.94 347 GLY A CA 1
ATOM 2719 C C . GLY A 1 347 ? 19.426 5.597 66.996 1.00 38.94 347 GLY A C 1
ATOM 2720 O O . GLY A 1 347 ? 19.631 6.648 66.405 1.00 38.94 347 GLY A O 1
ATOM 2721 N N . GLY A 1 348 ? 18.216 5.256 67.440 1.00 43.50 348 GLY A N 1
ATOM 2722 C CA . GLY A 1 348 ? 17.054 6.149 67.417 1.00 43.50 348 GLY A CA 1
ATOM 2723 C C . GLY A 1 348 ? 15.868 5.514 68.141 1.00 43.50 348 GLY A C 1
ATOM 2724 O O . GLY A 1 348 ? 15.582 4.334 67.934 1.00 43.50 348 GLY A O 1
ATOM 2725 N N . THR A 1 349 ? 15.227 6.280 69.023 1.00 50.12 349 THR A N 1
ATOM 2726 C CA . THR A 1 349 ? 14.156 5.848 69.935 1.00 50.12 349 THR A CA 1
ATOM 2727 C C . THR A 1 349 ? 12.831 5.563 69.211 1.00 50.12 349 THR A C 1
ATOM 2729 O O . THR A 1 349 ? 12.568 6.077 68.122 1.00 50.12 349 THR A O 1
ATOM 2732 N N . ALA A 1 350 ? 11.987 4.721 69.822 1.00 49.44 350 ALA A N 1
ATOM 2733 C CA . ALA A 1 350 ? 10.797 4.107 69.215 1.00 49.44 350 ALA A CA 1
ATOM 2734 C C . ALA A 1 350 ? 9.790 5.103 68.603 1.00 49.44 350 ALA A C 1
ATOM 2736 O O . ALA A 1 350 ? 9.242 4.833 67.540 1.00 49.44 350 ALA A O 1
ATOM 2737 N N . ASN A 1 351 ? 9.635 6.297 69.182 1.00 46.38 351 ASN A N 1
ATOM 2738 C CA . ASN A 1 351 ? 8.672 7.299 68.704 1.00 46.38 351 ASN A CA 1
ATOM 2739 C C . ASN A 1 351 ? 9.118 8.020 67.404 1.00 46.38 351 ASN A C 1
ATOM 2741 O O . ASN A 1 351 ? 8.323 8.658 66.719 1.00 46.38 351 ASN A O 1
ATOM 2745 N N . GLN A 1 352 ? 10.400 7.905 67.026 1.00 47.06 352 GLN A N 1
ATOM 2746 C CA . GLN A 1 352 ? 10.922 8.372 65.733 1.00 47.06 352 GLN A CA 1
ATOM 2747 C C . GLN A 1 352 ? 10.888 7.294 64.640 1.00 47.06 352 GLN A C 1
ATOM 2749 O O . GLN A 1 352 ? 11.098 7.635 63.475 1.00 47.06 352 GLN A O 1
ATOM 2754 N N . ARG A 1 353 ? 10.646 6.018 64.983 1.00 49.91 353 ARG A N 1
ATOM 2755 C CA . ARG A 1 353 ? 10.512 4.928 64.000 1.00 49.91 353 ARG A CA 1
ATOM 2756 C C . ARG A 1 353 ? 9.148 4.954 63.318 1.00 49.91 353 ARG A C 1
ATOM 2758 O O . ARG A 1 353 ? 9.114 4.980 62.098 1.00 49.91 353 ARG A O 1
ATOM 2765 N N . GLU A 1 354 ? 8.060 5.118 64.068 1.00 48.47 354 GLU A N 1
ATOM 2766 C CA . GLU A 1 354 ? 6.699 5.130 63.503 1.00 48.47 354 GLU A CA 1
ATOM 2767 C C . GLU A 1 354 ? 6.449 6.275 62.509 1.00 48.47 354 GLU A C 1
ATOM 2769 O O . GLU A 1 354 ? 5.911 6.049 61.428 1.00 48.47 354 GLU A O 1
ATOM 2774 N N . ARG A 1 355 ? 6.922 7.501 62.789 1.00 42.75 355 ARG A N 1
ATOM 2775 C CA . ARG A 1 355 ? 6.840 8.606 61.806 1.00 42.75 355 ARG A CA 1
ATOM 2776 C C . ARG A 1 355 ? 7.711 8.391 60.569 1.00 42.75 355 ARG A C 1
ATOM 2778 O O . ARG A 1 355 ? 7.436 8.988 59.534 1.00 42.75 355 ARG A O 1
ATOM 2785 N N . ARG A 1 356 ? 8.770 7.585 60.676 1.00 44.94 356 ARG A N 1
ATOM 2786 C CA . ARG A 1 356 ? 9.680 7.270 59.567 1.00 44.94 356 ARG A CA 1
ATOM 2787 C C . ARG A 1 356 ? 9.128 6.123 58.717 1.00 44.94 356 ARG A C 1
ATOM 2789 O O . ARG A 1 356 ? 9.269 6.162 57.505 1.00 44.94 356 ARG A O 1
ATOM 2796 N N . ASP A 1 357 ? 8.435 5.167 59.330 1.00 44.38 357 ASP A N 1
ATOM 2797 C CA . ASP A 1 357 ? 7.787 4.052 58.635 1.00 44.38 357 ASP A CA 1
ATOM 2798 C C . ASP A 1 357 ? 6.570 4.494 57.799 1.00 44.38 357 ASP A C 1
ATOM 2800 O O . ASP A 1 357 ? 6.378 3.969 56.705 1.00 44.38 357 ASP A O 1
ATOM 2804 N N . VAL A 1 358 ? 5.810 5.511 58.235 1.00 46.78 358 VAL A N 1
ATOM 2805 C CA . VAL A 1 358 ? 4.691 6.079 57.446 1.00 46.78 358 VAL A CA 1
ATOM 2806 C C . VAL A 1 358 ? 5.183 6.964 56.288 1.00 46.78 358 VAL A C 1
ATOM 2808 O O . VAL A 1 358 ? 4.572 6.982 55.224 1.00 46.78 358 VAL A O 1
ATOM 2811 N N . MET A 1 359 ? 6.311 7.671 56.447 1.00 37.34 359 MET A N 1
ATOM 2812 C CA . MET A 1 359 ? 6.899 8.491 55.369 1.00 37.34 359 MET A CA 1
ATOM 2813 C C . MET A 1 359 ? 7.655 7.663 54.315 1.00 37.34 359 MET A C 1
ATOM 2815 O O . MET A 1 359 ? 7.730 8.083 53.164 1.00 37.34 359 MET A O 1
ATOM 2819 N N . ASN A 1 360 ? 8.175 6.486 54.687 1.00 41.16 360 ASN A N 1
ATOM 2820 C CA . ASN A 1 360 ? 8.957 5.604 53.808 1.00 41.16 360 ASN A CA 1
ATOM 2821 C C . ASN A 1 360 ? 8.130 4.467 53.182 1.00 41.16 360 ASN A C 1
ATOM 2823 O O . ASN A 1 360 ? 8.684 3.583 52.528 1.00 41.16 360 ASN A O 1
ATOM 2827 N N . GLN A 1 361 ? 6.811 4.459 53.377 1.00 39.97 361 GLN A N 1
ATOM 2828 C CA . GLN A 1 361 ? 5.910 3.480 52.773 1.00 39.97 361 GLN A CA 1
ATOM 2829 C C . GLN A 1 361 ? 5.959 3.476 51.225 1.00 39.97 361 GLN A C 1
ATOM 2831 O O . GLN A 1 361 ? 6.112 2.387 50.670 1.00 39.97 361 GLN A O 1
ATOM 2836 N N . PRO A 1 362 ? 5.970 4.631 50.516 1.00 40.97 362 PRO A N 1
ATOM 2837 C CA . PRO A 1 362 ? 6.162 4.647 49.061 1.00 40.97 362 PRO A CA 1
ATOM 2838 C C . PRO A 1 362 ? 7.576 4.215 48.632 1.00 40.97 362 PRO A C 1
ATOM 2840 O O . PRO A 1 362 ? 7.710 3.468 47.667 1.00 40.97 362 PRO A O 1
ATOM 2843 N N . GLU A 1 363 ? 8.627 4.568 49.386 1.00 43.34 363 GLU A N 1
ATOM 2844 C CA . GLU A 1 363 ? 9.998 4.090 49.116 1.00 43.34 363 GLU A CA 1
ATOM 2845 C C . GLU A 1 363 ? 10.121 2.562 49.268 1.00 43.34 363 GLU A C 1
ATOM 2847 O O . GLU A 1 363 ? 10.956 1.930 48.623 1.00 43.34 363 GLU A O 1
ATOM 2852 N N . ARG A 1 364 ? 9.315 1.933 50.134 1.00 45.22 364 ARG A N 1
ATOM 2853 C CA . ARG A 1 364 ? 9.348 0.480 50.363 1.00 45.22 364 ARG A CA 1
ATOM 2854 C C . ARG A 1 364 ? 8.664 -0.288 49.221 1.00 45.22 364 ARG A C 1
ATOM 2856 O O . ARG A 1 364 ? 9.169 -1.338 48.828 1.00 45.22 364 ARG A O 1
ATOM 2863 N N . GLU A 1 365 ? 7.591 0.258 48.642 1.00 49.06 365 GLU A N 1
ATOM 2864 C CA . GLU A 1 365 ? 6.968 -0.266 47.413 1.00 49.06 365 GLU A CA 1
ATOM 2865 C C . GLU A 1 365 ? 7.857 -0.038 46.172 1.00 49.06 365 GLU A C 1
ATOM 2867 O O . GLU A 1 365 ? 8.020 -0.951 45.359 1.00 49.06 365 GLU A O 1
ATOM 2872 N N . GLU A 1 366 ? 8.517 1.124 46.063 1.00 47.72 366 GLU A N 1
ATOM 2873 C CA . GLU A 1 366 ? 9.499 1.428 45.004 1.00 47.72 366 GLU A CA 1
ATOM 2874 C C . GLU A 1 366 ? 10.733 0.512 45.069 1.00 47.72 366 GLU A C 1
ATOM 2876 O O . GLU A 1 366 ? 11.190 -0.000 44.042 1.00 47.72 366 GLU A O 1
ATOM 2881 N N . ASN A 1 367 ? 11.235 0.227 46.276 1.00 49.00 367 ASN A N 1
ATOM 2882 C CA . ASN A 1 367 ? 12.314 -0.739 46.477 1.00 49.00 367 ASN A CA 1
ATOM 2883 C C . ASN A 1 367 ? 11.882 -2.162 46.098 1.00 49.00 367 ASN A C 1
ATOM 2885 O O . ASN A 1 367 ? 12.663 -2.872 45.467 1.00 49.00 367 ASN A O 1
ATOM 2889 N N . GLY A 1 368 ? 10.637 -2.553 46.394 1.00 51.38 368 GLY A N 1
ATOM 2890 C CA . GLY A 1 368 ? 10.077 -3.846 45.986 1.00 51.38 368 GLY A CA 1
ATOM 2891 C C . GLY A 1 368 ? 9.962 -4.002 44.464 1.00 51.38 368 GLY A C 1
ATOM 2892 O O . GLY A 1 368 ? 10.283 -5.064 43.920 1.00 51.38 368 GLY A O 1
ATOM 2893 N N . LEU A 1 369 ? 9.588 -2.936 43.743 1.00 48.31 369 LEU A N 1
ATOM 2894 C CA . LEU A 1 369 ? 9.552 -2.942 42.276 1.00 48.31 369 LEU A CA 1
ATOM 2895 C C . LEU A 1 369 ? 10.958 -2.978 41.653 1.00 48.31 369 LEU A C 1
ATOM 2897 O O . LEU A 1 369 ? 11.182 -3.777 40.740 1.00 48.31 369 LEU A O 1
ATOM 2901 N N . CYS A 1 370 ? 11.922 -2.187 42.152 1.00 48.44 370 CYS A N 1
ATOM 2902 C CA . CYS A 1 370 ? 13.309 -2.260 41.663 1.00 48.44 370 CYS A CA 1
ATOM 2903 C C . CYS A 1 370 ? 14.006 -3.573 42.087 1.00 48.44 370 CYS A C 1
ATOM 2905 O O . CYS A 1 370 ? 14.907 -4.030 41.387 1.00 48.44 370 CYS A O 1
ATOM 2907 N N . GLU A 1 371 ? 13.594 -4.247 43.167 1.00 54.66 371 GLU A N 1
ATOM 2908 C CA . GLU A 1 371 ? 14.048 -5.612 43.493 1.00 54.66 371 GLU A CA 1
ATOM 2909 C C . GLU A 1 371 ? 13.462 -6.671 42.554 1.00 54.66 371 GLU A C 1
ATOM 2911 O O . GLU A 1 371 ? 14.198 -7.538 42.078 1.00 54.66 371 GLU A O 1
ATOM 2916 N N . THR A 1 372 ? 12.175 -6.565 42.214 1.00 50.19 372 THR A N 1
ATOM 2917 C CA . THR A 1 372 ? 11.509 -7.474 41.266 1.00 50.19 372 THR A CA 1
ATOM 2918 C C . THR A 1 372 ? 12.095 -7.328 39.857 1.00 50.19 372 THR A C 1
ATOM 2920 O O . THR A 1 372 ? 12.388 -8.324 39.192 1.00 50.19 372 THR A O 1
ATOM 2923 N N . ALA A 1 373 ? 12.372 -6.094 39.424 1.00 47.88 373 ALA A N 1
ATOM 2924 C CA . ALA A 1 373 ? 13.082 -5.819 38.177 1.00 47.88 373 ALA A CA 1
ATOM 2925 C C . ALA A 1 373 ? 14.521 -6.376 38.198 1.00 47.88 373 ALA A C 1
ATOM 2927 O O . ALA A 1 373 ? 14.928 -7.048 37.249 1.00 47.88 373 ALA A O 1
ATOM 2928 N N . ARG A 1 374 ? 15.266 -6.200 39.306 1.00 52.91 374 ARG A N 1
ATOM 2929 C CA . ARG A 1 374 ? 16.607 -6.793 39.508 1.00 52.91 374 ARG A CA 1
ATOM 2930 C C . ARG A 1 374 ? 16.595 -8.326 39.513 1.00 52.91 374 ARG A C 1
ATOM 2932 O O . ARG A 1 374 ? 17.567 -8.941 39.071 1.00 52.91 374 ARG A O 1
ATOM 2939 N N . HIS A 1 375 ? 15.541 -8.956 40.032 1.00 54.81 375 HIS A N 1
ATOM 2940 C CA . HIS A 1 375 ? 15.376 -10.410 40.018 1.00 54.81 375 HIS A CA 1
ATOM 2941 C C . HIS A 1 375 ? 15.133 -10.919 38.591 1.00 54.81 375 HIS A C 1
ATOM 2943 O O . HIS A 1 375 ? 15.860 -11.791 38.117 1.00 54.81 375 HIS A O 1
ATOM 2949 N N . ASN A 1 376 ? 14.196 -10.309 37.863 1.00 47.66 376 ASN A N 1
ATOM 2950 C CA . ASN A 1 376 ? 13.880 -10.699 36.489 1.00 47.66 376 ASN A CA 1
ATOM 2951 C C . ASN A 1 376 ? 15.066 -10.482 35.534 1.00 47.66 376 ASN A C 1
ATOM 2953 O O . ASN A 1 376 ? 15.325 -11.327 34.682 1.00 47.66 376 ASN A O 1
ATOM 2957 N N . LEU A 1 377 ? 15.857 -9.420 35.721 1.00 50.34 377 LEU A N 1
ATOM 2958 C CA . LEU A 1 377 ? 17.065 -9.185 34.923 1.00 50.34 377 LEU A CA 1
ATOM 2959 C C . LEU A 1 377 ? 18.176 -10.212 35.210 1.00 50.34 377 LEU A C 1
ATOM 2961 O O . LEU A 1 377 ? 18.897 -10.610 34.295 1.00 50.34 377 LEU A O 1
ATOM 2965 N N . ARG A 1 378 ? 18.310 -10.671 36.465 1.00 57.06 378 ARG A N 1
ATOM 2966 C CA . ARG A 1 378 ? 19.230 -11.763 36.832 1.00 57.06 378 ARG A CA 1
ATOM 2967 C C . ARG A 1 378 ? 18.816 -13.085 36.194 1.00 57.06 378 ARG A C 1
ATOM 2969 O O . ARG A 1 378 ? 19.684 -13.789 35.687 1.00 57.06 378 ARG A O 1
ATOM 2976 N N . VAL A 1 379 ? 17.517 -13.374 36.155 1.00 53.12 379 VAL A N 1
ATOM 2977 C CA . VAL A 1 379 ? 16.967 -14.549 35.462 1.00 53.12 379 VAL A CA 1
ATOM 2978 C C . VAL A 1 379 ? 17.223 -14.457 33.953 1.00 53.12 379 VAL A C 1
ATOM 2980 O O . VAL A 1 379 ? 17.707 -15.412 33.360 1.00 53.12 379 VAL A O 1
ATOM 2983 N N . ILE A 1 380 ? 17.016 -13.294 33.329 1.00 48.41 380 ILE A N 1
ATOM 2984 C CA . ILE A 1 380 ? 17.291 -13.094 31.894 1.00 48.41 380 ILE A CA 1
ATOM 2985 C C . ILE A 1 380 ? 18.794 -13.221 31.582 1.00 48.41 380 ILE A C 1
ATOM 2987 O O . ILE A 1 380 ? 19.163 -13.877 30.609 1.00 48.41 380 ILE A O 1
ATOM 2991 N N . LYS A 1 381 ? 19.684 -12.666 32.419 1.00 49.97 381 LYS A N 1
ATOM 2992 C CA . LYS A 1 381 ? 21.143 -12.826 32.265 1.00 49.97 381 LYS A CA 1
ATOM 2993 C C . LYS A 1 381 ? 21.609 -14.268 32.511 1.00 49.97 381 LYS A C 1
ATOM 2995 O O . LYS A 1 381 ? 22.544 -14.707 31.845 1.00 49.97 381 LYS A O 1
ATOM 3000 N N . SER A 1 382 ? 20.977 -15.020 33.420 1.00 47.84 382 SER A N 1
ATOM 3001 C CA . SER A 1 382 ? 21.310 -16.440 33.619 1.00 47.84 382 SER A CA 1
ATOM 3002 C C . SER A 1 382 ? 20.820 -17.299 32.451 1.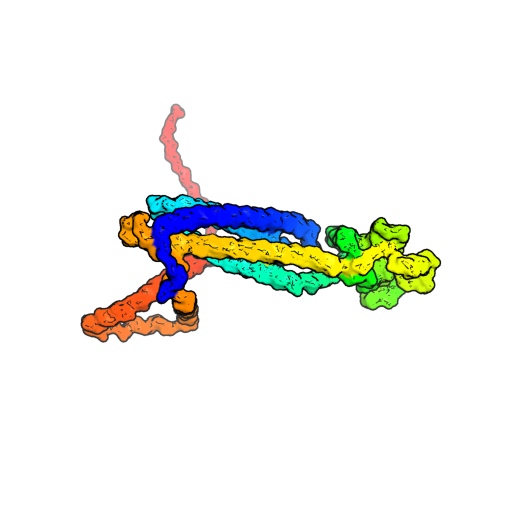00 47.84 382 SER A C 1
ATOM 3004 O O . SER A 1 382 ? 21.558 -18.163 31.993 1.00 47.84 382 SER A O 1
ATOM 3006 N N . LEU A 1 383 ? 19.634 -17.009 31.908 1.00 41.59 383 LEU A N 1
ATOM 3007 C CA . LEU A 1 383 ? 19.108 -17.664 30.707 1.00 41.59 383 LEU A CA 1
ATOM 3008 C C . LEU A 1 383 ? 19.954 -17.346 29.462 1.00 41.59 383 LEU A C 1
ATOM 3010 O O . LEU A 1 383 ? 20.202 -18.232 28.652 1.00 41.59 383 LEU A O 1
ATOM 3014 N N . SER A 1 384 ? 20.476 -16.120 29.344 1.00 38.91 384 SER A N 1
ATOM 3015 C CA . SER A 1 384 ? 21.421 -15.735 28.286 1.00 38.91 384 SER A CA 1
ATOM 3016 C C . SER A 1 384 ? 22.763 -16.470 28.393 1.00 38.91 384 SER A C 1
ATOM 3018 O O . SER A 1 384 ? 23.298 -16.883 27.367 1.00 38.91 384 SER A O 1
ATOM 3020 N N . LYS A 1 385 ? 23.282 -16.703 29.610 1.00 45.75 385 LYS A N 1
ATOM 3021 C CA . LYS A 1 385 ? 24.482 -17.535 29.819 1.00 45.75 385 LYS A CA 1
ATOM 3022 C C . LYS A 1 385 ? 24.248 -19.004 29.460 1.00 45.75 385 LYS A C 1
ATOM 3024 O O . LYS A 1 385 ? 25.134 -19.625 28.889 1.00 45.75 385 LYS A O 1
ATOM 3029 N N . CYS A 1 386 ? 23.053 -19.539 29.719 1.00 41.41 386 CYS A N 1
ATOM 3030 C CA . CYS A 1 386 ? 22.683 -20.890 29.286 1.00 41.41 386 CYS A CA 1
ATOM 3031 C C . CYS A 1 386 ? 22.539 -21.019 27.760 1.00 41.41 386 CYS A C 1
ATOM 3033 O O . CYS A 1 386 ? 22.743 -22.104 27.229 1.00 41.41 386 CYS A O 1
ATOM 3035 N N . TYR A 1 387 ? 22.206 -19.934 27.053 1.00 34.38 387 TYR A N 1
ATOM 3036 C CA . TYR A 1 387 ? 22.046 -19.942 25.595 1.00 34.38 387 TYR A CA 1
ATOM 3037 C C . TYR A 1 387 ? 23.374 -19.786 24.831 1.00 34.38 387 TYR A C 1
ATOM 3039 O O . TYR A 1 387 ? 23.456 -20.196 23.678 1.00 34.38 387 TYR A O 1
ATOM 3047 N N . HIS A 1 388 ? 24.415 -19.224 25.462 1.00 40.44 388 HIS A N 1
ATOM 3048 C CA . HIS A 1 388 ? 25.709 -18.978 24.812 1.00 40.44 388 HIS A CA 1
ATOM 3049 C C . HIS A 1 388 ? 26.851 -19.936 25.171 1.00 40.44 388 HIS A C 1
ATOM 3051 O O . HIS A 1 388 ? 27.917 -19.793 24.592 1.00 40.44 388 HIS A O 1
ATOM 3057 N N . GLY A 1 389 ? 26.623 -20.954 26.009 1.00 43.47 389 GLY A N 1
ATOM 3058 C CA . GLY A 1 389 ? 27.466 -22.157 26.038 1.00 43.47 389 GLY A CA 1
ATOM 3059 C C . GLY A 1 389 ? 28.978 -21.933 26.173 1.00 43.47 389 GLY A C 1
ATOM 3060 O O . GLY A 1 389 ? 29.734 -22.601 25.481 1.00 43.47 389 GLY A O 1
ATOM 3061 N N . ASP A 1 390 ? 29.415 -21.040 27.061 1.00 39.56 390 ASP A N 1
ATOM 3062 C CA . ASP A 1 390 ? 30.823 -20.948 27.460 1.00 39.56 390 ASP A CA 1
ATOM 3063 C C . ASP A 1 390 ? 30.999 -21.610 28.833 1.00 39.56 390 ASP A C 1
ATOM 3065 O O . ASP A 1 390 ? 30.845 -20.961 29.871 1.00 39.56 390 ASP A O 1
ATOM 3069 N N . ASP A 1 391 ? 31.315 -22.909 28.840 1.00 37.28 391 ASP A N 1
ATOM 3070 C CA . ASP A 1 391 ? 31.902 -23.580 30.005 1.00 37.28 391 ASP A CA 1
ATOM 3071 C C . ASP A 1 391 ? 33.188 -24.319 29.574 1.00 37.28 391 ASP A C 1
ATOM 3073 O O . ASP A 1 391 ? 33.119 -25.316 28.847 1.00 37.28 391 ASP A O 1
ATOM 3077 N N . PRO A 1 392 ? 34.384 -23.826 29.947 1.00 41.12 392 PRO A N 1
ATOM 3078 C CA . PRO A 1 392 ? 35.660 -24.400 29.550 1.00 41.12 392 PRO A CA 1
ATOM 3079 C C . PRO A 1 392 ? 36.083 -25.455 30.575 1.00 41.12 392 PRO A C 1
ATOM 3081 O O . PRO A 1 392 ? 36.963 -25.208 31.394 1.00 41.12 392 PRO A O 1
ATOM 3084 N N . ASN A 1 393 ? 35.434 -26.620 30.583 1.00 40.81 393 ASN A N 1
ATOM 3085 C CA . ASN A 1 393 ? 35.970 -27.818 31.241 1.00 40.81 393 ASN A CA 1
ATOM 3086 C C . ASN A 1 393 ? 35.109 -29.047 30.935 1.00 40.81 393 ASN A C 1
ATOM 3088 O O . ASN A 1 393 ? 34.209 -29.384 31.700 1.00 40.81 393 ASN A O 1
ATOM 3092 N N . LEU A 1 394 ? 35.407 -29.753 29.843 1.00 34.84 394 LEU A N 1
ATOM 3093 C CA . LEU A 1 394 ? 34.972 -31.144 29.695 1.00 34.84 394 LEU A CA 1
ATOM 3094 C C . LEU A 1 394 ? 35.910 -31.940 28.769 1.00 34.84 394 LEU A C 1
ATOM 3096 O O . LEU A 1 394 ? 35.496 -32.446 27.735 1.00 34.84 394 LEU A O 1
ATOM 3100 N N . ASP A 1 395 ? 37.177 -32.069 29.165 1.00 36.06 395 ASP A N 1
ATOM 3101 C CA . ASP A 1 395 ? 38.084 -33.104 28.651 1.00 36.06 395 ASP A CA 1
ATOM 3102 C C . ASP A 1 395 ? 38.379 -34.105 29.775 1.00 36.06 395 ASP A C 1
ATOM 3104 O O . ASP A 1 395 ? 39.326 -33.928 30.539 1.00 36.06 395 ASP A O 1
ATOM 3108 N N . GLN A 1 396 ? 37.576 -35.170 29.889 1.00 34.50 396 GLN A N 1
ATOM 3109 C CA . GLN A 1 396 ? 38.023 -36.445 30.466 1.00 34.50 396 GLN A CA 1
ATOM 3110 C C . GLN A 1 396 ? 37.324 -37.633 29.777 1.00 34.50 396 GLN A C 1
ATOM 3112 O O . GLN A 1 396 ? 36.111 -37.592 29.564 1.00 34.50 396 GLN A O 1
ATOM 3117 N N . PRO A 1 397 ? 38.066 -38.703 29.428 1.00 33.50 397 PRO A N 1
ATOM 3118 C CA . PRO A 1 397 ? 37.543 -39.824 28.660 1.00 33.50 397 PRO A CA 1
ATOM 3119 C C . PRO A 1 397 ? 36.761 -40.815 29.532 1.00 33.50 397 PRO A C 1
ATOM 3121 O O . PRO A 1 397 ? 37.096 -41.085 30.686 1.00 33.50 397 PRO A O 1
ATOM 3124 N N . ILE A 1 398 ? 35.725 -41.392 28.925 1.00 33.00 398 ILE A N 1
ATOM 3125 C CA . ILE A 1 398 ? 34.828 -42.396 29.499 1.00 33.00 398 ILE A CA 1
ATOM 3126 C C . ILE A 1 398 ? 35.589 -43.714 29.705 1.00 33.00 398 ILE A C 1
ATOM 3128 O O . ILE A 1 398 ? 36.166 -44.272 28.773 1.00 33.00 398 ILE A O 1
ATOM 3132 N N . ARG A 1 399 ? 35.568 -44.218 30.942 1.00 30.83 399 ARG A N 1
ATOM 3133 C CA . ARG A 1 399 ? 36.102 -45.523 31.347 1.00 30.83 399 ARG A CA 1
ATOM 3134 C C . ARG A 1 399 ? 34.964 -46.546 31.304 1.00 30.83 399 ARG A C 1
ATOM 3136 O O . ARG A 1 399 ? 34.009 -46.428 32.067 1.00 30.83 399 ARG A O 1
ATOM 3143 N N . GLU A 1 400 ? 35.067 -47.531 30.416 1.00 37.12 400 GLU A N 1
ATOM 3144 C CA . GLU A 1 400 ? 34.169 -48.689 30.369 1.00 37.12 400 GLU A CA 1
ATOM 3145 C C . GLU A 1 400 ? 34.261 -49.503 31.669 1.00 37.12 400 GLU A C 1
ATOM 3147 O O . GLU A 1 400 ? 35.347 -49.820 32.158 1.00 37.12 400 GLU A O 1
ATOM 3152 N N . GLY A 1 401 ? 33.102 -49.850 32.227 1.00 31.33 401 GLY A N 1
ATOM 3153 C CA . GLY A 1 401 ? 32.969 -50.676 33.421 1.00 31.33 401 GLY A CA 1
ATOM 3154 C C . GLY A 1 401 ? 31.703 -51.512 33.331 1.00 31.33 401 GLY A C 1
ATOM 3155 O O . GLY A 1 401 ? 30.656 -51.125 33.841 1.00 31.33 401 GLY A O 1
ATOM 3156 N N . GLY A 1 402 ? 31.802 -52.653 32.648 1.00 33.06 402 GLY A N 1
ATOM 3157 C CA . GLY A 1 402 ? 30.752 -53.661 32.611 1.00 33.06 402 GLY A CA 1
ATOM 3158 C C . GLY A 1 402 ? 30.579 -54.348 33.965 1.00 33.06 402 GLY A C 1
ATOM 3159 O O . GLY A 1 402 ? 31.551 -54.744 34.610 1.00 33.06 402 GLY A O 1
ATOM 3160 N N . ARG A 1 403 ? 29.323 -54.543 34.376 1.00 32.19 403 ARG A N 1
ATOM 3161 C CA . ARG A 1 403 ? 28.953 -55.577 35.344 1.00 32.19 403 ARG A CA 1
ATOM 3162 C C . ARG A 1 403 ? 27.527 -56.047 35.080 1.00 32.19 403 ARG A C 1
ATOM 3164 O O . ARG A 1 403 ? 26.554 -55.426 35.484 1.00 32.19 403 ARG A O 1
ATOM 3171 N N . SER A 1 404 ? 27.444 -57.162 34.369 1.00 31.67 404 SER A N 1
ATOM 3172 C CA . SER A 1 404 ? 26.284 -58.040 34.280 1.00 31.67 404 SER A CA 1
ATOM 3173 C C . SER A 1 404 ? 26.020 -58.689 35.640 1.00 31.67 404 SER A C 1
ATOM 3175 O O . SER A 1 404 ? 26.922 -59.310 36.210 1.00 31.67 404 SER A O 1
ATOM 3177 N N . GLN A 1 405 ? 24.791 -58.572 36.140 1.00 35.50 405 GLN A N 1
ATOM 3178 C CA . GLN A 1 405 ? 24.284 -59.351 37.264 1.00 35.50 405 GLN A CA 1
ATOM 3179 C C . GLN A 1 405 ? 23.228 -60.322 36.730 1.00 35.50 405 GLN A C 1
ATOM 3181 O O . GLN A 1 405 ? 22.340 -59.935 35.975 1.00 35.50 405 GLN A O 1
ATOM 3186 N N . SER A 1 406 ? 23.404 -61.598 37.067 1.00 34.09 406 SER A N 1
ATOM 3187 C CA . SER A 1 406 ? 22.529 -62.704 36.701 1.00 34.09 406 SER A CA 1
ATOM 3188 C C . SER A 1 406 ? 21.423 -62.876 37.735 1.00 34.09 406 SER A C 1
ATOM 3190 O O . SER A 1 406 ? 21.732 -62.933 38.925 1.00 34.09 406 SER A O 1
ATOM 3192 N N . GLU A 1 407 ? 20.203 -63.135 37.281 1.00 35.88 407 GLU A N 1
ATOM 3193 C CA . GLU A 1 407 ? 19.221 -63.914 38.034 1.00 35.88 407 GLU A CA 1
ATOM 3194 C C . GLU A 1 407 ? 18.815 -65.132 37.199 1.00 35.88 407 GLU A C 1
ATOM 3196 O O . GLU A 1 407 ? 18.495 -65.036 36.014 1.00 35.88 407 GLU A O 1
ATOM 3201 N N . ARG A 1 408 ? 18.950 -66.297 37.837 1.00 38.12 408 ARG A N 1
ATOM 3202 C CA . ARG A 1 408 ? 18.519 -67.623 37.392 1.00 38.12 408 ARG A CA 1
ATOM 3203 C C . ARG A 1 408 ? 17.120 -67.874 37.931 1.00 38.12 408 ARG A C 1
ATOM 3205 O O . ARG A 1 408 ? 16.919 -67.666 39.117 1.00 38.12 408 ARG A O 1
ATOM 3212 N N . GLU A 1 409 ? 16.283 -68.478 37.100 1.00 39.00 409 GLU A N 1
ATOM 3213 C CA . GLU A 1 409 ? 15.343 -69.576 37.389 1.00 39.00 409 GLU A CA 1
ATOM 3214 C C . GLU A 1 409 ? 14.694 -69.924 36.034 1.00 39.00 409 GLU A C 1
ATOM 3216 O O . GLU A 1 409 ? 14.307 -69.022 35.303 1.00 39.00 409 GLU A O 1
ATOM 3221 N N . GLY A 1 410 ? 14.571 -71.150 35.530 1.00 31.95 410 GLY A N 1
ATOM 3222 C CA . GLY A 1 410 ? 14.931 -72.506 35.931 1.00 31.95 410 GLY A CA 1
ATOM 3223 C C . GLY A 1 410 ? 14.372 -73.436 34.834 1.00 31.95 410 GLY A C 1
ATOM 3224 O O . GLY A 1 410 ? 13.333 -73.127 34.251 1.00 31.95 410 GLY A O 1
ATOM 3225 N N . GLY A 1 411 ? 15.051 -74.540 34.503 1.00 34.94 411 GLY A N 1
ATOM 3226 C CA . GLY A 1 411 ? 14.548 -75.483 33.497 1.00 34.94 411 GLY A CA 1
ATOM 3227 C C . GLY A 1 411 ? 15.549 -76.549 33.049 1.00 34.94 411 GLY A C 1
ATOM 3228 O O . GLY A 1 411 ? 16.197 -76.353 32.029 1.00 34.94 411 GLY A O 1
ATOM 3229 N N . VAL A 1 412 ? 15.548 -77.657 33.807 1.00 34.44 412 VAL A N 1
ATOM 3230 C CA . VAL A 1 412 ? 16.043 -79.031 33.530 1.00 34.44 412 VAL A CA 1
ATOM 3231 C C . VAL A 1 412 ? 17.550 -79.251 33.413 1.00 34.44 412 VAL A C 1
ATOM 3233 O O . VAL A 1 412 ? 18.186 -78.740 32.469 1.00 34.44 412 VAL A O 1
#

Foldseek 3Di:
DFAPKDWDFLVRLLVLLVVLLVLLVVQLVLLVVLLVVLVVLLVVLVLVPLLADPCVSCPPSVCSNVLSVVSNVLSVVLSVLSVQLNDLVSVVVCLVVLVVSLVVLVVSLVVLVVVLVVLVVCLVCLLVNLLVSQLVLQQCLLVCVVPVSSVVVVLCLCQVLLADGAFFPCNQQVHLNHHCVVQDCVDPVSVVQLVVDPPSGNGFPFGDPSFAAPPDPADADGHCQPPPVDPPSSVVCVVVVCNRGRGGGSSVSVSVVVSVVSVVSSVSSVVSSVSSVVSSQSSQQSSQQSVQCVVVVDPRDIGMGGNGPDDPVVVVVVVVVVVVLVVVLVVVVPDPPPPPPPPPDDDDDDVVVVVVCVVCVVVVVSVVVSVVVVVVVVVVVVVVVVVPDDDPDDDDDDDDDDDDDDDDDDDD

Organism: NCBI:txid88201

Radius of gyration: 36.04 Å; chains: 1; bounding box: 69×94×116 Å

Sequence (412 aa):
MAVGRLVLTRSDRLSLARVLVVLNWVSVATGAVLLCVGVYLWAELRRWEELVSEDVLWAVPVVLFGTGLSVCVLNLTGARICLDCSDQNRFLRWKLVLAPYVGVSLLLTAGLLLAAALCLCLGLRLDSAVEAGLSSAMRRYKDSDLNPGLKTRLDLLQIHLSCCGKDQYQDWFRVQWVPDRYLDRTKAGVQDRIRSNVGGAYLSDSVPFSCCDPASPWPCPQTGLTARPAPHFLSEVQSSRSLGLWGRGCREALGRHYWSILQLISFSFMSVWAFELLVVTGVRYLQTSMENLVLLGDPLSDSEAWILENGLCETARHNLRVIKNLSKCYHDDDDPTWTANQRGRRGGTANQRERRDVMNQPEREENGLCETARHNLRVIKSLSKCYHGDDPNLDQPIREGGRSQSEREGGV

pLDDT: mean 76.74, std 19.54, range [30.83, 96.75]